Protein AF-0000000074036577 (afdb_homodimer)

Nearest PDB structures (foldseek):
  3cuc-assembly1_A  TM=5.888E-01  e=9.363E-03  Bacteroides thetaiotaomicron VPI-5482
  3cuc-assembly2_B  TM=5.678E-01  e=9.822E-03  Bacteroides thetaiotaomicron VPI-5482
  3cuc-assembly1_A  TM=5.889E-01  e=1.047E-02  Bacteroides thetaiotaomicron VPI-5482
  3cuc-assembly2_B  TM=5.679E-01  e=8.640E-03  Bacteroides thetaiotaomicron VPI-5482

Solvent-accessible surface area (backbone atoms only — not comparable to full-atom values): 22756 Å² total; per-residue (Å²): 111,58,59,34,66,28,61,68,53,47,49,50,34,48,51,53,27,49,72,44,35,69,66,45,40,72,69,39,57,63,74,67,76,81,71,46,70,66,52,52,52,13,48,49,50,32,51,52,51,48,36,56,35,48,74,67,68,56,56,56,78,38,84,79,13,43,57,53,50,53,49,42,41,43,21,46,74,35,31,84,49,66,81,41,40,56,35,52,51,78,47,41,64,56,45,48,55,51,28,62,67,51,42,50,66,53,40,52,49,49,64,60,38,64,83,76,47,55,46,51,56,51,23,25,48,49,39,43,57,40,42,11,33,77,45,38,47,91,66,61,45,69,65,42,40,50,54,52,29,28,48,48,15,39,78,68,71,40,49,31,61,69,68,34,70,86,51,36,54,63,51,54,46,52,51,51,57,34,41,68,35,36,65,83,34,60,68,43,37,68,60,46,42,58,54,50,30,52,54,45,22,53,48,45,68,72,55,33,33,60,80,43,44,44,74,43,124,110,59,61,35,65,28,61,69,53,47,49,51,32,47,50,52,27,46,73,44,35,68,65,44,40,71,68,39,56,64,72,65,75,79,73,46,72,67,52,52,52,12,46,50,50,33,49,53,51,48,36,56,36,48,75,66,68,56,56,56,75,39,84,81,14,44,57,52,50,54,48,41,44,44,20,48,72,36,30,84,50,67,80,42,40,56,35,51,52,78,46,40,65,55,46,49,53,51,28,61,67,50,42,50,67,53,40,54,50,50,62,61,38,62,82,75,47,56,46,50,55,50,23,24,48,51,39,42,57,41,41,10,33,77,46,37,46,90,66,60,45,68,65,39,38,50,54,51,29,27,48,48,13,40,78,67,72,40,49,32,62,70,69,32,70,88,49,36,54,63,51,53,45,52,52,50,55,33,40,68,34,37,66,84,34,60,68,43,36,66,61,46,44,57,53,48,30,51,52,46,22,54,49,45,68,71,56,34,34,60,80,42,44,45,73,42,125

Foldseek 3Di:
DQKAFPLVVLLVQVVQCLVCVVVLQVPAPHHDDRCDPVLSVLLSQLSVLLRVCSVVVHDLLDPVNVVVLLVSQLSNQQNPDPVRSVVVVVCSVVQVVLLVVQCVVLSVVLVVCLVPHDLLLSLLSSLLSQLAPPHNGPDDSVSSSLSVSQSSQVVVPHAHARDHPVCNRVQVNLSVQSNDAHPVDPVSCVPPSVVSSVSSSVSGVVRGDPVRMDDDD/DQKAFPLVVLLVQVVQCLVCVVVLQVPAPHHDDRCDPVLSVLLSQLSVLLRVCSVVVHDLLDPVNVVVLLVSQLSNQQNPDPVRSVVVVVCVVVQVVLLVVQCVVLSVVLVVCLVPHDLLLSLLSSLLSQLAPPHNGPDDSVSSSLSVSQSSQVVSPHAHARDHPVCNRVQVNLSVQSNDAHPVDPVSCVPPSVVSSVSSSVSGVVRGDCVRMDDDD

Secondary structure (DSSP, 8-state):
-EEEE-HHHHHHHHHHHHHTHHHHHHHSSS------HHHHHHHHHHHHHHHHHHHTT--TTSHHHHHHHHHHHHHHHH-S-HHHHHHHHTTHHHHHHHHHHHHHHHHHHHHHHTTTS-HHHHHHHHHHHHHSBSPSSSS-HHHHHHHHHHHHHHHTTPPP----HHHHHHHHHHHHHHHT-BTT-HHHHHHTHHHHHHHHHHHHHHH--GGGEEEE-/-EEEE-HHHHHHHHHHHHHTHHHHHHHSSS------HHHHHHHHHHHHHHHHHHHTT--TTSTTTHHHHHHHHHHHHH-S-HHHHHHHHTTHHHHHHHHHHHHHHHHHHHHHHTTTS-HHHHHHHHHHHHHSBSPSSSS-HHHHHHHHHHHHHHHTTPPP----HHHHHHHHHHHHHHHT-BTT-HHHHHHTHHHHHHHHHHHHHHH--GGGEEEE-

pLDDT: mean 90.39, std 10.22, range [56.84, 98.81]

InterPro domains:
  IPR036597 Fido-like domain superfamily [G3DSA:1.10.3290.10] (5-194)
  IPR036597 Fido-like domain superfamily [SSF140931] (41-179)

Organism: NCBI:txid159291

Structure (mmCIF, N/CA/C/O backbone):
data_AF-0000000074036577-model_v1
#
loop_
_entity.id
_entity.type
_entity.pdbx_description
1 polymer 'Fido domain-containing protein'
#
loop_
_atom_site.group_PDB
_atom_site.id
_atom_site.type_symbol
_atom_site.label_atom_id
_atom_site.label_alt_id
_atom_site.label_comp_id
_atom_site.label_asym_id
_atom_site.label_entity_id
_atom_site.label_seq_id
_atom_site.pdbx_PDB_ins_code
_atom_site.Cartn_x
_atom_site.Cartn_y
_atom_site.Cartn_z
_atom_site.occupancy
_atom_site.B_iso_or_equiv
_atom_site.auth_seq_id
_atom_site.auth_comp_id
_atom_site.auth_asym_id
_atom_site.auth_atom_id
_atom_site.pdbx_PDB_model_num
ATOM 1 N N . MET A 1 1 ? 4.938 -36.562 -12.852 1 60.47 1 MET A N 1
ATOM 2 C CA . MET A 1 1 ? 5.961 -35.594 -13.219 1 60.47 1 MET A CA 1
ATOM 3 C C . MET A 1 1 ? 6.035 -34.469 -12.195 1 60.47 1 MET A C 1
ATOM 5 O O . MET A 1 1 ? 5.008 -33.938 -11.766 1 60.47 1 MET A O 1
ATOM 9 N N . LYS A 1 2 ? 7.219 -34.469 -11.445 1 85.81 2 LYS A N 1
ATOM 10 C CA . LYS A 1 2 ? 7.469 -33.438 -10.445 1 85.81 2 LYS A CA 1
ATOM 11 C C . LYS A 1 2 ? 7.969 -32.156 -11.094 1 85.81 2 LYS A C 1
ATOM 13 O O . LYS A 1 2 ? 8.891 -32.188 -11.914 1 85.81 2 LYS A O 1
ATOM 18 N N . ALA A 1 3 ? 7.199 -31.156 -11.109 1 92.81 3 ALA A N 1
ATOM 19 C CA . ALA A 1 3 ? 7.555 -29.891 -11.719 1 92.81 3 ALA A CA 1
ATOM 20 C C . ALA A 1 3 ? 8.281 -28.984 -10.727 1 92.81 3 ALA A C 1
ATOM 22 O O . ALA A 1 3 ? 7.938 -28.953 -9.547 1 92.81 3 ALA A O 1
ATOM 23 N N . GLN A 1 4 ? 9.383 -28.375 -11.227 1 95.75 4 GLN A N 1
ATOM 24 C CA . GLN A 1 4 ? 10.109 -27.375 -10.453 1 95.75 4 GLN A CA 1
ATOM 25 C C . GLN A 1 4 ? 10.289 -26.078 -11.242 1 95.75 4 GLN A C 1
ATOM 27 O O . GLN A 1 4 ? 10.539 -26.109 -12.453 1 95.75 4 GLN A O 1
ATOM 32 N N . PHE A 1 5 ? 10.133 -24.984 -10.547 1 98.12 5 PHE A N 1
ATOM 33 C CA . PHE A 1 5 ? 10.383 -23.703 -11.195 1 98.12 5 PHE A CA 1
ATOM 34 C C . PHE A 1 5 ? 11.836 -23.594 -11.633 1 98.12 5 PHE A C 1
ATOM 36 O O . PHE A 1 5 ? 12.742 -24 -10.906 1 98.12 5 PHE A O 1
ATOM 43 N N . ASN A 1 6 ? 12.031 -23.172 -12.852 1 98.19 6 ASN A N 1
ATOM 44 C CA . ASN A 1 6 ? 13.367 -22.938 -13.375 1 98.19 6 ASN A CA 1
ATOM 45 C C . ASN A 1 6 ? 13.945 -21.609 -12.867 1 98.19 6 ASN A C 1
ATOM 47 O O . ASN A 1 6 ? 13.781 -20.578 -13.5 1 98.19 6 ASN A O 1
ATOM 51 N N . ILE A 1 7 ? 14.711 -21.719 -11.82 1 98.31 7 ILE A N 1
ATOM 52 C CA . ILE A 1 7 ? 15.156 -20.547 -11.062 1 98.31 7 ILE A CA 1
ATOM 53 C C . ILE A 1 7 ? 16.031 -19.672 -11.953 1 98.31 7 ILE A C 1
ATOM 55 O O . ILE A 1 7 ? 15.914 -18.453 -11.938 1 98.31 7 ILE A O 1
ATOM 59 N N . LEU A 1 8 ? 16.859 -20.25 -12.711 1 97.94 8 LEU A N 1
ATOM 60 C CA . LEU A 1 8 ? 17.781 -19.5 -13.562 1 97.94 8 LEU A CA 1
ATOM 61 C C . LEU A 1 8 ? 17 -18.688 -14.602 1 97.94 8 LEU A C 1
ATOM 63 O O . LEU A 1 8 ? 17.312 -17.516 -14.828 1 97.94 8 LEU A O 1
ATOM 67 N N . GLN A 1 9 ? 16.031 -19.328 -15.234 1 98.19 9 GLN A N 1
ATOM 68 C CA . GLN A 1 9 ? 15.242 -18.641 -16.25 1 98.19 9 GLN A CA 1
ATOM 69 C C . GLN A 1 9 ? 14.383 -17.547 -15.617 1 98.19 9 GLN A C 1
ATOM 71 O O . GLN A 1 9 ? 14.203 -16.469 -16.203 1 98.19 9 GLN A O 1
ATOM 76 N N . ILE A 1 10 ? 13.844 -17.812 -14.438 1 98.62 10 ILE A N 1
ATOM 77 C CA . ILE A 1 10 ? 13.047 -16.828 -13.727 1 98.62 10 ILE A CA 1
ATOM 78 C C . ILE A 1 10 ? 13.906 -15.625 -13.359 1 98.62 10 ILE A C 1
ATOM 80 O O . ILE A 1 10 ? 13.516 -14.477 -13.586 1 98.62 10 ILE A O 1
ATOM 84 N N . GLU A 1 11 ? 15.078 -15.883 -12.844 1 98.5 11 GLU A N 1
ATOM 85 C CA . GLU A 1 11 ? 16 -14.812 -12.477 1 98.5 11 GLU A CA 1
ATOM 86 C C . GLU A 1 11 ? 16.359 -13.953 -13.688 1 98.5 11 GLU A C 1
ATOM 88 O O . GLU A 1 11 ? 16.422 -12.727 -13.586 1 98.5 11 GLU A O 1
ATOM 93 N N . SER A 1 12 ? 16.609 -14.617 -14.797 1 98.38 12 SER A N 1
ATOM 94 C CA . SER A 1 12 ? 16.938 -13.898 -16.016 1 98.38 12 SER A CA 1
ATOM 95 C C . SER A 1 12 ? 15.797 -13 -16.469 1 98.38 12 SER A C 1
ATOM 97 O O . SER A 1 12 ? 16.016 -11.852 -16.859 1 98.38 12 SER A O 1
ATOM 99 N N . SER A 1 13 ? 14.602 -13.523 -16.438 1 98.56 13 SER A N 1
ATOM 100 C CA . SER A 1 13 ? 13.43 -12.734 -16.828 1 98.56 13 SER A CA 1
ATOM 101 C C . SER A 1 13 ? 13.25 -11.531 -15.914 1 98.56 13 SER A C 1
ATOM 103 O O . SER A 1 13 ? 13.023 -10.414 -16.391 1 98.56 13 SER A O 1
ATOM 105 N N . LEU A 1 14 ? 13.375 -11.703 -14.586 1 98.62 14 LEU A N 1
ATOM 106 C CA . LEU A 1 14 ? 13.203 -10.641 -13.609 1 98.62 14 LEU A CA 1
ATOM 107 C C . LEU A 1 14 ? 14.289 -9.578 -13.766 1 98.62 14 LEU A C 1
ATOM 109 O O . LEU A 1 14 ? 14.031 -8.391 -13.57 1 98.62 14 LEU A O 1
ATOM 113 N N . ALA A 1 15 ? 15.5 -10.016 -14.133 1 98.69 15 ALA A N 1
ATOM 114 C CA . ALA A 1 15 ? 16.594 -9.07 -14.352 1 98.69 15 ALA A CA 1
ATOM 115 C C . ALA A 1 15 ? 16.297 -8.164 -15.547 1 98.69 15 ALA A C 1
ATOM 117 O O . ALA A 1 15 ? 16.516 -6.953 -15.477 1 98.69 15 ALA A O 1
ATOM 118 N N . ARG A 1 16 ? 15.836 -8.711 -16.625 1 98.56 16 ARG A N 1
ATOM 119 C CA . ARG A 1 16 ? 15.469 -7.922 -17.797 1 98.56 16 ARG A CA 1
ATOM 120 C C . ARG A 1 16 ? 14.312 -6.98 -17.484 1 98.56 16 ARG A C 1
ATOM 122 O O . ARG A 1 16 ? 14.312 -5.828 -17.922 1 98.56 16 ARG A O 1
ATOM 129 N N . PHE A 1 17 ? 13.344 -7.492 -16.75 1 98.5 17 PHE A N 1
ATOM 130 C CA . PHE A 1 17 ? 12.227 -6.664 -16.297 1 98.5 17 PHE A CA 1
ATOM 131 C C . PHE A 1 17 ? 12.727 -5.48 -15.477 1 98.5 17 PHE A C 1
ATOM 133 O O . PHE A 1 17 ? 12.297 -4.344 -15.695 1 98.5 17 PHE A O 1
ATOM 140 N N . GLN A 1 18 ? 13.609 -5.73 -14.547 1 98.25 18 GLN A N 1
ATOM 141 C CA . GLN A 1 18 ? 14.156 -4.684 -13.695 1 98.25 18 GLN A CA 1
ATOM 142 C C . GLN A 1 18 ? 14.852 -3.609 -14.523 1 98.25 18 GLN A C 1
ATOM 144 O O . GLN A 1 18 ? 14.703 -2.414 -14.258 1 98.25 18 GLN A O 1
ATOM 149 N N . GLU A 1 19 ? 15.578 -4.035 -15.523 1 98.19 19 GLU A N 1
ATOM 150 C CA . GLU A 1 19 ? 16.312 -3.117 -16.391 1 98.19 19 GLU A CA 1
ATOM 151 C C . GLU A 1 19 ? 15.359 -2.207 -17.156 1 98.19 19 GLU A C 1
ATOM 153 O O . GLU A 1 19 ? 15.656 -1.032 -17.375 1 98.19 19 GLU A O 1
ATOM 158 N N . ALA A 1 20 ? 14.258 -2.748 -17.5 1 98.12 20 ALA A N 1
ATOM 159 C CA . ALA A 1 20 ? 13.305 -2.016 -18.328 1 98.12 20 ALA A CA 1
ATOM 160 C C . ALA A 1 20 ? 12.242 -1.34 -17.469 1 98.12 20 ALA A C 1
ATOM 162 O O . ALA A 1 20 ? 11.305 -0.732 -18 1 98.12 20 ALA A O 1
ATOM 163 N N . PHE A 1 21 ? 12.336 -1.376 -16.188 1 97.25 21 PHE A N 1
ATOM 164 C CA . PHE A 1 21 ? 11.242 -1.042 -15.289 1 97.25 21 PHE A CA 1
ATOM 165 C C . PHE A 1 21 ? 10.852 0.425 -15.43 1 97.25 21 PHE A C 1
ATOM 167 O O . PHE A 1 21 ? 9.664 0.759 -15.43 1 97.25 21 PHE A O 1
ATOM 174 N N . SER A 1 22 ? 11.859 1.255 -15.516 1 94.06 22 SER A N 1
ATOM 175 C CA . SER A 1 22 ? 11.57 2.684 -15.578 1 94.06 22 SER A CA 1
ATOM 176 C C . SER A 1 22 ? 10.664 3.012 -16.766 1 94.06 22 SER A C 1
ATOM 178 O O . SER A 1 22 ? 9.672 3.725 -16.609 1 94.06 22 SER A O 1
ATOM 180 N N . GLU A 1 23 ? 10.984 2.523 -17.891 1 95.25 23 GLU A N 1
ATOM 181 C CA . GLU A 1 23 ? 10.188 2.756 -19.094 1 95.25 23 GLU A CA 1
ATOM 182 C C . GLU A 1 23 ? 8.805 2.121 -18.969 1 95.25 23 GLU A C 1
ATOM 184 O O . GLU A 1 23 ? 7.805 2.723 -19.359 1 95.25 23 GLU A O 1
ATOM 189 N N . ILE A 1 24 ? 8.758 0.958 -18.406 1 95.69 24 ILE A N 1
ATOM 190 C CA . ILE A 1 24 ? 7.492 0.262 -18.203 1 95.69 24 ILE A CA 1
ATOM 191 C C . ILE A 1 24 ? 6.609 1.066 -17.25 1 95.69 24 ILE A C 1
ATOM 193 O O . ILE A 1 24 ? 5.43 1.294 -17.531 1 95.69 24 ILE A O 1
ATOM 197 N N . ASN A 1 25 ? 7.219 1.5 -16.172 1 91.75 25 ASN A N 1
ATOM 198 C CA . ASN A 1 25 ? 6.48 2.246 -15.156 1 91.75 25 ASN A CA 1
ATOM 199 C C . ASN A 1 25 ? 5.895 3.535 -15.727 1 91.75 25 ASN A C 1
ATOM 201 O O . ASN A 1 25 ? 4.789 3.934 -15.359 1 91.75 25 ASN A O 1
ATOM 205 N N . ASP A 1 26 ? 6.586 4.16 -16.641 1 87 26 ASP A N 1
ATOM 206 C CA . ASP A 1 26 ? 6.145 5.398 -17.266 1 87 26 ASP A CA 1
ATOM 207 C C . ASP A 1 26 ? 4.91 5.164 -18.141 1 87 26 ASP A C 1
ATOM 209 O O . ASP A 1 26 ? 4.148 6.094 -18.406 1 87 26 ASP A O 1
ATOM 213 N N . SER A 1 27 ? 4.746 3.943 -18.516 1 87.5 27 SER A N 1
ATOM 214 C CA . SER A 1 27 ? 3.658 3.635 -19.438 1 87.5 27 SER A CA 1
ATOM 215 C C . SER A 1 27 ? 2.42 3.146 -18.688 1 87.5 27 SER A C 1
ATOM 217 O O . SER A 1 27 ? 1.357 2.973 -19.297 1 87.5 27 SER A O 1
ATOM 219 N N . LEU A 1 28 ? 2.533 2.961 -17.422 1 88.06 28 LEU A N 1
ATOM 220 C CA . LEU A 1 28 ? 1.447 2.375 -16.641 1 88.06 28 LEU A CA 1
ATOM 221 C C . LEU A 1 28 ? 0.383 3.418 -16.312 1 88.06 28 LEU A C 1
ATOM 223 O O . LEU A 1 28 ? 0.687 4.609 -16.203 1 88.06 28 LEU A O 1
ATOM 227 N N . SER A 1 29 ? -0.838 2.906 -16.203 1 77.19 29 SER A N 1
ATOM 228 C CA . SER A 1 29 ? -1.927 3.771 -15.758 1 77.19 29 SER A CA 1
ATOM 229 C C . SER A 1 29 ? -1.68 4.293 -14.344 1 77.19 29 SER A C 1
ATOM 231 O O . SER A 1 29 ? -2.105 5.398 -14 1 77.19 29 SER A O 1
ATOM 233 N N . MET A 1 30 ? -1.076 3.469 -13.594 1 78.88 30 MET A N 1
ATOM 234 C CA . MET A 1 30 ? -0.669 3.844 -12.242 1 78.88 30 MET A CA 1
ATOM 235 C C . MET A 1 30 ? 0.766 3.41 -11.969 1 78.88 30 MET A C 1
ATOM 237 O O . MET A 1 30 ? 1.105 2.236 -12.133 1 78.88 30 MET A O 1
ATOM 241 N N . ARG A 1 31 ? 1.465 4.305 -11.5 1 82.56 31 ARG A N 1
ATOM 242 C CA . ARG A 1 31 ? 2.871 4.008 -11.25 1 82.56 31 ARG A CA 1
ATOM 243 C C . ARG A 1 31 ? 3.023 3.043 -10.078 1 82.56 31 ARG A C 1
ATOM 245 O O . ARG A 1 31 ? 2.176 3 -9.188 1 82.56 31 ARG A O 1
ATOM 252 N N . ARG A 1 32 ? 4.109 2.324 -10.172 1 88.25 32 ARG A N 1
ATOM 253 C CA . ARG A 1 32 ? 4.453 1.343 -9.148 1 88.25 32 ARG A CA 1
ATOM 254 C C . ARG A 1 32 ? 5.738 1.729 -8.43 1 88.25 32 ARG A C 1
ATOM 256 O O . ARG A 1 32 ? 6.496 2.576 -8.906 1 88.25 32 ARG A O 1
ATOM 263 N N . GLU A 1 33 ? 5.844 1.111 -7.242 1 89 33 GLU A N 1
ATOM 264 C CA . GLU A 1 33 ? 7.109 1.25 -6.531 1 89 33 GLU A CA 1
ATOM 265 C C . GLU A 1 33 ? 8.273 0.74 -7.375 1 89 33 GLU A C 1
ATOM 267 O O . GLU A 1 33 ? 8.141 -0.248 -8.102 1 89 33 GLU A O 1
ATOM 272 N N . ILE A 1 34 ? 9.375 1.421 -7.199 1 92.75 34 ILE A N 1
ATOM 273 C CA . ILE A 1 34 ? 10.57 1.03 -7.945 1 92.75 34 ILE A CA 1
ATOM 274 C C . ILE A 1 34 ? 10.914 -0.424 -7.637 1 92.75 34 ILE A C 1
ATOM 276 O O . ILE A 1 34 ? 10.922 -0.834 -6.473 1 92.75 34 ILE A O 1
ATOM 280 N N . PHE A 1 35 ? 11.133 -1.173 -8.648 1 95.69 35 PHE A N 1
ATOM 281 C CA . PHE A 1 35 ? 11.516 -2.574 -8.523 1 95.69 35 PHE A CA 1
ATOM 282 C C . PHE A 1 35 ? 13.008 -2.705 -8.266 1 95.69 35 PHE A C 1
ATOM 284 O O . PHE A 1 35 ? 13.805 -2.713 -9.211 1 95.69 35 PHE A O 1
ATOM 291 N N . THR A 1 36 ? 13.469 -2.934 -7.062 1 93.94 36 THR A N 1
ATOM 292 C CA . THR A 1 36 ? 14.867 -2.883 -6.645 1 93.94 36 THR A CA 1
ATOM 293 C C . THR A 1 36 ? 15.531 -4.246 -6.812 1 93.94 36 THR A C 1
ATOM 295 O O . THR A 1 36 ? 14.852 -5.254 -7.023 1 93.94 36 THR A O 1
ATOM 298 N N . THR A 1 37 ? 16.828 -4.27 -6.754 1 95.31 37 THR A N 1
ATOM 299 C CA . THR A 1 37 ? 17.594 -5.508 -6.781 1 95.31 37 THR A CA 1
ATOM 300 C C . THR A 1 37 ? 17.219 -6.402 -5.602 1 95.31 37 THR A C 1
ATOM 302 O O . THR A 1 37 ? 17.109 -7.621 -5.754 1 95.31 37 THR A O 1
ATOM 305 N N . GLN A 1 38 ? 17 -5.828 -4.5 1 91.38 38 GLN A N 1
ATOM 306 C CA . GLN A 1 38 ? 16.609 -6.59 -3.32 1 91.38 38 GLN A CA 1
ATOM 307 C C . GLN A 1 38 ? 15.281 -7.305 -3.539 1 91.38 38 GLN A C 1
ATOM 309 O O . GLN A 1 38 ? 15.133 -8.469 -3.166 1 91.38 38 GLN A O 1
ATOM 314 N N . MET A 1 39 ? 14.289 -6.621 -4.078 1 94.06 39 MET A N 1
ATOM 315 C CA . MET A 1 39 ? 12.992 -7.227 -4.371 1 94.06 39 MET A CA 1
ATOM 316 C C . MET A 1 39 ? 13.141 -8.391 -5.34 1 94.06 39 MET A C 1
ATOM 318 O O . MET A 1 39 ? 12.531 -9.445 -5.148 1 94.06 39 MET A O 1
ATOM 322 N N . ARG A 1 40 ? 13.938 -8.18 -6.371 1 97.5 40 ARG A N 1
ATOM 323 C CA . ARG A 1 40 ? 14.18 -9.234 -7.348 1 97.5 40 ARG A CA 1
ATOM 324 C C . ARG A 1 40 ? 14.75 -10.484 -6.68 1 97.5 40 ARG A C 1
ATOM 326 O O . ARG A 1 40 ? 14.273 -11.594 -6.914 1 97.5 40 ARG A O 1
ATOM 333 N N . GLU A 1 41 ? 15.766 -10.258 -5.832 1 96.19 41 GLU A N 1
ATOM 334 C CA . GLU A 1 41 ? 16.422 -11.367 -5.145 1 96.19 41 GLU A CA 1
ATOM 335 C C . GLU A 1 41 ? 15.453 -12.102 -4.223 1 96.19 41 GLU A C 1
ATOM 337 O O . GLU A 1 41 ? 15.469 -13.336 -4.145 1 96.19 41 GLU A O 1
ATOM 342 N N . GLN A 1 42 ? 14.633 -11.391 -3.588 1 94.56 42 GLN A N 1
ATOM 343 C CA . GLN A 1 42 ? 13.672 -11.977 -2.656 1 94.56 42 GLN A CA 1
ATOM 344 C C . GLN A 1 42 ? 12.609 -12.781 -3.395 1 94.56 42 GLN A C 1
ATOM 346 O O . GLN A 1 42 ? 12.156 -13.82 -2.902 1 94.56 42 GLN A O 1
ATOM 351 N N . ILE A 1 43 ? 12.18 -12.312 -4.562 1 97.88 43 ILE A N 1
ATOM 352 C CA . ILE A 1 43 ? 11.242 -13.07 -5.383 1 97.88 43 ILE A CA 1
ATOM 353 C C . ILE A 1 43 ? 11.875 -14.391 -5.809 1 97.88 43 ILE A C 1
ATOM 355 O O . ILE A 1 43 ? 11.242 -15.445 -5.742 1 97.88 43 ILE A O 1
ATOM 359 N N . VAL A 1 44 ? 13.141 -14.312 -6.211 1 98.12 44 VAL A N 1
ATOM 360 C CA . VAL A 1 44 ? 13.844 -15.523 -6.621 1 98.12 44 VAL A CA 1
ATOM 361 C C . VAL A 1 44 ? 13.938 -16.5 -5.445 1 98.12 44 VAL A C 1
ATOM 363 O O . VAL A 1 44 ? 13.695 -17.688 -5.602 1 98.12 44 VAL A O 1
ATOM 366 N N . GLU A 1 45 ? 14.25 -15.969 -4.289 1 96.88 45 GLU A N 1
ATOM 367 C CA . GLU A 1 45 ? 14.297 -16.797 -3.086 1 96.88 45 GLU A CA 1
ATOM 368 C C . GLU A 1 45 ? 12.938 -17.438 -2.805 1 96.88 45 GLU A C 1
ATOM 370 O O . GLU A 1 45 ? 12.867 -18.578 -2.352 1 96.88 45 GLU A O 1
ATOM 375 N N . ALA A 1 46 ? 11.906 -16.719 -3.021 1 97 46 ALA A N 1
ATOM 376 C CA . ALA A 1 46 ? 10.562 -17.234 -2.783 1 97 46 ALA A CA 1
ATOM 377 C C . ALA A 1 46 ? 10.242 -18.391 -3.727 1 97 46 ALA A C 1
ATOM 379 O O . ALA A 1 46 ? 9.617 -19.375 -3.322 1 97 46 ALA A O 1
ATOM 380 N N . TYR A 1 47 ? 10.648 -18.25 -4.973 1 98 47 TYR A N 1
ATOM 381 C CA . TYR A 1 47 ? 10.445 -19.359 -5.895 1 98 47 TYR A CA 1
ATOM 382 C C . TYR A 1 47 ? 11.273 -20.578 -5.48 1 98 47 TYR A C 1
ATOM 384 O O . TYR A 1 47 ? 10.844 -21.719 -5.652 1 98 47 TYR A O 1
ATOM 392 N N . ASP A 1 48 ? 12.492 -20.297 -5.02 1 97.06 48 ASP A N 1
ATOM 393 C CA . ASP A 1 48 ? 13.297 -21.391 -4.496 1 97.06 48 ASP A CA 1
ATOM 394 C C . ASP A 1 48 ? 12.594 -22.078 -3.324 1 97.06 48 ASP A C 1
ATOM 396 O O . ASP A 1 48 ? 12.586 -23.312 -3.232 1 97.06 48 ASP A O 1
ATOM 400 N N . TYR A 1 49 ? 12.078 -21.328 -2.436 1 95.12 49 TYR A N 1
ATOM 401 C CA . TYR A 1 49 ? 11.281 -21.859 -1.333 1 95.12 49 TYR A CA 1
ATOM 402 C C . TYR A 1 49 ? 10.102 -22.672 -1.853 1 95.12 49 TYR A C 1
ATOM 404 O O . TYR A 1 49 ? 9.82 -23.766 -1.354 1 95.12 49 TYR A O 1
ATOM 412 N N . LEU A 1 50 ? 9.414 -22.141 -2.834 1 95.75 50 LEU A N 1
ATOM 413 C CA . LEU A 1 50 ? 8.281 -22.828 -3.438 1 95.75 50 LEU A CA 1
ATOM 414 C C . LEU A 1 50 ? 8.711 -24.172 -4.016 1 95.75 50 LEU A C 1
ATOM 416 O O . LEU A 1 50 ? 7.992 -25.172 -3.893 1 95.75 50 LEU A O 1
ATOM 420 N N . ASN A 1 51 ? 9.867 -24.219 -4.668 1 96.81 51 ASN A N 1
ATOM 421 C CA . ASN A 1 51 ? 10.406 -25.484 -5.172 1 96.81 51 ASN A CA 1
ATOM 422 C C . ASN A 1 51 ? 10.602 -26.484 -4.051 1 96.81 51 ASN A C 1
ATOM 424 O O . ASN A 1 51 ? 10.367 -27.688 -4.238 1 96.81 51 ASN A O 1
ATOM 428 N N . SER A 1 52 ? 11.07 -26 -2.92 1 94.75 52 SER A N 1
ATOM 429 C CA . SER A 1 52 ? 11.242 -26.906 -1.786 1 94.75 52 SER A CA 1
ATOM 430 C C . SER A 1 52 ? 9.914 -27.484 -1.336 1 94.75 52 SER A C 1
ATOM 432 O O . SER A 1 52 ? 9.844 -28.641 -0.925 1 94.75 52 SER A O 1
ATOM 434 N N . LEU A 1 53 ? 8.883 -26.719 -1.374 1 93.44 53 LEU A N 1
ATOM 435 C CA . LEU A 1 53 ? 7.551 -27.203 -1.01 1 93.44 53 LEU A CA 1
ATOM 436 C C . LEU A 1 53 ? 7.031 -28.203 -2.037 1 93.44 53 LEU A C 1
ATOM 438 O O . LEU A 1 53 ? 6.43 -29.219 -1.672 1 93.44 53 LEU A O 1
ATOM 442 N N . LEU A 1 54 ? 7.262 -27.906 -3.293 1 93.69 54 LEU A N 1
ATOM 443 C CA . LEU A 1 54 ? 6.828 -28.797 -4.363 1 93.69 54 LEU A CA 1
ATOM 444 C C . LEU A 1 54 ? 7.523 -30.156 -4.258 1 93.69 54 LEU A C 1
ATOM 446 O O . LEU A 1 54 ? 6.895 -31.203 -4.461 1 93.69 54 LEU A O 1
ATOM 450 N N . ARG A 1 55 ? 8.789 -30.094 -3.902 1 92.75 55 ARG A N 1
ATOM 451 C CA . ARG A 1 55 ? 9.555 -31.328 -3.758 1 92.75 55 ARG A CA 1
ATOM 452 C C . ARG A 1 55 ? 8.992 -32.188 -2.633 1 92.75 55 ARG A C 1
ATOM 454 O O . ARG A 1 55 ? 9.016 -33.406 -2.715 1 92.75 55 ARG A O 1
ATOM 461 N N . LYS A 1 56 ? 8.438 -31.562 -1.658 1 91.38 56 LYS A N 1
ATOM 462 C CA . LYS A 1 56 ? 7.879 -32.281 -0.508 1 91.38 56 LYS A CA 1
ATOM 463 C C . LYS A 1 56 ? 6.406 -32.594 -0.729 1 91.38 56 LYS A C 1
ATOM 465 O O . LYS A 1 56 ? 5.746 -33.125 0.162 1 91.38 56 LYS A O 1
ATOM 470 N N . ASP A 1 57 ? 5.91 -32.25 -1.867 1 90.38 57 ASP A N 1
ATOM 471 C CA . ASP A 1 57 ? 4.508 -32.469 -2.217 1 90.38 57 ASP A CA 1
ATOM 472 C C . ASP A 1 57 ? 3.584 -31.828 -1.181 1 90.38 57 ASP A C 1
ATOM 474 O O . ASP A 1 57 ? 2.604 -32.438 -0.756 1 90.38 57 ASP A O 1
ATOM 478 N N . MET A 1 58 ? 4 -30.672 -0.776 1 90.12 58 MET A N 1
ATOM 479 C CA . MET A 1 58 ? 3.188 -29.938 0.195 1 90.12 58 MET A CA 1
ATOM 480 C C . MET A 1 58 ? 2.123 -29.109 -0.506 1 90.12 58 MET A C 1
ATOM 482 O O . MET A 1 58 ? 2.43 -28.359 -1.438 1 90.12 58 MET A O 1
ATOM 486 N N . ASP A 1 59 ? 0.883 -29.266 -0.077 1 91.5 59 ASP A N 1
ATOM 487 C CA . ASP A 1 59 ? -0.21 -28.406 -0.539 1 91.5 59 ASP A CA 1
ATOM 488 C C . ASP A 1 59 ? -0.355 -27.172 0.344 1 91.5 59 ASP A C 1
ATOM 490 O O . ASP A 1 59 ? -0.707 -27.281 1.521 1 91.5 59 ASP A O 1
ATOM 494 N N . ILE A 1 60 ? -0.252 -25.969 -0.286 1 92.81 60 ILE A N 1
ATOM 495 C CA . ILE A 1 60 ? -0.152 -24.766 0.531 1 92.81 60 ILE A CA 1
ATOM 496 C C . ILE A 1 60 ? -1.55 -24.234 0.835 1 92.81 60 ILE A C 1
ATOM 498 O O . ILE A 1 60 ? -1.696 -23.172 1.44 1 92.81 60 ILE A O 1
ATOM 502 N N . PHE A 1 61 ? -2.631 -24.953 0.461 1 93.12 61 PHE A N 1
ATOM 503 C CA . PHE A 1 61 ? -3.996 -24.547 0.771 1 93.12 61 PHE A CA 1
ATOM 504 C C . PHE A 1 61 ? -4.645 -25.516 1.747 1 93.12 61 PHE A C 1
ATOM 506 O O . PHE A 1 61 ? -5.871 -25.547 1.883 1 93.12 61 PHE A O 1
ATOM 513 N N . THR A 1 62 ? -3.803 -26.328 2.412 1 89.25 62 THR A N 1
ATOM 514 C CA . THR A 1 62 ? -4.23 -27.125 3.566 1 89.25 62 THR A CA 1
ATOM 515 C C . THR A 1 62 ? -3.932 -26.375 4.867 1 89.25 62 THR A C 1
ATOM 517 O O . THR A 1 62 ? -3.18 -25.391 4.871 1 89.25 62 THR A O 1
ATOM 520 N N . PRO A 1 63 ? -4.551 -26.781 5.914 1 84.06 63 PRO A N 1
ATOM 521 C CA . PRO A 1 63 ? -4.262 -26.125 7.188 1 84.06 63 PRO A CA 1
ATOM 522 C C . PRO A 1 63 ? -2.768 -26.094 7.508 1 84.06 63 PRO A C 1
ATOM 524 O O . PRO A 1 63 ? -2.25 -25.062 7.965 1 84.06 63 PRO A O 1
ATOM 527 N N . ALA A 1 64 ? -2.072 -27.172 7.199 1 81.75 64 ALA A N 1
ATOM 528 C CA . ALA A 1 64 ? -0.627 -27.234 7.41 1 81.75 64 ALA A CA 1
ATOM 529 C C . ALA A 1 64 ? 0.111 -26.344 6.418 1 81.75 64 ALA A C 1
ATOM 531 O O . ALA A 1 64 ? 1.184 -25.812 6.727 1 81.75 64 ALA A O 1
ATOM 532 N N . GLY A 1 65 ? -0.507 -26.094 5.32 1 91 65 GLY A N 1
ATOM 533 C CA . GLY A 1 65 ? 0.127 -25.344 4.246 1 91 65 GLY A CA 1
ATOM 534 C C . GLY A 1 65 ? -0.018 -23.844 4.398 1 91 65 GLY A C 1
ATOM 535 O O . GLY A 1 65 ? 0.748 -23.078 3.809 1 91 65 GLY A O 1
ATOM 536 N N . LEU A 1 66 ? -0.981 -23.438 5.219 1 91.44 66 LEU A N 1
ATOM 537 C CA . LEU A 1 66 ? -1.219 -22.016 5.402 1 91.44 66 LEU A CA 1
ATOM 538 C C . LEU A 1 66 ? -0.001 -21.328 6.02 1 91.44 66 LEU A C 1
ATOM 540 O O . LEU A 1 66 ? 0.284 -20.172 5.723 1 91.44 66 LEU A O 1
ATOM 544 N N . HIS A 1 67 ? 0.712 -22.062 6.816 1 90.38 67 HIS A N 1
ATOM 545 C CA . HIS A 1 67 ? 1.959 -21.547 7.367 1 90.38 67 HIS A CA 1
ATOM 546 C C . HIS A 1 67 ? 2.979 -21.281 6.27 1 90.38 67 HIS A C 1
ATOM 548 O O . HIS A 1 67 ? 3.734 -20.312 6.344 1 90.38 67 HIS A O 1
ATOM 554 N N . ALA A 1 68 ? 2.986 -22.141 5.336 1 92.81 68 ALA A N 1
ATOM 555 C CA . ALA A 1 68 ? 3.906 -21.984 4.211 1 92.81 68 ALA A CA 1
ATOM 556 C C . ALA A 1 68 ? 3.559 -20.75 3.387 1 92.81 68 ALA A C 1
ATOM 558 O O . ALA A 1 68 ? 4.445 -20.078 2.869 1 92.81 68 ALA A O 1
ATOM 559 N N . LEU A 1 69 ? 2.271 -20.484 3.236 1 94 69 LEU A N 1
ATOM 560 C CA . LEU A 1 69 ? 1.834 -19.297 2.523 1 94 69 LEU A CA 1
ATOM 561 C C . LEU A 1 69 ? 2.311 -18.031 3.236 1 94 69 LEU A C 1
ATOM 563 O O . LEU A 1 69 ? 2.789 -17.094 2.594 1 94 69 LEU A O 1
ATOM 567 N N . LEU A 1 70 ? 2.164 -18.016 4.551 1 91.5 70 LEU A N 1
ATOM 568 C CA . LEU A 1 70 ? 2.631 -16.891 5.348 1 91.5 70 LEU A CA 1
ATOM 569 C C . LEU A 1 70 ? 4.148 -16.75 5.258 1 91.5 70 LEU A C 1
ATOM 571 O O . LEU A 1 70 ? 4.668 -15.641 5.18 1 91.5 70 LEU A O 1
ATOM 575 N N . GLU A 1 71 ? 4.781 -17.906 5.348 1 90.25 71 GLU A N 1
ATOM 576 C CA . GLU A 1 71 ? 6.238 -17.891 5.215 1 90.25 71 GLU A CA 1
ATOM 577 C C . GLU A 1 71 ? 6.664 -17.344 3.855 1 90.25 71 GLU A C 1
ATOM 579 O O . GLU A 1 71 ? 7.656 -16.625 3.758 1 90.25 71 GLU A O 1
ATOM 584 N N . MET A 1 72 ? 5.969 -17.672 2.842 1 93.19 72 MET A N 1
ATOM 585 C CA . MET A 1 72 ? 6.258 -17.156 1.506 1 93.19 72 MET A CA 1
ATOM 586 C C . MET A 1 72 ? 6.16 -15.633 1.476 1 93.19 72 MET A C 1
ATOM 588 O O . MET A 1 72 ? 7.02 -14.969 0.894 1 93.19 72 MET A O 1
ATOM 592 N N . ASN A 1 73 ? 5.117 -15.125 2.062 1 93.81 73 ASN A N 1
ATOM 593 C CA . ASN A 1 73 ? 4.969 -13.68 2.17 1 93.81 73 ASN A CA 1
ATOM 594 C C . ASN A 1 73 ? 6.145 -13.047 2.914 1 93.81 73 ASN A C 1
ATOM 596 O O . ASN A 1 73 ? 6.637 -11.992 2.525 1 93.81 73 ASN A O 1
ATOM 600 N N . HIS A 1 74 ? 6.555 -13.766 3.949 1 90.31 74 HIS A N 1
ATOM 601 C CA . HIS A 1 74 ? 7.691 -13.273 4.723 1 90.31 74 HIS A CA 1
ATOM 602 C C . HIS A 1 74 ? 8.961 -13.242 3.879 1 90.31 74 HIS A C 1
ATOM 604 O O . HIS A 1 74 ? 9.727 -12.281 3.945 1 90.31 74 HIS A O 1
ATOM 610 N N . VAL A 1 75 ? 9.18 -14.234 3.113 1 91.88 75 VAL A N 1
ATOM 611 C CA . VAL A 1 75 ? 10.359 -14.32 2.258 1 91.88 75 VAL A CA 1
ATOM 612 C C . VAL A 1 75 ? 10.336 -13.195 1.229 1 91.88 75 VAL A C 1
ATOM 614 O O . VAL A 1 75 ? 11.359 -12.555 0.97 1 91.88 75 VAL A O 1
ATOM 617 N N . VAL A 1 76 ? 9.188 -12.945 0.67 1 92.56 76 VAL A N 1
ATOM 618 C CA . VAL A 1 76 ? 9.008 -11.906 -0.339 1 92.56 76 VAL A CA 1
ATOM 619 C C . VAL A 1 76 ? 9.336 -10.547 0.262 1 92.56 76 VAL A C 1
ATOM 621 O O . VAL A 1 76 ? 9.914 -9.688 -0.407 1 92.56 76 VAL A O 1
ATOM 624 N N . LEU A 1 77 ? 9.031 -10.344 1.544 1 88.44 77 LEU A N 1
ATOM 625 C CA . LEU A 1 77 ? 9.164 -9.039 2.176 1 88.44 77 LEU A CA 1
ATOM 626 C C . LEU A 1 77 ? 10.562 -8.852 2.754 1 88.44 77 LEU A C 1
ATOM 628 O O . LEU A 1 77 ? 11.094 -7.742 2.754 1 88.44 77 LEU A O 1
ATOM 632 N N . CYS A 1 78 ? 11.18 -9.992 3.275 1 85.62 78 CYS A N 1
ATOM 633 C CA . CYS A 1 78 ? 12.367 -9.805 4.102 1 85.62 78 CYS A CA 1
ATOM 634 C C . CYS A 1 78 ? 13.5 -10.703 3.643 1 85.62 78 CYS A C 1
ATOM 636 O O . CYS A 1 78 ? 14.625 -10.602 4.137 1 85.62 78 CYS A O 1
ATOM 638 N N . GLY A 1 79 ? 13.172 -11.492 2.715 1 85.69 79 GLY A N 1
ATOM 639 C CA . GLY A 1 79 ? 14.188 -12.461 2.334 1 85.69 79 GLY A CA 1
ATOM 640 C C . GLY A 1 79 ? 14.328 -13.594 3.332 1 85.69 79 GLY A C 1
ATOM 641 O O . GLY A 1 79 ? 13.508 -13.734 4.242 1 85.69 79 GLY A O 1
ATOM 642 N N . ARG A 1 80 ? 15.289 -14.43 3.084 1 81.31 80 ARG A N 1
ATOM 643 C CA . ARG A 1 80 ? 15.508 -15.602 3.926 1 81.31 80 ARG A CA 1
ATOM 644 C C . ARG A 1 80 ? 16.625 -15.352 4.934 1 81.31 80 ARG A C 1
ATOM 646 O O . ARG A 1 80 ? 16.812 -16.141 5.859 1 81.31 80 ARG A O 1
ATOM 653 N N . SER A 1 81 ? 17.25 -14.211 4.715 1 71.19 81 SER A N 1
ATOM 654 C CA . SER A 1 81 ? 18.328 -13.906 5.645 1 71.19 81 SER A CA 1
ATOM 655 C C . SER A 1 81 ? 17.797 -13.523 7.02 1 71.19 81 SER A C 1
ATOM 657 O O . SER A 1 81 ? 16.75 -12.883 7.121 1 71.19 81 SER A O 1
ATOM 659 N N . GLN A 1 82 ? 18.344 -14.086 8.016 1 61.28 82 GLN A N 1
ATOM 660 C CA . GLN A 1 82 ? 17.938 -13.906 9.406 1 61.28 82 GLN A CA 1
ATOM 661 C C . GLN A 1 82 ? 17.906 -12.43 9.781 1 61.28 82 GLN A C 1
ATOM 663 O O . GLN A 1 82 ? 16.984 -11.984 10.484 1 61.28 82 GLN A O 1
ATOM 668 N N . ILE A 1 83 ? 18.844 -11.734 9.445 1 56.84 83 ILE A N 1
ATOM 669 C CA . ILE A 1 83 ? 18.922 -10.336 9.852 1 56.84 83 ILE A CA 1
ATOM 670 C C . ILE A 1 83 ? 17.672 -9.586 9.383 1 56.84 83 ILE A C 1
ATOM 672 O O . ILE A 1 83 ? 17.078 -8.828 10.141 1 56.84 83 ILE A O 1
ATOM 676 N N . ASP A 1 84 ? 17.219 -9.891 8.328 1 59.44 84 ASP A N 1
ATOM 677 C CA . ASP A 1 84 ? 16.094 -9.195 7.719 1 59.44 84 ASP A CA 1
ATOM 678 C C . ASP A 1 84 ? 14.758 -9.656 8.312 1 59.44 84 ASP A C 1
ATOM 680 O O . ASP A 1 84 ? 13.812 -8.867 8.422 1 59.44 84 ASP A O 1
ATOM 684 N N . ARG A 1 85 ? 14.82 -10.805 8.797 1 64.44 85 ARG A N 1
ATOM 685 C CA . ARG A 1 85 ? 13.555 -11.375 9.258 1 64.44 85 ARG A CA 1
ATOM 686 C C . ARG A 1 85 ? 13.172 -10.805 10.617 1 64.44 85 ARG A C 1
ATOM 688 O O . ARG A 1 85 ? 11.992 -10.805 10.984 1 64.44 85 ARG A O 1
ATOM 695 N N . ARG A 1 86 ? 14.055 -10.242 11.297 1 57.66 86 ARG A N 1
ATOM 696 C CA . ARG A 1 86 ? 13.742 -9.617 12.578 1 57.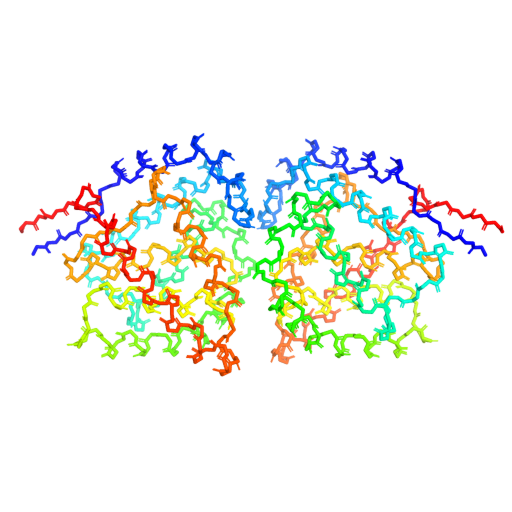66 86 ARG A CA 1
ATOM 697 C C . ARG A 1 86 ? 12.789 -8.438 12.398 1 57.66 86 ARG A C 1
ATOM 699 O O . ARG A 1 86 ? 11.922 -8.195 13.242 1 57.66 86 ARG A O 1
ATOM 706 N N . HIS A 1 87 ? 12.969 -7.828 11.344 1 58.84 87 HIS A N 1
ATOM 707 C CA . HIS A 1 87 ? 12.141 -6.664 11.047 1 58.84 87 HIS A CA 1
ATOM 708 C C . HIS A 1 87 ? 10.68 -7.059 10.867 1 58.84 87 HIS A C 1
ATOM 710 O O . HIS A 1 87 ? 9.773 -6.355 11.336 1 58.84 87 HIS A O 1
ATOM 716 N N . TYR A 1 88 ? 10.539 -8.117 10.25 1 59.34 88 TYR A N 1
ATOM 717 C CA . TYR A 1 88 ? 9.188 -8.641 10.055 1 59.34 88 TYR A CA 1
ATOM 718 C C . TYR A 1 88 ? 8.586 -9.102 11.375 1 59.34 88 TYR A C 1
ATOM 720 O O . TYR A 1 88 ? 7.367 -9.047 11.562 1 59.34 88 TYR A O 1
ATOM 728 N N . TYR A 1 89 ? 9.375 -9.195 12.25 1 61.22 89 TYR A N 1
ATOM 729 C CA . TYR A 1 89 ? 8.914 -9.797 13.5 1 61.22 89 TYR A CA 1
ATOM 730 C C . TYR A 1 89 ? 8.062 -8.82 14.297 1 61.22 89 TYR A C 1
ATOM 732 O O . TYR A 1 89 ? 7.125 -9.219 14.984 1 61.22 89 TYR A O 1
ATOM 740 N N . ALA A 1 90 ? 8.281 -7.637 13.961 1 63.97 90 ALA A N 1
ATOM 741 C CA . ALA A 1 90 ? 7.559 -6.691 14.812 1 63.97 90 ALA A CA 1
ATOM 742 C C . ALA A 1 90 ? 6.062 -6.715 14.508 1 63.97 90 ALA A C 1
ATOM 744 O O . ALA A 1 90 ? 5.242 -6.434 15.383 1 63.97 90 ALA A O 1
ATOM 745 N N . HIS A 1 91 ? 5.754 -7.219 13.359 1 73.62 91 HIS A N 1
ATOM 746 C CA . HIS A 1 91 ? 4.336 -7.18 13.016 1 73.62 91 HIS A CA 1
ATOM 747 C C . HIS A 1 91 ? 3.842 -8.547 12.57 1 73.62 91 HIS A C 1
ATOM 749 O O . HIS A 1 91 ? 2.82 -8.656 11.883 1 73.62 91 HIS A O 1
ATOM 755 N N . LEU A 1 92 ? 4.617 -9.492 12.891 1 77.06 92 LEU A N 1
ATOM 756 C CA . LEU A 1 92 ? 4.324 -10.852 12.445 1 77.06 92 LEU A CA 1
ATOM 757 C C . LEU A 1 92 ? 2.973 -11.32 12.984 1 77.06 92 LEU A C 1
ATOM 759 O O . LEU A 1 92 ? 2.191 -11.938 12.25 1 77.06 92 LEU A O 1
ATOM 763 N N . GLU A 1 93 ? 2.762 -10.969 14.195 1 80.56 93 GLU A N 1
ATOM 764 C CA . GLU A 1 93 ? 1.522 -11.438 14.805 1 80.56 93 GLU A CA 1
ATOM 765 C C . GLU A 1 93 ? 0.305 -10.781 14.156 1 80.56 93 GLU A C 1
ATOM 767 O O . GLU A 1 93 ? -0.689 -11.453 13.875 1 80.56 93 GLU A O 1
ATOM 772 N N . GLU A 1 94 ? 0.398 -9.516 13.961 1 83.25 94 GLU A N 1
ATOM 773 C CA . GLU A 1 94 ? -0.706 -8.82 13.312 1 83.25 94 GLU A CA 1
ATOM 774 C C . GLU A 1 94 ? -0.917 -9.328 11.883 1 83.25 94 GLU A C 1
ATOM 776 O O . GLU A 1 94 ? -2.057 -9.5 11.445 1 83.25 94 GLU A O 1
ATOM 781 N N . THR A 1 95 ? 0.171 -9.578 11.203 1 85.5 95 THR A N 1
ATOM 782 C CA . THR A 1 95 ? 0.113 -10.102 9.844 1 85.5 95 THR A CA 1
ATOM 783 C C . THR A 1 95 ? -0.522 -11.484 9.82 1 85.5 95 THR A C 1
ATOM 785 O O . THR A 1 95 ? -1.375 -11.773 8.977 1 85.5 95 THR A O 1
ATOM 788 N N . ARG A 1 96 ? -0.124 -12.258 10.758 1 87.81 96 ARG A N 1
AT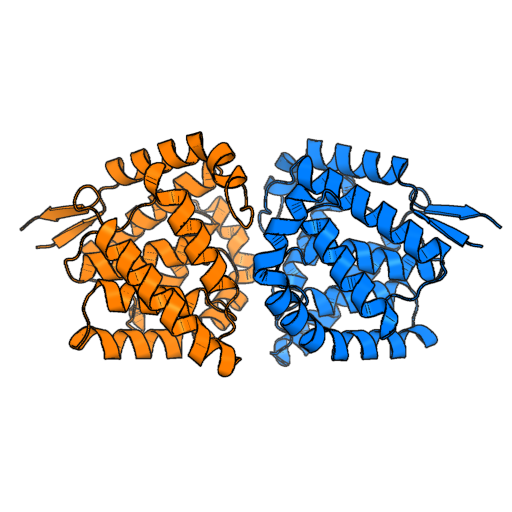OM 789 C CA . ARG A 1 96 ? -0.652 -13.617 10.859 1 87.81 96 ARG A CA 1
ATOM 790 C C . ARG A 1 96 ? -2.15 -13.602 11.133 1 87.81 96 ARG A C 1
ATOM 792 O O . ARG A 1 96 ? -2.918 -14.305 10.477 1 87.81 96 ARG A O 1
ATOM 799 N N . LYS A 1 97 ? -2.551 -12.797 12.102 1 88.12 97 LYS A N 1
ATOM 800 C CA . LYS A 1 97 ? -3.961 -12.703 12.469 1 88.12 97 LYS A CA 1
ATOM 801 C C . LYS A 1 97 ? -4.805 -12.234 11.289 1 88.12 97 LYS A C 1
ATOM 803 O O . LYS A 1 97 ? -5.855 -12.812 11 1 88.12 97 LYS A O 1
ATOM 808 N N . SER A 1 98 ? -4.352 -11.18 10.68 1 90.94 98 SER A N 1
ATOM 809 C CA . SER A 1 98 ? -5.055 -10.633 9.523 1 90.94 98 SER A CA 1
ATOM 810 C C . SER A 1 98 ? -5.156 -11.656 8.398 1 90.94 98 SER A C 1
ATOM 812 O O . SER A 1 98 ? -6.227 -11.836 7.812 1 90.94 98 SER A O 1
ATOM 814 N N . PHE A 1 99 ? -4.086 -12.336 8.18 1 94 99 PHE A N 1
ATOM 815 C CA . PHE A 1 99 ? -4.008 -13.352 7.133 1 94 99 PHE A CA 1
ATOM 816 C C . PHE A 1 99 ? -4.988 -14.484 7.406 1 94 99 PHE A C 1
ATOM 818 O O . PHE A 1 99 ? -5.754 -14.875 6.52 1 94 99 PHE A O 1
ATOM 825 N N . LEU A 1 100 ? -4.988 -15.023 8.586 1 92.25 100 LEU A N 1
ATOM 826 C CA . LEU A 1 100 ? -5.812 -16.172 8.93 1 92.25 100 LEU A CA 1
ATOM 827 C C . LEU A 1 100 ? -7.293 -15.844 8.797 1 92.25 100 LEU A C 1
ATOM 829 O O . LEU A 1 100 ? -8.094 -16.688 8.391 1 92.25 100 LEU A O 1
ATOM 833 N N . LYS A 1 101 ? -7.617 -14.641 9.078 1 91.25 101 LYS A N 1
ATOM 834 C CA . LYS A 1 101 ? -9 -14.188 8.938 1 91.25 101 LYS A CA 1
ATOM 835 C C . LYS A 1 101 ? -9.414 -14.117 7.477 1 91.25 101 LYS A C 1
ATOM 837 O O . LYS A 1 101 ? -10.539 -14.492 7.125 1 91.25 101 LYS A O 1
ATOM 842 N N . LYS A 1 102 ? -8.539 -13.711 6.637 1 94.25 102 LYS A N 1
ATOM 843 C CA . LYS A 1 102 ? -8.898 -13.359 5.266 1 94.25 102 LYS A CA 1
ATOM 844 C C . LYS A 1 102 ? -8.688 -14.547 4.328 1 94.25 102 LYS A C 1
ATOM 846 O O . LYS A 1 102 ? -9.305 -14.625 3.266 1 94.25 102 LYS A O 1
ATOM 851 N N . ILE A 1 103 ? -7.84 -15.461 4.746 1 96.25 103 ILE A N 1
ATOM 852 C CA . ILE A 1 103 ? -7.477 -16.547 3.838 1 96.25 103 ILE A CA 1
ATOM 853 C C . ILE A 1 103 ? -8.594 -17.594 3.805 1 96.25 103 ILE A C 1
ATOM 855 O O . ILE A 1 103 ? -8.719 -18.344 2.836 1 96.25 103 ILE A O 1
ATOM 859 N N . ARG A 1 104 ? -9.398 -17.703 4.82 1 94.44 104 ARG A N 1
ATOM 860 C CA . ARG A 1 104 ? -10.359 -18.797 4.973 1 94.44 104 ARG A CA 1
ATOM 861 C C . ARG A 1 104 ? -11.312 -18.859 3.781 1 94.44 104 ARG A C 1
ATOM 863 O O . ARG A 1 104 ? -11.406 -19.891 3.113 1 94.44 104 ARG A O 1
ATOM 870 N N . PRO A 1 105 ? -11.977 -17.719 3.502 1 94.5 105 PRO A N 1
ATOM 871 C CA . PRO A 1 105 ? -12.891 -17.797 2.363 1 94.5 105 PRO A CA 1
ATOM 872 C C . PRO A 1 105 ? -12.172 -18.062 1.043 1 94.5 105 PRO A C 1
ATOM 874 O O . PRO A 1 105 ? -12.719 -18.719 0.155 1 94.5 105 PRO A O 1
ATOM 877 N N . ILE A 1 106 ? -10.992 -17.594 0.873 1 95.69 106 ILE A N 1
ATOM 878 C CA . ILE A 1 106 ? -10.234 -17.766 -0.358 1 95.69 106 ILE A CA 1
ATOM 879 C C . ILE A 1 106 ? -9.797 -19.219 -0.494 1 95.69 106 ILE A C 1
ATOM 881 O O . ILE A 1 106 ? -9.945 -19.828 -1.562 1 95.69 106 ILE A O 1
ATOM 885 N N . LYS A 1 107 ? -9.289 -19.734 0.631 1 95.62 107 LYS A N 1
ATOM 886 C CA . LYS A 1 107 ? -8.867 -21.125 0.662 1 95.62 107 LYS A CA 1
ATOM 887 C C . LYS A 1 107 ? -10.023 -22.062 0.323 1 95.62 107 LYS A C 1
ATOM 889 O O . LYS A 1 107 ? -9.867 -22.969 -0.486 1 95.62 107 LYS A O 1
ATOM 894 N N . GLU A 1 108 ? -11.164 -21.844 0.907 1 95.06 108 GLU A N 1
ATOM 895 C CA . GLU A 1 108 ? -12.336 -22.672 0.655 1 95.06 108 GLU A CA 1
ATOM 896 C C . GLU A 1 108 ? -12.758 -22.609 -0.811 1 95.06 108 GLU A C 1
ATOM 898 O O . GLU A 1 108 ? -13.117 -23.625 -1.406 1 95.06 108 GLU A O 1
ATOM 903 N N . TRP A 1 109 ? -12.68 -21.438 -1.32 1 94.88 109 TRP A N 1
ATOM 904 C CA . TRP A 1 109 ? -13.008 -21.266 -2.73 1 94.88 109 TRP A CA 1
ATOM 905 C C . TRP A 1 109 ? -12.039 -22.047 -3.615 1 94.88 109 TRP A C 1
ATOM 907 O O . TRP A 1 109 ? -12.461 -22.75 -4.527 1 94.88 109 TRP A O 1
ATOM 917 N N . VAL A 1 110 ? -10.766 -21.938 -3.361 1 95.75 110 VAL A N 1
ATOM 918 C CA . VAL A 1 110 ? -9.742 -22.625 -4.148 1 95.75 110 VAL A CA 1
ATOM 919 C C . VAL A 1 110 ? -9.953 -24.141 -4.082 1 95.75 110 VAL A C 1
ATOM 921 O O . VAL A 1 110 ? -9.914 -24.812 -5.105 1 95.75 110 VAL A O 1
ATOM 924 N N . LEU A 1 111 ? -10.211 -24.641 -2.854 1 93.44 111 LEU A N 1
ATOM 925 C CA . LEU A 1 111 ? -10.391 -26.078 -2.654 1 93.44 111 LEU A CA 1
ATOM 926 C C . LEU A 1 111 ? -11.625 -26.578 -3.395 1 93.44 111 LEU A C 1
ATOM 928 O O . LEU A 1 111 ? -11.609 -27.672 -3.967 1 93.44 111 LEU A O 1
ATOM 932 N N . ARG A 1 112 ? -12.586 -25.797 -3.41 1 93.56 112 ARG A N 1
ATOM 933 C CA . ARG A 1 112 ? -13.812 -26.172 -4.113 1 93.56 112 ARG A CA 1
ATOM 934 C C . ARG A 1 112 ? -13.594 -26.188 -5.621 1 93.56 112 ARG A C 1
ATOM 936 O O . ARG A 1 112 ? -14.086 -27.078 -6.316 1 93.56 112 ARG A O 1
ATOM 943 N N . LYS A 1 113 ? -12.852 -25.25 -6.125 1 93.44 113 LYS A N 1
ATOM 944 C CA . LYS A 1 113 ? -12.688 -25.078 -7.566 1 93.44 113 LYS A CA 1
ATOM 945 C C . LYS A 1 113 ? -11.633 -26.031 -8.117 1 93.44 113 LYS A C 1
ATOM 947 O O . LYS A 1 113 ? -11.602 -26.297 -9.32 1 93.44 113 LYS A O 1
ATOM 952 N N . ARG A 1 114 ? -10.805 -26.531 -7.27 1 89.5 114 ARG A N 1
ATOM 953 C CA . ARG A 1 114 ? -9.672 -27.359 -7.68 1 89.5 114 ARG A CA 1
ATOM 954 C C . ARG A 1 114 ? -10.148 -28.609 -8.422 1 89.5 114 ARG A C 1
ATOM 956 O O . ARG A 1 114 ? -9.453 -29.109 -9.305 1 89.5 114 ARG A O 1
ATOM 963 N N . THR A 1 115 ? -11.359 -29.125 -8.148 1 86.06 115 THR A N 1
ATOM 964 C CA . THR A 1 115 ? -11.852 -30.359 -8.734 1 86.06 115 THR A CA 1
ATOM 965 C C . THR A 1 115 ? -12.617 -30.094 -10.023 1 86.06 115 THR A C 1
ATOM 967 O O . THR A 1 115 ? -12.781 -30.984 -10.852 1 86.06 115 THR A O 1
ATOM 970 N N . GLU A 1 116 ? -12.922 -28.859 -10.258 1 88 116 GLU A N 1
ATOM 971 C CA . GLU A 1 116 ? -13.891 -28.609 -11.32 1 88 116 GLU A CA 1
ATOM 972 C C . GLU A 1 116 ? -13.352 -27.594 -12.328 1 88 116 GLU A C 1
ATOM 974 O O . GLU A 1 116 ? -13.891 -27.438 -13.422 1 88 116 GLU A O 1
ATOM 979 N N . SER A 1 117 ? -12.273 -26.969 -12.016 1 89.25 117 SER A N 1
ATOM 980 C CA . SER A 1 117 ? -11.875 -25.812 -12.828 1 89.25 117 SER A CA 1
ATOM 981 C C . SER A 1 117 ? -10.5 -26.016 -13.445 1 89.25 117 SER A C 1
ATOM 983 O O . SER A 1 117 ? -9.688 -26.797 -12.93 1 89.25 117 SER A O 1
ATOM 985 N N . GLU A 1 118 ? -10.336 -25.359 -14.57 1 94.25 118 GLU A N 1
ATOM 986 C CA . GLU A 1 118 ? -9.031 -25.344 -15.227 1 94.25 118 GLU A CA 1
ATOM 987 C C . GLU A 1 118 ? -8.023 -24.531 -14.414 1 94.25 118 GLU A C 1
ATOM 989 O O . GLU A 1 118 ? -8.398 -23.594 -13.703 1 94.25 118 GLU A O 1
ATOM 994 N N . PRO A 1 119 ? -6.758 -24.906 -14.562 1 96.19 119 PRO A N 1
ATOM 995 C CA . PRO A 1 119 ? -5.715 -24.266 -13.75 1 96.19 119 PRO A CA 1
ATOM 996 C C . PRO A 1 119 ? -5.719 -22.75 -13.867 1 96.19 119 PRO A C 1
ATOM 998 O O . PRO A 1 119 ? -5.59 -22.047 -12.859 1 96.19 119 PRO A O 1
ATOM 1001 N N . PHE A 1 120 ? -5.914 -22.219 -15.086 1 97.94 120 PHE A N 1
ATOM 1002 C CA . PHE A 1 120 ? -5.855 -20.781 -15.289 1 97.94 120 PHE A CA 1
ATOM 1003 C C . PHE A 1 120 ? -7.055 -20.094 -14.648 1 97.94 120 PHE A C 1
ATOM 1005 O O . PHE A 1 120 ? -6.957 -18.938 -14.211 1 97.94 120 PHE A O 1
ATOM 1012 N N . GLN A 1 121 ? -8.172 -20.781 -14.57 1 96.75 121 GLN A N 1
ATOM 1013 C CA . GLN A 1 121 ? -9.352 -20.25 -13.898 1 96.75 121 GLN A CA 1
ATOM 1014 C C . GLN A 1 121 ? -9.141 -20.156 -12.391 1 96.75 121 GLN A C 1
ATOM 1016 O O . GLN A 1 121 ? -9.5 -19.156 -11.773 1 96.75 121 GLN A O 1
ATOM 1021 N N . ILE A 1 122 ? -8.547 -21.156 -11.828 1 96.81 122 ILE A N 1
ATOM 1022 C CA . ILE A 1 122 ? -8.305 -21.156 -10.391 1 96.81 122 ILE A CA 1
ATOM 1023 C C . ILE A 1 122 ? -7.27 -20.094 -10.031 1 96.81 122 ILE A C 1
ATOM 1025 O O . ILE A 1 122 ? -7.457 -19.344 -9.07 1 96.81 122 ILE A O 1
ATOM 1029 N N . ALA A 1 123 ? -6.203 -20.062 -10.844 1 97.75 123 ALA A N 1
ATOM 1030 C CA . ALA A 1 123 ? -5.129 -19.109 -10.586 1 97.75 123 ALA A CA 1
ATOM 1031 C C . ALA A 1 123 ? -5.637 -17.672 -10.68 1 97.75 123 ALA A C 1
ATOM 1033 O O . ALA A 1 123 ? -5.352 -16.844 -9.805 1 97.75 123 ALA A O 1
ATOM 1034 N N . SER A 1 124 ? -6.426 -17.391 -11.758 1 97.56 124 SER A N 1
ATOM 1035 C CA . SER A 1 124 ? -6.957 -16.047 -11.938 1 97.56 124 SER A CA 1
ATOM 1036 C C . SER A 1 124 ? -7.969 -15.703 -10.844 1 97.56 124 SER A C 1
ATOM 1038 O O . SER A 1 124 ? -8.023 -14.562 -10.375 1 97.56 124 SER A O 1
ATOM 1040 N N . GLY A 1 125 ? -8.781 -16.672 -10.492 1 95.69 125 GLY A N 1
ATOM 1041 C CA . GLY A 1 125 ? -9.734 -16.469 -9.414 1 95.69 125 GLY A CA 1
ATOM 1042 C C . GLY A 1 125 ? -9.07 -16.203 -8.078 1 95.69 125 GLY A C 1
ATOM 1043 O O . GLY A 1 125 ? -9.461 -15.273 -7.363 1 95.69 125 GLY A O 1
ATOM 1044 N N . PHE A 1 126 ? -8.078 -16.984 -7.707 1 96.75 126 PHE A N 1
ATOM 1045 C CA . PHE A 1 126 ? -7.328 -16.766 -6.477 1 96.75 126 PHE A CA 1
ATOM 1046 C C . PHE A 1 126 ? -6.707 -15.375 -6.457 1 96.75 126 PHE A C 1
ATOM 1048 O O . PHE A 1 126 ? -6.891 -14.625 -5.5 1 96.75 126 PHE A O 1
ATOM 1055 N N . TYR A 1 127 ? -5.992 -15.016 -7.512 1 97.75 127 TYR A N 1
ATOM 1056 C CA . TYR A 1 127 ? -5.277 -13.75 -7.598 1 97.75 127 TYR A CA 1
ATOM 1057 C C . TYR A 1 127 ? -6.238 -12.57 -7.461 1 97.75 127 TYR A C 1
ATOM 1059 O O . TYR A 1 127 ? -5.957 -11.617 -6.734 1 97.75 127 TYR A O 1
ATOM 1067 N N . SER A 1 128 ? -7.383 -12.664 -8.102 1 95.62 128 SER A N 1
ATOM 1068 C CA . SER A 1 128 ? -8.383 -11.602 -8.039 1 95.62 128 SER A CA 1
ATOM 1069 C C . SER A 1 128 ? -8.93 -11.43 -6.629 1 95.62 128 SER A C 1
ATOM 1071 O O . SER A 1 128 ? -9.094 -10.305 -6.152 1 95.62 128 SER A O 1
ATOM 1073 N N . GLN A 1 129 ? -9.156 -12.531 -5.996 1 94.88 129 GLN A N 1
ATOM 1074 C CA . GLN A 1 129 ? -9.711 -12.484 -4.648 1 94.88 129 GLN A CA 1
ATOM 1075 C C . GLN A 1 129 ? -8.703 -11.914 -3.656 1 94.88 129 GLN A C 1
ATOM 1077 O O . GLN A 1 129 ? -9.047 -11.086 -2.812 1 94.88 129 GLN A O 1
ATOM 1082 N N . MET A 1 130 ? -7.5 -12.367 -3.779 1 96.12 130 MET A N 1
ATOM 1083 C CA . MET A 1 130 ? -6.52 -12 -2.762 1 96.12 130 MET A CA 1
ATOM 1084 C C . MET A 1 130 ? -6.051 -10.562 -2.953 1 96.12 130 MET A C 1
ATOM 1086 O O . MET A 1 130 ? -5.656 -9.898 -1.992 1 96.12 130 MET A O 1
ATOM 1090 N N . LEU A 1 131 ? -6.121 -10.031 -4.172 1 95.56 131 LEU A N 1
ATOM 1091 C CA . LEU A 1 131 ? -5.598 -8.711 -4.477 1 95.56 131 LEU A CA 1
ATOM 1092 C C . LEU A 1 131 ? -6.68 -7.645 -4.32 1 95.56 131 LEU A C 1
ATOM 1094 O O . LEU A 1 131 ? -6.379 -6.465 -4.133 1 95.56 131 LEU A O 1
ATOM 1098 N N . SER A 1 132 ? -7.938 -8.039 -4.457 1 92.44 132 SER A N 1
ATOM 1099 C CA . SER A 1 132 ? -9.023 -7.086 -4.246 1 92.44 132 SER A CA 1
ATOM 1100 C C . SER A 1 132 ? -9.141 -6.695 -2.779 1 92.44 132 SER A C 1
ATOM 1102 O O . SER A 1 132 ? -8.641 -7.402 -1.9 1 92.44 132 SER A O 1
ATOM 1104 N N . ARG A 1 133 ? -9.789 -5.555 -2.5 1 88.88 133 ARG A N 1
ATOM 1105 C CA . ARG A 1 133 ? -9.867 -5.047 -1.133 1 88.88 133 ARG A CA 1
ATOM 1106 C C . ARG A 1 133 ? -11.008 -5.699 -0.366 1 88.88 133 ARG A C 1
ATOM 1108 O O . ARG A 1 133 ? -12.102 -5.875 -0.906 1 88.88 133 ARG A O 1
ATOM 1115 N N . PRO A 1 134 ? -10.625 -6.004 0.899 1 90.19 134 PRO A N 1
ATOM 1116 C CA . PRO A 1 134 ? -9.336 -5.953 1.593 1 90.19 134 PRO A CA 1
ATOM 1117 C C . PRO A 1 134 ? -8.367 -7.039 1.118 1 90.19 134 PRO A C 1
ATOM 1119 O O . PRO A 1 134 ? -8.766 -8.195 0.944 1 90.19 134 PRO A O 1
ATOM 1122 N N . GLN A 1 135 ? -7.152 -6.637 0.957 1 93.94 135 GLN A N 1
ATOM 1123 C CA . GLN A 1 135 ? -6.168 -7.562 0.413 1 93.94 135 GLN A CA 1
ATOM 1124 C C . GLN A 1 135 ? -5.766 -8.609 1.448 1 93.94 135 GLN A C 1
ATOM 1126 O O . GLN A 1 135 ? -5.992 -8.422 2.645 1 93.94 135 GLN A O 1
ATOM 1131 N N . LEU A 1 136 ? -5.297 -9.656 0.927 1 95.94 136 LEU A N 1
ATOM 1132 C CA . LEU A 1 136 ? -5.027 -10.828 1.762 1 95.94 136 LEU A CA 1
ATOM 1133 C C . LEU A 1 136 ? -3.92 -10.523 2.768 1 95.94 136 LEU A C 1
ATOM 1135 O O . LEU A 1 136 ? -4.066 -10.812 3.959 1 95.94 136 LEU A O 1
ATOM 1139 N N . PHE A 1 137 ? -2.816 -9.984 2.266 1 94.19 137 PHE A N 1
ATOM 1140 C CA . PHE A 1 137 ? -1.685 -9.672 3.129 1 94.19 137 PHE A CA 1
ATOM 1141 C C . PHE A 1 137 ? -1.646 -8.188 3.455 1 94.19 137 PHE A C 1
ATOM 1143 O O . PHE A 1 137 ? -2.271 -7.379 2.766 1 94.19 137 PHE A O 1
ATOM 1150 N N . LEU A 1 138 ? -0.982 -7.848 4.504 1 90.31 138 LEU A N 1
ATOM 1151 C CA . LEU A 1 138 ? -0.837 -6.441 4.859 1 90.31 138 LEU A CA 1
ATOM 1152 C C . LEU A 1 138 ? 0.12 -5.734 3.906 1 90.31 138 LEU A C 1
ATOM 1154 O O . LEU A 1 138 ? -0.055 -4.551 3.605 1 90.31 138 LEU A O 1
ATOM 1158 N N . GLU A 1 139 ? 1.154 -6.441 3.457 1 88.94 139 GLU A N 1
ATOM 1159 C CA . GLU A 1 139 ? 2.148 -5.949 2.508 1 88.94 139 GLU A CA 1
ATOM 1160 C C . GLU A 1 139 ? 2.57 -7.043 1.532 1 88.94 139 GLU A C 1
ATOM 1162 O O . GLU A 1 139 ? 2.465 -8.234 1.841 1 88.94 139 GLU A O 1
ATOM 1167 N N . GLY A 1 140 ? 2.982 -6.574 0.386 1 93 140 GLY A N 1
ATOM 1168 C CA . GLY A 1 140 ? 3.572 -7.508 -0.559 1 93 140 GLY A CA 1
ATOM 1169 C C . GLY A 1 140 ? 2.541 -8.336 -1.306 1 93 140 GLY A C 1
ATOM 1170 O O . GLY A 1 140 ? 2.82 -9.461 -1.722 1 93 140 GLY A O 1
ATOM 1171 N N . ASN A 1 141 ? 1.336 -7.82 -1.498 1 96 141 ASN A N 1
ATOM 1172 C CA . ASN A 1 141 ? 0.231 -8.586 -2.066 1 96 141 ASN A CA 1
ATOM 1173 C C . ASN A 1 141 ? 0.493 -8.953 -3.525 1 96 141 ASN A C 1
ATOM 1175 O O . ASN A 1 141 ? 0.294 -10.094 -3.928 1 96 141 ASN A O 1
ATOM 1179 N N . HIS A 1 142 ? 0.953 -8.008 -4.32 1 96.56 142 HIS A N 1
ATOM 1180 C CA . HIS A 1 142 ? 1.183 -8.273 -5.738 1 96.56 142 HIS A CA 1
ATOM 1181 C C . HIS A 1 142 ? 2.254 -9.344 -5.934 1 96.56 142 HIS A C 1
ATOM 1183 O O . HIS A 1 142 ? 2.033 -10.328 -6.641 1 96.56 142 HIS A O 1
ATOM 1189 N N . ARG A 1 143 ? 3.33 -9.148 -5.234 1 96.81 143 ARG A N 1
ATOM 1190 C CA . ARG A 1 143 ? 4.465 -10.047 -5.398 1 96.81 143 ARG A CA 1
ATOM 1191 C C . ARG A 1 143 ? 4.141 -11.438 -4.855 1 96.81 143 ARG A C 1
ATOM 1193 O O . ARG A 1 143 ? 4.348 -12.438 -5.543 1 96.81 143 ARG A O 1
ATOM 1200 N N . THR A 1 144 ? 3.564 -11.484 -3.67 1 97.38 144 THR A N 1
ATOM 1201 C CA . THR A 1 144 ? 3.215 -12.766 -3.074 1 97.38 144 THR A CA 1
ATOM 1202 C C . THR A 1 144 ? 2.119 -13.453 -3.885 1 97.38 144 THR A C 1
ATOM 1204 O O . THR A 1 144 ? 2.195 -14.656 -4.141 1 97.38 144 THR A O 1
ATOM 1207 N N . GLY A 1 145 ? 1.131 -12.695 -4.289 1 98.19 145 GLY A N 1
ATOM 1208 C CA . GLY A 1 145 ? 0.036 -13.242 -5.074 1 98.19 145 GLY A CA 1
ATOM 1209 C C . GLY A 1 145 ? 0.494 -13.867 -6.375 1 98.19 145 GLY A C 1
ATOM 1210 O O . GLY A 1 145 ? -0.01 -14.922 -6.773 1 98.19 145 GLY A O 1
ATOM 1211 N N . ASN A 1 146 ? 1.405 -13.188 -7.035 1 98.31 146 ASN A N 1
ATOM 1212 C CA . ASN A 1 146 ? 1.936 -13.719 -8.289 1 98.31 146 ASN A CA 1
ATOM 1213 C C . ASN A 1 146 ? 2.637 -15.055 -8.086 1 98.31 146 ASN A C 1
ATOM 1215 O O . ASN A 1 146 ? 2.475 -15.977 -8.883 1 98.31 146 ASN A O 1
ATOM 1219 N N . ILE A 1 147 ? 3.359 -15.164 -7.035 1 98.19 147 ILE A N 1
ATOM 1220 C CA . ILE A 1 147 ? 4.098 -16.391 -6.75 1 98.19 147 ILE A CA 1
ATOM 1221 C C . ILE A 1 147 ? 3.117 -17.516 -6.426 1 98.19 147 ILE A C 1
ATOM 1223 O O . ILE A 1 147 ? 3.258 -18.641 -6.926 1 98.19 147 ILE A O 1
ATOM 1227 N N . VAL A 1 148 ? 2.129 -17.234 -5.68 1 97.5 148 VAL A N 1
ATOM 1228 C CA . VAL A 1 148 ? 1.159 -18.234 -5.266 1 97.5 148 VAL A CA 1
ATOM 1229 C C . VAL A 1 148 ? 0.333 -18.688 -6.469 1 97.5 148 VAL A C 1
ATOM 1231 O O . VAL A 1 148 ? 0.024 -19.875 -6.605 1 97.5 148 VAL A O 1
ATOM 1234 N N . LEU A 1 149 ? -0.046 -17.703 -7.289 1 98.19 149 LEU A N 1
ATOM 1235 C CA . LEU A 1 149 ? -0.807 -18.109 -8.469 1 98.19 149 LEU A CA 1
ATOM 1236 C C . LEU A 1 149 ? 0.003 -19.062 -9.336 1 98.19 149 LEU A C 1
ATOM 1238 O O . LEU A 1 149 ? -0.554 -19.984 -9.945 1 98.19 149 LEU A O 1
ATOM 1242 N N . ASN A 1 150 ? 1.33 -18.859 -9.367 1 98.31 150 ASN A N 1
ATOM 1243 C CA . ASN A 1 150 ? 2.178 -19.75 -10.148 1 98.31 150 ASN A CA 1
ATOM 1244 C C . ASN A 1 150 ? 2.281 -21.125 -9.508 1 98.31 150 ASN A C 1
ATOM 1246 O O . ASN A 1 150 ? 2.385 -22.141 -10.203 1 98.31 150 ASN A O 1
ATOM 1250 N N . TYR A 1 151 ? 2.234 -21.188 -8.195 1 96.62 151 TYR A N 1
ATOM 1251 C CA . TYR A 1 151 ? 2.096 -22.484 -7.535 1 96.62 151 TYR A CA 1
ATOM 1252 C C . TYR A 1 151 ? 0.854 -23.219 -8.031 1 96.62 151 TYR A C 1
ATOM 1254 O O . TYR A 1 151 ? 0.911 -24.406 -8.344 1 96.62 151 TYR A O 1
ATOM 1262 N N . LEU A 1 152 ? -0.266 -22.531 -8.062 1 96.44 152 LEU A N 1
ATOM 1263 C CA . LEU A 1 152 ? -1.531 -23.141 -8.477 1 96.44 152 LEU A CA 1
ATOM 1264 C C . LEU A 1 152 ? -1.449 -23.641 -9.906 1 96.44 152 LEU A C 1
ATOM 1266 O O . LEU A 1 152 ? -1.98 -24.719 -10.219 1 96.44 152 LEU A O 1
ATOM 1270 N N . LEU A 1 153 ? -0.761 -22.875 -10.727 1 97.31 153 LEU A N 1
ATOM 1271 C CA . LEU A 1 153 ? -0.595 -23.297 -12.117 1 97.31 153 LEU A CA 1
ATOM 1272 C C . LEU A 1 153 ? 0.294 -24.531 -12.211 1 97.31 153 LEU A C 1
ATOM 1274 O O . LEU A 1 153 ? -0.133 -25.578 -12.711 1 97.31 153 LEU A O 1
ATOM 1278 N N . VAL A 1 154 ? 1.42 -24.469 -11.594 1 96.31 154 VAL A N 1
ATOM 1279 C CA . VAL A 1 154 ? 2.445 -25.5 -11.773 1 96.31 154 VAL A CA 1
ATOM 1280 C C . VAL A 1 154 ? 2.039 -26.781 -11.047 1 96.31 154 VAL A C 1
ATOM 1282 O O . VAL A 1 154 ? 2.262 -27.875 -11.539 1 96.31 154 VAL A O 1
ATOM 1285 N N . SER A 1 155 ? 1.417 -26.625 -9.883 1 91.75 155 SER A N 1
ATOM 1286 C CA . SER A 1 155 ? 1.017 -27.797 -9.102 1 91.75 155 SER A CA 1
ATOM 1287 C C . SER A 1 155 ? -0.069 -28.594 -9.82 1 91.75 155 SER A C 1
ATOM 1289 O O . SER A 1 155 ? -0.314 -29.766 -9.492 1 91.75 155 SER A O 1
ATOM 1291 N N . THR A 1 156 ? -0.711 -28 -10.828 1 91 156 THR A N 1
ATOM 1292 C CA . THR A 1 156 ? -1.764 -28.703 -11.562 1 91 156 THR A CA 1
ATOM 1293 C C . THR A 1 156 ? -1.32 -29 -12.992 1 91 156 THR A C 1
ATOM 1295 O O . THR A 1 156 ? -2.137 -29.375 -13.836 1 91 156 THR A O 1
ATOM 1298 N N . GLY A 1 157 ? -0.104 -28.734 -13.258 1 91.38 157 GLY A N 1
ATOM 1299 C CA . GLY A 1 157 ? 0.484 -29.172 -14.516 1 91.38 157 GLY A CA 1
ATOM 1300 C C . GLY A 1 157 ? 0.532 -28.078 -15.562 1 91.38 157 GLY A C 1
ATOM 1301 O O . GLY A 1 157 ? 1.023 -28.297 -16.672 1 91.38 157 GLY A O 1
ATOM 1302 N N . ALA A 1 158 ? -0.003 -26.922 -15.297 1 96.5 158 ALA A N 1
ATOM 1303 C CA . ALA A 1 158 ? 0.052 -25.797 -16.234 1 96.5 158 ALA A CA 1
ATOM 1304 C C . ALA A 1 158 ? 1.377 -25.047 -16.109 1 96.5 158 ALA A C 1
ATOM 1306 O O . ALA A 1 158 ? 2.055 -25.141 -15.086 1 96.5 158 ALA A O 1
ATOM 1307 N N . PRO A 1 159 ? 1.829 -24.406 -17.203 1 97.81 159 PRO A N 1
ATOM 1308 C CA . PRO A 1 159 ? 3.029 -23.578 -17.094 1 97.81 159 PRO A CA 1
ATOM 1309 C C . PRO A 1 159 ? 2.795 -22.312 -16.266 1 97.81 159 PRO A C 1
ATOM 1311 O O . PRO A 1 159 ? 1.664 -21.828 -16.188 1 97.81 159 PRO A O 1
ATOM 1314 N N . PRO A 1 160 ? 3.838 -21.812 -15.641 1 98.56 160 PRO A N 1
ATOM 1315 C CA . PRO A 1 160 ? 3.705 -20.578 -14.875 1 98.56 160 PRO A CA 1
ATOM 1316 C C . PRO A 1 160 ? 3.721 -19.328 -15.75 1 98.56 160 PRO A C 1
ATOM 1318 O O . PRO A 1 160 ? 4.137 -19.391 -16.906 1 98.56 160 PRO A O 1
ATOM 1321 N N . TYR A 1 161 ? 3.238 -18.266 -15.234 1 98.75 161 TYR A N 1
ATOM 1322 C CA . TYR A 1 161 ? 3.43 -16.938 -15.773 1 98.75 161 TYR A CA 1
ATOM 1323 C C . TYR A 1 161 ? 4.523 -16.188 -15.016 1 98.75 161 TYR A C 1
ATOM 1325 O O . TYR A 1 161 ? 4.359 -15.867 -13.836 1 98.75 161 TYR A O 1
ATOM 1333 N N . ILE A 1 162 ? 5.613 -15.906 -15.703 1 98.81 162 ILE A N 1
ATOM 1334 C CA . ILE A 1 162 ? 6.668 -15.055 -15.164 1 98.81 162 ILE A CA 1
ATOM 1335 C C . ILE A 1 162 ? 6.715 -13.734 -15.945 1 98.81 162 ILE A C 1
ATOM 1337 O O . ILE A 1 162 ? 6.723 -13.742 -17.172 1 98.81 162 ILE A O 1
ATOM 1341 N N . ILE A 1 163 ? 6.656 -12.656 -15.211 1 98.56 163 ILE A N 1
ATOM 1342 C CA . ILE A 1 163 ? 6.637 -11.328 -15.812 1 98.56 163 ILE A CA 1
ATOM 1343 C C . ILE A 1 163 ? 7.836 -11.164 -16.734 1 98.56 163 ILE A C 1
ATOM 1345 O O . ILE A 1 163 ? 8.953 -11.578 -16.406 1 98.56 163 ILE A O 1
ATOM 1349 N N . THR A 1 164 ? 7.656 -10.688 -17.953 1 98.06 164 THR A N 1
ATOM 1350 C CA . THR A 1 164 ? 8.664 -10.305 -18.938 1 98.06 164 THR A CA 1
ATOM 1351 C C . THR A 1 164 ? 8.484 -8.852 -19.359 1 98.06 164 THR A C 1
ATOM 1353 O O . THR A 1 164 ? 7.461 -8.234 -19.062 1 98.06 164 THR A O 1
ATOM 1356 N N . VAL A 1 165 ? 9.484 -8.297 -20.047 1 97.81 165 VAL A N 1
ATOM 1357 C CA . VAL A 1 165 ? 9.414 -6.926 -20.531 1 97.81 165 VAL A CA 1
ATOM 1358 C C . VAL A 1 165 ? 8.203 -6.754 -21.438 1 97.81 165 VAL A C 1
ATOM 1360 O O . VAL A 1 165 ? 7.477 -5.758 -21.328 1 97.81 165 VAL A O 1
ATOM 1363 N N . GLU A 1 166 ? 7.879 -7.734 -22.188 1 96.88 166 GLU A N 1
ATOM 1364 C CA . GLU A 1 166 ? 6.855 -7.648 -23.219 1 96.88 166 GLU A CA 1
ATOM 1365 C C . GLU A 1 166 ? 5.453 -7.672 -22.625 1 96.88 166 GLU A C 1
ATOM 1367 O O . GLU A 1 166 ? 4.539 -7.035 -23.156 1 96.88 166 GLU A O 1
ATOM 1372 N N . ASN A 1 167 ? 5.309 -8.383 -21.531 1 97.62 167 ASN A N 1
ATOM 1373 C CA . ASN A 1 167 ? 3.949 -8.562 -21.031 1 97.62 167 ASN A CA 1
ATOM 1374 C C . ASN A 1 167 ? 3.732 -7.789 -19.734 1 97.62 167 ASN A C 1
ATOM 1376 O O . ASN A 1 167 ? 2.623 -7.773 -19.188 1 97.62 167 ASN A O 1
ATOM 1380 N N . ALA A 1 168 ? 4.762 -7.062 -19.266 1 98 168 ALA A N 1
ATOM 1381 C CA . ALA A 1 168 ? 4.762 -6.422 -17.953 1 98 168 ALA A CA 1
ATOM 1382 C C . ALA A 1 168 ? 3.668 -5.359 -17.875 1 98 168 ALA A C 1
ATOM 1384 O O . ALA A 1 168 ? 2.93 -5.301 -16.891 1 98 168 ALA A O 1
ATOM 1385 N N . GLN A 1 169 ? 3.562 -4.527 -18.906 1 96.62 169 GLN A N 1
ATOM 1386 C CA . GLN A 1 169 ? 2.598 -3.432 -18.859 1 96.62 169 GLN A CA 1
ATOM 1387 C C . GLN A 1 169 ? 1.176 -3.957 -18.688 1 96.62 169 GLN A C 1
ATOM 1389 O O . GLN A 1 169 ? 0.436 -3.492 -17.812 1 96.62 169 GLN A O 1
ATOM 1394 N N . THR A 1 170 ? 0.786 -4.918 -19.516 1 96.56 170 THR A N 1
ATOM 1395 C CA . THR A 1 170 ? -0.557 -5.488 -19.453 1 96.56 170 THR A CA 1
ATOM 1396 C C . THR A 1 170 ? -0.82 -6.141 -18.109 1 96.56 170 THR A C 1
ATOM 1398 O O . THR A 1 170 ? -1.876 -5.934 -17.5 1 96.56 170 THR A O 1
ATOM 1401 N N . TYR A 1 171 ? 0.146 -6.855 -17.594 1 97.81 171 TYR A N 1
ATOM 1402 C CA . TYR A 1 171 ? 0.018 -7.539 -16.312 1 97.81 171 TYR A CA 1
ATOM 1403 C C . TYR A 1 171 ? -0.2 -6.539 -15.18 1 97.81 171 TYR A C 1
ATOM 1405 O O . TYR A 1 171 ? -1.124 -6.691 -14.375 1 97.81 171 TYR A O 1
ATOM 1413 N N . LEU A 1 172 ? 0.662 -5.551 -15.164 1 96.31 172 LEU A N 1
ATOM 1414 C CA . LEU A 1 172 ? 0.619 -4.582 -14.07 1 96.31 172 LEU A CA 1
ATOM 1415 C C . LEU A 1 172 ? -0.655 -3.744 -14.141 1 96.31 172 LEU A C 1
ATOM 1417 O O . LEU A 1 172 ? -1.232 -3.4 -13.109 1 96.31 172 LEU A O 1
ATOM 1421 N N . ASP A 1 173 ? -1.129 -3.457 -15.344 1 92.5 173 ASP A N 1
ATOM 1422 C CA . ASP A 1 173 ? -2.373 -2.707 -15.492 1 92.5 173 ASP A CA 1
ATOM 1423 C C . ASP A 1 173 ? -3.57 -3.533 -15.023 1 92.5 173 ASP A C 1
ATOM 1425 O O . ASP A 1 173 ? -4.434 -3.031 -14.297 1 92.5 173 ASP A O 1
ATOM 14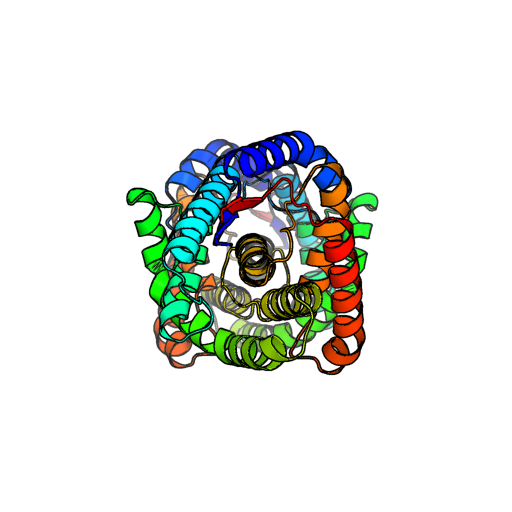29 N N . ILE A 1 174 ? -3.631 -4.805 -15.414 1 94.38 174 ILE 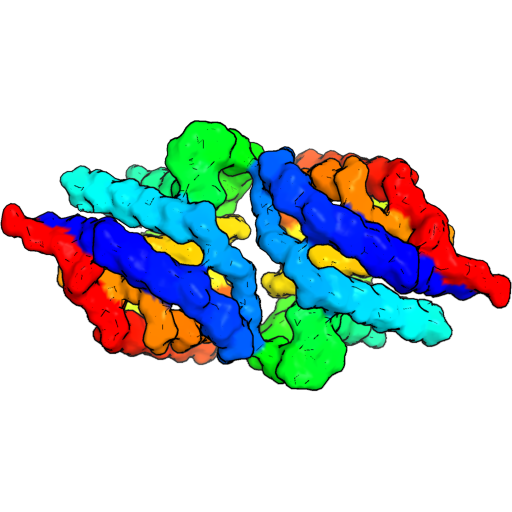A N 1
ATOM 1430 C CA . ILE A 1 174 ? -4.711 -5.684 -14.977 1 94.38 174 ILE A CA 1
ATOM 1431 C C . ILE A 1 174 ? -4.684 -5.816 -13.461 1 94.38 174 ILE A C 1
ATOM 1433 O O . ILE A 1 174 ? -5.727 -5.738 -12.805 1 94.38 174 ILE A O 1
ATOM 1437 N N . SER A 1 175 ? -3.502 -6.004 -12.867 1 95.06 175 SER A N 1
ATOM 1438 C CA . SER A 1 175 ? -3.344 -6.145 -11.422 1 95.06 175 SER A CA 1
ATOM 1439 C C . SER A 1 175 ? -3.826 -4.895 -10.695 1 95.06 175 SER A C 1
ATOM 1441 O O . SER A 1 175 ? -4.434 -4.988 -9.625 1 95.06 175 SER A O 1
ATOM 1443 N N . GLY A 1 176 ? -3.457 -3.717 -11.289 1 90.5 176 GLY A N 1
ATOM 1444 C CA . GLY A 1 176 ? -3.951 -2.465 -10.742 1 90.5 176 GLY A CA 1
ATOM 1445 C C . GLY A 1 176 ? -5.465 -2.387 -10.703 1 90.5 176 GLY A C 1
ATOM 1446 O O . GLY A 1 176 ? -6.047 -1.987 -9.688 1 90.5 176 GLY A O 1
ATOM 1447 N N . ASP A 1 177 ? -6.102 -2.781 -11.789 1 88.38 177 ASP A N 1
ATOM 1448 C CA . ASP A 1 177 ? -7.559 -2.793 -11.875 1 88.38 177 ASP A CA 1
ATOM 1449 C C . ASP A 1 177 ? -8.164 -3.697 -10.797 1 88.38 177 ASP A C 1
ATOM 1451 O O . ASP A 1 177 ? -9.148 -3.336 -10.156 1 88.38 177 ASP A O 1
ATOM 1455 N N . ILE A 1 178 ? -7.582 -4.824 -10.625 1 91.88 178 ILE A N 1
ATOM 1456 C CA . ILE A 1 178 ? -8.062 -5.789 -9.641 1 91.88 178 ILE A CA 1
ATOM 1457 C C . ILE A 1 178 ? -7.938 -5.207 -8.234 1 91.88 178 ILE A C 1
ATOM 1459 O O . ILE A 1 178 ? -8.867 -5.305 -7.434 1 91.88 178 ILE A O 1
ATOM 1463 N N . LYS A 1 179 ? -6.793 -4.602 -7.926 1 90.25 179 LYS A N 1
ATOM 1464 C CA . LYS A 1 179 ? -6.52 -4.023 -6.613 1 90.25 179 LYS A CA 1
ATOM 1465 C C . LYS A 1 179 ? -7.578 -2.992 -6.234 1 90.25 179 LYS A C 1
ATOM 1467 O O . LYS A 1 179 ? -7.926 -2.852 -5.062 1 90.25 179 LYS A O 1
ATOM 1472 N N . PHE A 1 180 ? -8.086 -2.289 -7.219 1 86.06 180 PHE A N 1
ATOM 1473 C CA . PHE A 1 180 ? -9.016 -1.206 -6.941 1 86.06 180 PHE A CA 1
ATOM 1474 C C . PHE A 1 180 ? -10.445 -1.735 -6.84 1 86.06 180 PHE A C 1
ATOM 1476 O O . PHE A 1 180 ? -11.375 -0.979 -6.547 1 86.06 180 PHE A O 1
ATOM 1483 N N . THR A 1 181 ? -10.594 -2.984 -6.988 1 84.81 181 THR A N 1
ATOM 1484 C CA . THR A 1 181 ? -11.898 -3.605 -6.809 1 84.81 181 THR A CA 1
ATOM 1485 C C . THR A 1 181 ? -12.18 -3.857 -5.328 1 84.81 181 THR A C 1
ATOM 1487 O O . THR A 1 181 ? -11.289 -4.266 -4.586 1 84.81 181 THR A O 1
ATOM 1490 N N . ASP A 1 182 ? -13.43 -3.58 -4.965 1 81.62 182 ASP A N 1
ATOM 1491 C CA . ASP A 1 182 ? -13.852 -3.752 -3.58 1 81.62 182 ASP A CA 1
ATOM 1492 C C . ASP A 1 182 ? -14.727 -4.996 -3.424 1 81.62 182 ASP A C 1
ATOM 1494 O O . ASP A 1 182 ? -15.875 -5.016 -3.871 1 81.62 182 ASP A O 1
ATOM 1498 N N . ASN A 1 183 ? -14.227 -5.926 -2.719 1 74.81 183 ASN A N 1
ATOM 1499 C CA . ASN A 1 183 ? -14.953 -7.172 -2.494 1 74.81 183 ASN A CA 1
ATOM 1500 C C . ASN A 1 183 ? -16.141 -6.965 -1.557 1 74.81 183 ASN A C 1
ATOM 1502 O O . ASN A 1 183 ? -17.047 -7.797 -1.507 1 74.81 183 ASN A O 1
ATOM 1506 N N . GLY A 1 184 ? -16.125 -5.875 -0.872 1 69 184 GLY A N 1
ATOM 1507 C CA . GLY A 1 184 ? -17.234 -5.602 0.035 1 69 184 GLY A CA 1
ATOM 1508 C C . GLY A 1 184 ? -18.391 -4.906 -0.638 1 69 184 GLY A C 1
ATOM 1509 O O . GLY A 1 184 ? -19.469 -4.77 -0.046 1 69 184 GLY A O 1
ATOM 1510 N N . ASN A 1 185 ? -18.109 -4.473 -1.867 1 68 185 ASN A N 1
ATOM 1511 C CA . ASN A 1 185 ? -19.172 -3.826 -2.637 1 68 185 ASN A CA 1
ATOM 1512 C C . ASN A 1 185 ? -19.75 -4.762 -3.693 1 68 185 ASN A C 1
ATOM 1514 O O . ASN A 1 185 ? -19.109 -5.023 -4.715 1 68 185 ASN A O 1
ATOM 1518 N N . TYR A 1 186 ? -20.828 -5.125 -3.305 1 60.41 186 TYR A N 1
ATOM 1519 C CA . TYR A 1 186 ? -21.5 -6.141 -4.113 1 60.41 186 TYR A CA 1
ATOM 1520 C C . TYR A 1 186 ? -21.531 -5.727 -5.578 1 60.41 186 TYR A C 1
ATOM 1522 O O . TYR A 1 186 ? -21.328 -6.551 -6.473 1 60.41 186 TYR A O 1
ATOM 1530 N N . LEU A 1 187 ? -21.859 -4.457 -5.703 1 60.5 187 LEU A N 1
ATOM 1531 C CA . LEU A 1 187 ? -21.984 -4.008 -7.086 1 60.5 187 LEU A CA 1
ATOM 1532 C C . LEU A 1 187 ? -20.641 -4.078 -7.801 1 60.5 187 LEU A C 1
ATOM 1534 O O . LEU A 1 187 ? -20.578 -4.484 -8.961 1 60.5 187 LEU A O 1
ATOM 1538 N N . ASP A 1 188 ? -19.672 -3.742 -7.086 1 63.06 188 ASP A N 1
ATOM 1539 C CA . ASP A 1 188 ? -18.328 -3.834 -7.664 1 63.06 188 ASP A CA 1
ATOM 1540 C C . ASP A 1 188 ? -17.953 -5.289 -7.945 1 63.06 188 ASP A C 1
ATOM 1542 O O . ASP A 1 188 ? -17.469 -5.609 -9.031 1 63.06 188 ASP A O 1
ATOM 1546 N N . THR A 1 189 ? -18.266 -6.031 -7.027 1 63.06 189 THR A N 1
ATOM 1547 C CA . THR A 1 189 ? -17.891 -7.438 -7.141 1 63.06 189 THR A CA 1
ATOM 1548 C C . THR A 1 189 ? -18.672 -8.117 -8.266 1 63.06 189 THR A C 1
ATOM 1550 O O . THR A 1 189 ? -18.109 -8.898 -9.031 1 63.06 189 THR A O 1
ATOM 1553 N N . ALA A 1 190 ? -19.766 -7.781 -8.297 1 64.06 190 ALA A N 1
ATOM 1554 C CA . ALA A 1 190 ? -20.641 -8.438 -9.266 1 64.06 190 ALA A CA 1
ATOM 1555 C C . ALA A 1 190 ? -20.359 -7.934 -10.68 1 64.06 190 ALA A C 1
ATOM 1557 O O . ALA A 1 190 ? -20.469 -8.695 -11.648 1 64.06 190 ALA A O 1
ATOM 1558 N N . LEU A 1 191 ? -20 -6.758 -10.711 1 68.19 191 LEU A N 1
ATOM 1559 C CA . LEU A 1 191 ? -19.938 -6.16 -12.047 1 68.19 191 LEU A CA 1
ATOM 1560 C C . LEU A 1 191 ? -18.484 -6.086 -12.539 1 68.19 191 LEU A C 1
ATOM 1562 O O . LEU A 1 191 ? -18.219 -6.312 -13.727 1 68.19 191 LEU A O 1
ATOM 1566 N N . ARG A 1 192 ? -17.656 -5.871 -11.727 1 72.38 192 ARG A N 1
ATOM 1567 C CA . ARG A 1 192 ? -16.297 -5.582 -12.188 1 72.38 192 ARG A CA 1
ATOM 1568 C C . ARG A 1 192 ? -15.398 -6.801 -12.039 1 72.38 192 ARG A C 1
ATOM 1570 O O . ARG A 1 192 ? -14.586 -7.094 -12.922 1 72.38 192 ARG A O 1
ATOM 1577 N N . MET A 1 193 ? -15.602 -7.5 -11.062 1 76.44 193 MET A N 1
ATOM 1578 C CA . MET A 1 193 ? -14.68 -8.578 -10.719 1 76.44 193 MET A CA 1
ATOM 1579 C C . MET A 1 193 ? -14.711 -9.68 -11.781 1 76.44 193 MET A C 1
ATOM 1581 O O . MET A 1 193 ? -13.664 -10.172 -12.195 1 76.44 193 MET A O 1
ATOM 1585 N N . PRO A 1 194 ? -15.906 -10.023 -12.188 1 76.62 194 PRO A N 1
ATOM 1586 C CA . PRO A 1 194 ? -15.906 -11.078 -13.203 1 76.62 194 PRO A CA 1
ATOM 1587 C C . PRO A 1 194 ? -15.164 -10.664 -14.477 1 76.62 194 PRO A C 1
ATOM 1589 O O . PRO A 1 194 ? -14.492 -11.484 -15.102 1 76.62 194 PRO A O 1
ATOM 1592 N N . GLY A 1 195 ? -15.266 -9.453 -14.805 1 83.88 195 GLY A N 1
ATOM 1593 C CA . GLY A 1 195 ? -14.547 -8.961 -15.969 1 83.88 195 GLY A CA 1
ATOM 1594 C C . GLY A 1 195 ? -13.039 -8.977 -15.797 1 83.88 195 GLY A C 1
ATOM 1595 O O . GLY A 1 195 ? -12.312 -9.43 -16.688 1 83.88 195 GLY A O 1
ATOM 1596 N N . HIS A 1 196 ? -12.594 -8.547 -14.695 1 88.06 196 HIS A N 1
ATOM 1597 C CA . HIS A 1 196 ? -11.156 -8.539 -14.422 1 88.06 196 HIS A CA 1
ATOM 1598 C C . HIS A 1 196 ? -10.609 -9.961 -14.352 1 88.06 196 HIS A C 1
ATOM 1600 O O . HIS A 1 196 ? -9.516 -10.234 -14.852 1 88.06 196 HIS A O 1
ATOM 1606 N N . ARG A 1 197 ? -11.398 -10.82 -13.734 1 91.06 197 ARG A N 1
ATOM 1607 C CA . ARG A 1 197 ? -10.992 -12.219 -13.617 1 91.06 197 ARG A CA 1
ATOM 1608 C C . ARG A 1 197 ? -10.852 -12.867 -14.992 1 91.06 197 ARG A C 1
ATOM 1610 O O . ARG A 1 197 ? -9.883 -13.578 -15.25 1 91.06 197 ARG A O 1
ATOM 1617 N N . LYS A 1 198 ? -11.836 -12.664 -15.789 1 93.62 198 LYS A N 1
ATOM 1618 C CA . LYS A 1 198 ? -11.812 -13.234 -17.125 1 93.62 198 LYS A CA 1
ATOM 1619 C C . LYS A 1 198 ? -10.648 -12.672 -17.938 1 93.62 198 LYS A C 1
ATOM 1621 O O . LYS A 1 198 ? -9.953 -13.414 -18.641 1 93.62 198 LYS A O 1
ATOM 1626 N N . ARG A 1 199 ? -10.469 -11.406 -17.875 1 95.5 199 ARG A N 1
ATOM 1627 C CA . ARG A 1 199 ? -9.359 -10.75 -18.578 1 95.5 199 ARG A CA 1
ATOM 1628 C C . ARG A 1 199 ? -8.016 -11.297 -18.094 1 95.5 199 ARG A C 1
ATOM 1630 O O . ARG A 1 199 ? -7.133 -11.57 -18.906 1 95.5 199 ARG A O 1
ATOM 1637 N N . PHE A 1 200 ? -7.895 -11.453 -16.844 1 97.75 200 PHE A N 1
ATOM 1638 C CA . PHE A 1 200 ? -6.641 -11.945 -16.281 1 97.75 200 PHE A CA 1
ATOM 1639 C C . PHE A 1 200 ? -6.418 -13.406 -16.656 1 97.75 200 PHE A C 1
ATOM 1641 O O . PHE A 1 200 ? -5.289 -13.82 -16.922 1 97.75 200 PHE A O 1
ATOM 1648 N N . ARG A 1 201 ? -7.492 -14.195 -16.641 1 97.88 201 ARG A N 1
ATOM 1649 C CA . ARG A 1 201 ? -7.395 -15.586 -17.078 1 97.88 201 ARG A CA 1
ATOM 1650 C C . ARG A 1 201 ? -6.875 -15.68 -18.5 1 97.88 201 ARG A C 1
ATOM 1652 O O . ARG A 1 201 ? -5.949 -16.438 -18.781 1 97.88 201 ARG A O 1
ATOM 1659 N N . THR A 1 202 ? -7.488 -14.898 -19.359 1 97.94 202 THR A N 1
ATOM 1660 C CA . THR A 1 202 ? -7.07 -14.875 -20.75 1 97.94 202 THR A CA 1
ATOM 1661 C C . THR A 1 202 ? -5.605 -14.461 -20.875 1 97.94 202 THR A C 1
ATOM 1663 O O . THR A 1 202 ? -4.848 -15.055 -21.641 1 97.94 202 THR A O 1
ATOM 1666 N N . PHE A 1 203 ? -5.219 -13.508 -20.141 1 98.56 203 PHE A N 1
ATOM 1667 C CA . PHE A 1 203 ? -3.838 -13.047 -20.109 1 98.56 203 PHE A CA 1
ATOM 1668 C C . PHE A 1 203 ? -2.895 -14.172 -19.703 1 98.56 203 PHE A C 1
ATOM 1670 O O . PHE A 1 203 ? -1.862 -14.383 -20.344 1 98.56 203 PHE A O 1
ATOM 1677 N N . LEU A 1 204 ? -3.248 -14.883 -18.594 1 98.56 204 LEU A N 1
ATOM 1678 C CA . LEU A 1 204 ? -2.412 -15.977 -18.109 1 98.56 204 LEU A CA 1
ATOM 1679 C C . LEU A 1 204 ? -2.283 -17.078 -19.156 1 98.56 204 LEU A C 1
ATOM 1681 O O . LEU A 1 204 ? -1.188 -17.594 -19.391 1 98.56 204 LEU A O 1
ATOM 1685 N N . GLU A 1 205 ? -3.393 -17.406 -19.781 1 98 205 GLU A N 1
ATOM 1686 C CA . GLU A 1 205 ? -3.395 -18.453 -20.812 1 98 205 GLU A CA 1
ATOM 1687 C C . GLU A 1 205 ? -2.469 -18.078 -21.969 1 98 205 GLU A C 1
ATOM 1689 O O . GLU A 1 205 ? -1.785 -18.938 -22.516 1 98 205 GLU A O 1
ATOM 1694 N N . GLU A 1 206 ? -2.436 -16.812 -22.266 1 98 206 GLU A N 1
ATOM 1695 C CA . GLU A 1 206 ? -1.669 -16.328 -23.406 1 98 206 GLU A CA 1
ATOM 1696 C C . GLU A 1 206 ? -0.184 -16.219 -23.078 1 98 206 GLU A C 1
ATOM 1698 O O . GLU A 1 206 ? 0.667 -16.375 -23.953 1 98 206 GLU A O 1
ATOM 1703 N N . HIS A 1 207 ? 0.171 -16.031 -21.812 1 98.44 207 HIS A N 1
ATOM 1704 C CA . HIS A 1 207 ? 1.535 -15.602 -21.531 1 98.44 207 HIS A CA 1
ATOM 1705 C C . HIS A 1 207 ? 2.26 -16.609 -20.656 1 98.44 207 HIS A C 1
ATOM 1707 O O . HIS A 1 207 ? 3.463 -16.484 -20.422 1 98.44 207 HIS A O 1
ATOM 1713 N N . ALA A 1 208 ? 1.536 -17.609 -20.125 1 98.31 208 ALA A N 1
ATOM 1714 C CA . ALA A 1 208 ? 2.219 -18.672 -19.406 1 98.31 208 ALA A CA 1
ATOM 1715 C C . ALA A 1 208 ? 3.188 -19.422 -20.312 1 98.31 208 ALA A C 1
ATOM 1717 O O . ALA A 1 208 ? 2.896 -19.641 -21.5 1 98.31 208 ALA A O 1
ATOM 1718 N N . ARG A 1 209 ? 4.344 -19.75 -19.75 1 97.69 209 ARG A N 1
ATOM 1719 C CA . ARG A 1 209 ? 5.371 -20.359 -20.578 1 97.69 209 ARG A CA 1
ATOM 1720 C C . ARG A 1 209 ? 6.02 -21.547 -19.875 1 97.69 209 ARG A C 1
ATOM 1722 O O . ARG A 1 209 ? 6.398 -21.453 -18.703 1 97.69 209 ARG A O 1
ATOM 1729 N N . GLU A 1 210 ? 6.234 -22.609 -20.672 1 97.19 210 GLU A N 1
ATOM 1730 C CA . GLU A 1 210 ? 6.871 -23.812 -20.156 1 97.19 210 GLU A CA 1
ATOM 1731 C C . GLU A 1 210 ? 8.352 -23.594 -19.875 1 97.19 210 GLU A C 1
ATOM 1733 O O . GLU A 1 210 ? 8.969 -24.328 -19.109 1 97.19 210 GLU A O 1
ATOM 1738 N N . ALA A 1 211 ? 8.891 -22.531 -20.438 1 96.69 211 ALA A N 1
ATOM 1739 C CA . ALA A 1 211 ? 10.312 -22.234 -20.297 1 96.69 211 ALA A CA 1
ATOM 1740 C C . ALA A 1 211 ? 10.68 -21.969 -18.828 1 96.69 211 ALA A C 1
ATOM 1742 O O . ALA A 1 211 ? 11.844 -22.078 -18.453 1 96.69 211 ALA A O 1
ATOM 1743 N N . PHE A 1 212 ? 9.695 -21.703 -17.969 1 98.31 212 PHE A N 1
ATOM 1744 C CA . PHE A 1 212 ? 9.969 -21.281 -16.594 1 98.31 212 PHE A CA 1
ATOM 1745 C C . PHE A 1 212 ? 9.766 -22.453 -15.633 1 98.31 212 PHE A C 1
ATOM 1747 O O . PHE A 1 212 ? 9.781 -22.266 -14.414 1 98.31 212 PHE A O 1
ATOM 1754 N N . VAL A 1 213 ? 9.578 -23.625 -16.156 1 97.44 213 VAL A N 1
ATOM 1755 C CA . VAL A 1 213 ? 9.391 -24.797 -15.305 1 97.44 213 VAL A CA 1
ATOM 1756 C C . VAL A 1 213 ? 10.141 -25.984 -15.891 1 97.44 213 VAL A C 1
ATOM 1758 O O . VAL A 1 213 ? 10.273 -26.094 -17.109 1 97.44 213 VAL A O 1
ATOM 1761 N N . THR A 1 214 ? 10.805 -26.719 -15.039 1 95.44 214 THR A N 1
ATOM 1762 C CA . THR A 1 214 ? 11.406 -28 -15.422 1 95.44 214 THR A CA 1
ATOM 1763 C C . THR A 1 214 ? 10.578 -29.156 -14.883 1 95.44 214 THR A C 1
ATOM 1765 O O . THR A 1 214 ? 10.203 -29.172 -13.711 1 95.44 214 THR A O 1
ATOM 1768 N N . ARG A 1 215 ? 10.242 -30.094 -15.773 1 92.44 215 ARG A N 1
ATOM 1769 C CA . ARG A 1 215 ? 9.445 -31.25 -15.375 1 92.44 215 ARG A CA 1
ATOM 1770 C C . ARG A 1 215 ? 10.234 -32.531 -15.523 1 92.44 215 ARG A C 1
ATOM 1772 O O . ARG A 1 215 ? 10.922 -32.75 -16.531 1 92.44 215 ARG A O 1
ATOM 1779 N N . THR A 1 216 ? 10.367 -33.125 -14.461 1 83.81 216 THR A N 1
ATOM 1780 C CA . THR A 1 216 ? 11.062 -34.406 -14.484 1 83.81 216 THR A CA 1
ATOM 1781 C C . THR A 1 216 ? 10.102 -35.562 -14.172 1 83.81 216 THR A C 1
ATOM 1783 O O . THR A 1 216 ? 9.125 -35.375 -13.438 1 83.81 216 THR A O 1
ATOM 1786 N N . ASP A 1 217 ? 10.289 -36.812 -14.812 1 73.38 217 ASP A N 1
ATOM 1787 C CA . ASP A 1 217 ? 9.516 -38.031 -14.609 1 73.38 217 ASP A CA 1
ATOM 1788 C C . ASP A 1 217 ? 9.781 -38.625 -13.234 1 73.38 217 ASP A C 1
ATOM 1790 O O . ASP A 1 217 ? 10.898 -38.531 -12.719 1 73.38 217 ASP A O 1
ATOM 1794 N N . MET B 1 1 ? -3.662 36.094 12.406 1 59.62 1 MET B N 1
ATOM 1795 C CA . MET B 1 1 ? -2.412 35.781 11.734 1 59.62 1 MET B CA 1
ATOM 1796 C C . MET B 1 1 ? -2.613 34.625 10.758 1 59.62 1 MET B C 1
ATOM 1798 O O . MET B 1 1 ? -3.26 33.625 11.094 1 59.62 1 MET B O 1
ATOM 1802 N N . LYS B 1 2 ? -2.484 34.969 9.398 1 86.06 2 LYS B N 1
ATOM 1803 C CA . LYS B 1 2 ? -2.613 33.969 8.352 1 86.06 2 LYS B CA 1
ATOM 1804 C C . LYS B 1 2 ? -1.315 33.188 8.18 1 86.06 2 LYS B C 1
ATOM 1806 O O . LYS B 1 2 ? -0.237 33.781 8.07 1 86.06 2 LYS B O 1
ATOM 1811 N N . ALA B 1 3 ? -1.313 31.984 8.531 1 92.88 3 ALA B N 1
ATOM 1812 C CA . ALA B 1 3 ? -0.13 31.125 8.445 1 92.88 3 ALA B CA 1
ATOM 1813 C C . ALA B 1 3 ? -0.037 30.453 7.074 1 92.88 3 ALA B C 1
ATOM 1815 O O . ALA B 1 3 ? -1.054 30.062 6.5 1 92.88 3 ALA B O 1
ATOM 1816 N N . GLN B 1 4 ? 1.198 30.484 6.523 1 95.75 4 GLN B N 1
ATOM 1817 C CA . GLN B 1 4 ? 1.49 29.781 5.281 1 95.75 4 GLN B CA 1
ATOM 1818 C C . GLN B 1 4 ? 2.705 28.875 5.438 1 95.75 4 GLN B C 1
ATOM 1820 O O . GLN B 1 4 ? 3.689 29.25 6.078 1 95.75 4 GLN B O 1
ATOM 1825 N N . PHE B 1 5 ? 2.598 27.719 4.844 1 98.12 5 PHE B N 1
ATOM 1826 C CA . PHE B 1 5 ? 3.746 26.812 4.855 1 98.12 5 PHE B CA 1
ATOM 1827 C C . PHE B 1 5 ? 4.922 27.422 4.102 1 98.12 5 PHE B C 1
ATOM 1829 O O . PHE B 1 5 ? 4.738 28.031 3.041 1 98.12 5 PHE B O 1
ATOM 1836 N N . ASN B 1 6 ? 6.07 27.391 4.707 1 98.19 6 ASN B N 1
ATOM 1837 C CA . ASN B 1 6 ? 7.297 27.859 4.07 1 98.19 6 ASN B CA 1
ATOM 1838 C C . ASN B 1 6 ? 7.82 26.844 3.055 1 98.19 6 ASN B C 1
ATOM 1840 O O . ASN B 1 6 ? 8.633 25.984 3.393 1 98.19 6 ASN B O 1
ATOM 1844 N N . ILE B 1 7 ? 7.457 27.062 1.82 1 98.31 7 ILE B N 1
ATOM 1845 C CA . ILE B 1 7 ? 7.676 26.078 0.764 1 98.31 7 ILE B CA 1
ATOM 1846 C C . ILE B 1 7 ? 9.172 25.859 0.569 1 98.31 7 ILE B C 1
ATOM 1848 O O . ILE B 1 7 ? 9.625 24.719 0.407 1 98.31 7 ILE B O 1
ATOM 1852 N N . LEU B 1 8 ? 9.938 26.859 0.609 1 97.94 8 LEU B N 1
ATOM 1853 C CA . LEU B 1 8 ? 11.375 26.766 0.389 1 97.94 8 LEU B CA 1
ATOM 1854 C C . LEU B 1 8 ? 12.031 25.922 1.479 1 97.94 8 LEU B C 1
ATOM 1856 O O . LEU B 1 8 ? 12.859 25.062 1.186 1 97.94 8 LEU B O 1
ATOM 1860 N N . GLN B 1 9 ? 11.656 26.188 2.727 1 98.19 9 GLN B N 1
ATOM 1861 C CA . GLN B 1 9 ? 12.227 25.438 3.836 1 98.19 9 GLN B CA 1
ATOM 1862 C C . GLN B 1 9 ? 11.773 23.969 3.803 1 98.19 9 GLN B C 1
ATOM 1864 O O . GLN B 1 9 ? 12.547 23.078 4.125 1 98.19 9 GLN B O 1
ATOM 1869 N N . ILE B 1 10 ? 10.531 23.75 3.439 1 98.62 10 ILE B N 1
ATOM 1870 C CA . ILE B 1 10 ? 10 22.406 3.33 1 98.62 10 ILE B CA 1
ATOM 1871 C C . ILE B 1 10 ? 10.742 21.641 2.23 1 98.62 10 ILE B C 1
ATOM 1873 O O . ILE B 1 10 ? 11.172 20.5 2.436 1 98.62 10 ILE B O 1
ATOM 1877 N N . GLU B 1 11 ? 10.906 22.281 1.101 1 98.5 11 GLU B N 1
ATOM 1878 C CA . GLU B 1 11 ? 11.633 21.672 -0.013 1 98.5 11 GLU B CA 1
ATOM 1879 C C . GLU B 1 11 ? 13.055 21.297 0.388 1 98.5 11 GLU B C 1
ATOM 1881 O O . GLU B 1 11 ? 13.539 20.219 0.038 1 98.5 11 GLU B O 1
ATOM 1886 N N . SER B 1 12 ? 13.695 22.203 1.102 1 98.38 12 SER B N 1
ATOM 1887 C CA . SER B 1 12 ? 15.062 21.953 1.551 1 98.38 12 SER B CA 1
ATOM 1888 C C . SER B 1 12 ? 15.125 20.75 2.49 1 98.38 12 SER B C 1
ATOM 1890 O O . SER B 1 12 ? 16.016 19.906 2.371 1 98.38 12 SER B O 1
ATOM 1892 N N . SER B 1 13 ? 14.211 20.688 3.42 1 98.56 13 SER B N 1
ATOM 1893 C CA . SER B 1 13 ? 14.172 19.562 4.352 1 98.56 13 SER B CA 1
ATOM 1894 C C . SER B 1 13 ? 13.938 18.25 3.625 1 98.56 13 SER B C 1
ATOM 1896 O O . SER B 1 13 ? 14.625 17.266 3.893 1 98.56 13 SER B O 1
ATOM 1898 N N . LEU B 1 14 ? 12.992 18.203 2.668 1 98.62 14 LEU B N 1
ATOM 1899 C CA . LEU B 1 14 ? 12.664 17 1.916 1 98.62 14 LEU B CA 1
ATOM 1900 C C . LEU B 1 14 ? 13.836 16.562 1.047 1 98.62 14 LEU B C 1
ATOM 1902 O O . LEU B 1 14 ? 14.07 15.359 0.862 1 98.62 14 LEU B O 1
ATOM 1906 N N . ALA B 1 15 ? 14.586 17.547 0.525 1 98.69 15 ALA B N 1
ATOM 1907 C CA . ALA B 1 15 ? 15.758 17.234 -0.283 1 98.69 15 ALA B CA 1
ATOM 1908 C C . ALA B 1 15 ? 16.828 16.531 0.555 1 98.69 15 ALA B C 1
ATOM 1910 O O . ALA B 1 15 ? 17.422 15.547 0.116 1 98.69 15 ALA B O 1
ATOM 1911 N N . ARG B 1 16 ? 17.094 17.031 1.716 1 98.56 16 ARG B N 1
ATOM 1912 C CA . ARG B 1 16 ? 18.062 16.406 2.617 1 98.56 16 ARG B CA 1
ATOM 1913 C C . ARG B 1 16 ? 17.594 15.023 3.045 1 98.56 16 ARG B C 1
ATOM 1915 O O . ARG B 1 16 ? 18.406 14.086 3.115 1 98.56 16 ARG B O 1
ATOM 1922 N N . PHE B 1 17 ? 16.328 14.906 3.338 1 98.5 17 PHE B N 1
ATOM 1923 C CA . PHE B 1 17 ? 15.742 13.617 3.664 1 98.5 17 PHE B CA 1
ATOM 1924 C C . PHE B 1 17 ? 15.945 12.625 2.523 1 98.5 17 PHE B C 1
ATOM 1926 O O . PHE B 1 17 ? 16.359 11.484 2.75 1 98.5 17 PHE B O 1
ATOM 1933 N N . GLN B 1 18 ? 15.664 13.039 1.305 1 98.25 18 GLN B N 1
ATOM 1934 C CA . GLN B 1 18 ? 15.82 12.188 0.133 1 98.25 18 GLN B CA 1
ATOM 1935 C C . GLN B 1 18 ? 17.266 11.703 -0.012 1 98.25 18 GLN B C 1
ATOM 1937 O O . GLN B 1 18 ? 17.5 10.539 -0.322 1 98.25 18 GLN B O 1
ATOM 1942 N N . GLU B 1 19 ? 18.172 12.594 0.231 1 98.19 19 GLU B N 1
ATOM 1943 C CA . GLU B 1 19 ? 19.594 12.266 0.119 1 98.19 19 GLU B CA 1
ATOM 1944 C C . GLU B 1 19 ? 20 11.203 1.137 1 98.19 19 GLU B C 1
ATOM 1946 O O . GLU B 1 19 ? 20.844 10.344 0.847 1 98.19 19 GLU B O 1
ATOM 1951 N N . ALA B 1 20 ? 19.406 11.281 2.256 1 98.12 20 ALA B N 1
ATOM 1952 C CA . ALA B 1 20 ? 19.766 10.383 3.35 1 98.12 20 ALA B CA 1
ATOM 1953 C C . ALA B 1 20 ? 18.859 9.164 3.393 1 98.12 20 ALA B C 1
ATOM 1955 O O . ALA B 1 20 ? 18.984 8.328 4.293 1 98.12 20 ALA B O 1
ATOM 1956 N N . PHE B 1 21 ? 17.984 8.977 2.469 1 97.31 21 PHE B N 1
ATOM 1957 C CA . PHE B 1 21 ? 16.875 8.039 2.564 1 97.31 21 PHE B CA 1
ATOM 1958 C C . PHE B 1 21 ? 17.391 6.605 2.645 1 97.31 21 PHE B C 1
ATOM 1960 O O . PHE B 1 21 ? 16.875 5.797 3.42 1 97.31 21 PHE B O 1
ATOM 1967 N N . SER B 1 22 ? 18.359 6.328 1.822 1 94.06 22 SER B N 1
ATOM 1968 C CA . SER B 1 22 ? 18.859 4.957 1.786 1 94.06 22 SER B CA 1
ATOM 1969 C C . SER B 1 22 ? 19.344 4.508 3.162 1 94.06 22 SER B C 1
ATOM 1971 O O . SER B 1 22 ? 18.984 3.422 3.625 1 94.06 22 SER B O 1
ATOM 1973 N N . GLU B 1 23 ? 20.109 5.285 3.795 1 95.38 23 GLU B N 1
ATOM 1974 C CA . GLU B 1 23 ? 20.609 4.969 5.129 1 95.38 23 GLU B CA 1
ATOM 1975 C C . GLU B 1 23 ? 19.484 4.906 6.148 1 95.38 23 GLU B C 1
ATOM 1977 O O . GLU B 1 23 ? 19.469 4.02 7.004 1 95.38 23 GLU B O 1
ATOM 1982 N N . ILE B 1 24 ? 18.562 5.801 6.035 1 95.81 24 ILE B N 1
ATOM 1983 C CA . ILE B 1 24 ? 17.406 5.828 6.934 1 95.81 24 ILE B CA 1
ATOM 1984 C C . ILE B 1 24 ? 16.594 4.555 6.754 1 95.81 24 ILE B C 1
ATOM 1986 O O . ILE B 1 24 ? 16.234 3.896 7.734 1 95.81 24 ILE B O 1
ATOM 1990 N N . ASN B 1 25 ? 16.344 4.238 5.5 1 91.81 25 ASN B N 1
ATOM 1991 C CA . ASN B 1 25 ? 15.531 3.064 5.184 1 91.81 25 ASN B CA 1
ATOM 1992 C C . ASN B 1 25 ? 16.156 1.785 5.727 1 91.81 25 ASN B C 1
ATOM 1994 O O . ASN B 1 25 ? 15.453 0.885 6.18 1 91.81 25 ASN B O 1
ATOM 1998 N N . ASP B 1 26 ? 17.469 1.712 5.734 1 87 26 ASP B N 1
ATOM 1999 C CA . ASP B 1 26 ? 18.203 0.551 6.23 1 87 26 ASP B CA 1
ATOM 2000 C C . ASP B 1 26 ? 18.031 0.396 7.738 1 87 26 ASP B C 1
ATOM 2002 O O . ASP B 1 26 ? 18.203 -0.701 8.281 1 87 26 ASP B O 1
ATOM 2006 N N . SER B 1 27 ? 17.688 1.468 8.344 1 87.56 27 SER B N 1
ATOM 2007 C CA . SER B 1 27 ? 17.594 1.451 9.805 1 87.56 27 SER B CA 1
ATOM 2008 C C . SER B 1 27 ? 16.172 1.197 10.273 1 87.56 27 SER B C 1
ATOM 2010 O O . SER B 1 27 ? 15.93 1.015 11.469 1 87.56 27 SER B O 1
ATOM 2012 N N . LEU B 1 28 ? 15.242 1.162 9.375 1 88 28 LEU B N 1
ATOM 2013 C CA . LEU B 1 28 ? 13.836 1.059 9.727 1 88 28 LEU B CA 1
ATOM 2014 C C . LEU B 1 28 ? 13.461 -0.384 10.055 1 88 28 LEU B C 1
ATOM 2016 O O . LEU B 1 28 ? 14.062 -1.32 9.531 1 88 28 LEU B O 1
ATOM 2020 N N . SER B 1 29 ? 12.469 -0.484 10.945 1 77.12 29 SER B N 1
ATOM 2021 C CA . SER B 1 29 ? 11.922 -1.804 11.242 1 77.12 29 SER B CA 1
ATOM 2022 C C . SER B 1 29 ? 11.289 -2.43 10 1 77.12 29 SER B C 1
ATOM 2024 O O . SER B 1 29 ? 11.305 -3.652 9.844 1 77.12 29 SER B O 1
ATOM 2026 N N . MET B 1 30 ? 10.734 -1.591 9.242 1 78.81 30 MET B N 1
ATOM 2027 C CA . MET B 1 30 ? 10.164 -2.006 7.965 1 78.81 30 MET B CA 1
ATOM 2028 C C . MET B 1 30 ? 10.586 -1.057 6.848 1 78.81 30 MET B C 1
ATOM 2030 O O . MET B 1 30 ? 10.375 0.154 6.945 1 78.81 30 MET B O 1
ATOM 2034 N N . ARG B 1 31 ? 11.031 -1.627 5.855 1 82.75 31 ARG B N 1
ATOM 2035 C CA . ARG B 1 31 ? 11.508 -0.808 4.746 1 82.75 31 ARG B CA 1
ATOM 2036 C C . ARG B 1 31 ? 10.352 -0.12 4.031 1 82.75 31 ARG B C 1
ATOM 2038 O O . ARG B 1 31 ? 9.227 -0.629 4.031 1 82.75 31 ARG B O 1
ATOM 2045 N N . ARG B 1 32 ? 10.711 0.989 3.473 1 88.44 32 ARG B N 1
ATOM 2046 C CA . ARG B 1 32 ? 9.758 1.802 2.727 1 88.44 32 ARG B CA 1
ATOM 2047 C C . ARG B 1 32 ? 10.125 1.87 1.25 1 88.44 32 ARG B C 1
ATOM 2049 O O . ARG B 1 32 ? 11.258 1.539 0.874 1 88.44 32 ARG B O 1
ATOM 2056 N N . GLU B 1 33 ? 9.094 2.234 0.494 1 89.19 33 GLU B N 1
ATOM 2057 C CA . GLU B 1 33 ? 9.359 2.52 -0.913 1 89.19 33 GLU B CA 1
ATOM 2058 C C . GLU B 1 33 ? 10.391 3.637 -1.064 1 89.19 33 GLU B C 1
ATOM 2060 O O . GLU B 1 33 ? 10.398 4.59 -0.281 1 89.19 33 GLU B O 1
ATOM 2065 N N . ILE B 1 34 ? 11.164 3.49 -2.096 1 92.81 34 ILE B N 1
ATOM 2066 C CA . ILE B 1 34 ? 12.188 4.496 -2.355 1 92.81 34 ILE B CA 1
ATOM 2067 C C . ILE B 1 34 ? 11.539 5.867 -2.516 1 92.81 34 ILE B C 1
ATOM 2069 O O . ILE B 1 34 ? 10.539 6.008 -3.223 1 92.81 34 ILE B O 1
ATOM 2073 N N . PHE B 1 35 ? 12.047 6.809 -1.829 1 95.69 35 PHE B N 1
ATOM 2074 C CA . PHE B 1 35 ? 11.562 8.18 -1.908 1 95.69 35 PHE B CA 1
ATOM 2075 C C . PHE B 1 35 ? 12.156 8.898 -3.119 1 95.69 35 PHE B C 1
ATOM 2077 O O . PHE B 1 35 ? 13.258 9.438 -3.047 1 95.69 35 PHE B O 1
ATOM 2084 N N . THR B 1 36 ? 11.453 9.055 -4.215 1 93.81 36 THR B N 1
ATOM 2085 C CA . THR B 1 36 ? 11.961 9.531 -5.5 1 93.81 36 THR B CA 1
ATOM 2086 C C . THR B 1 36 ? 11.867 11.047 -5.586 1 93.81 36 THR B C 1
ATOM 2088 O O . THR B 1 36 ? 11.203 11.688 -4.77 1 93.81 36 THR B O 1
ATOM 2091 N N . THR B 1 37 ? 12.555 11.617 -6.551 1 95.31 37 THR B N 1
ATOM 2092 C CA . THR B 1 37 ? 12.477 13.047 -6.832 1 95.31 37 THR B CA 1
ATOM 2093 C C . THR B 1 37 ? 11.047 13.445 -7.188 1 95.31 37 THR B C 1
ATOM 2095 O O . THR B 1 37 ? 10.57 14.5 -6.766 1 95.31 37 THR B O 1
ATOM 2098 N N . GLN B 1 38 ? 10.383 12.617 -7.891 1 91.38 38 GLN B N 1
ATOM 2099 C CA . GLN B 1 38 ? 9 12.898 -8.266 1 91.38 38 GLN B CA 1
ATOM 2100 C C . GLN B 1 38 ? 8.109 13 -7.031 1 91.38 38 GLN B C 1
ATOM 2102 O O . GLN B 1 38 ? 7.258 13.891 -6.949 1 91.38 38 GLN B O 1
ATOM 2107 N N . MET B 1 39 ? 8.234 12.078 -6.09 1 94.06 39 MET B N 1
ATOM 2108 C CA . MET B 1 39 ? 7.457 12.109 -4.852 1 94.06 39 MET B CA 1
ATOM 2109 C C . MET B 1 39 ? 7.73 13.398 -4.074 1 94.06 39 MET B C 1
ATOM 2111 O O . MET B 1 39 ? 6.801 14.031 -3.566 1 94.06 39 MET B O 1
ATOM 2115 N N . ARG B 1 40 ? 8.992 13.75 -3.99 1 97.44 40 ARG B N 1
ATOM 2116 C CA . ARG B 1 40 ? 9.375 14.977 -3.295 1 97.44 40 ARG B CA 1
ATOM 2117 C C . ARG B 1 40 ? 8.68 16.188 -3.906 1 97.44 40 ARG B C 1
ATOM 2119 O O . ARG B 1 40 ? 8.109 17.016 -3.188 1 97.44 40 ARG B O 1
ATOM 2126 N N . GLU B 1 41 ? 8.734 16.281 -5.238 1 96.12 41 GLU B N 1
ATOM 2127 C CA . GLU B 1 41 ? 8.141 17.406 -5.949 1 96.12 41 GLU B CA 1
ATOM 2128 C C . GLU B 1 41 ? 6.629 17.453 -5.738 1 96.12 41 GLU B C 1
ATOM 2130 O O . GLU B 1 41 ? 6.055 18.531 -5.559 1 96.12 41 GLU B O 1
ATOM 2135 N N . GLN B 1 42 ? 6.023 16.344 -5.723 1 94.5 42 GLN B N 1
ATOM 2136 C CA . GLN B 1 42 ? 4.574 16.266 -5.562 1 94.5 42 GLN B CA 1
ATOM 2137 C C . GLN B 1 42 ? 4.16 16.656 -4.148 1 94.5 42 GLN B C 1
ATOM 2139 O O . GLN B 1 42 ? 3.113 17.281 -3.957 1 94.5 42 GLN B O 1
ATOM 2144 N N . ILE B 1 43 ? 4.953 16.281 -3.145 1 97.81 43 ILE B N 1
ATOM 2145 C CA . ILE B 1 43 ? 4.688 16.703 -1.774 1 97.81 43 ILE B CA 1
ATOM 2146 C C . ILE B 1 43 ? 4.777 18.219 -1.677 1 97.81 43 ILE B C 1
ATOM 2148 O O . ILE B 1 43 ? 3.922 18.859 -1.061 1 97.81 43 ILE B O 1
ATOM 2152 N N . VAL B 1 44 ? 5.797 18.797 -2.316 1 98.06 44 VAL B N 1
ATOM 2153 C CA . VAL B 1 44 ? 5.961 20.234 -2.305 1 98.06 44 VAL B CA 1
ATOM 2154 C C . VAL B 1 44 ? 4.762 20.906 -2.975 1 98.06 44 VAL B C 1
ATOM 2156 O O . VAL B 1 44 ? 4.223 21.891 -2.463 1 98.06 44 VAL B O 1
ATOM 2159 N N . GLU B 1 45 ? 4.34 20.344 -4.082 1 96.88 45 GLU B N 1
ATOM 2160 C CA . GLU B 1 45 ? 3.154 20.859 -4.766 1 96.88 45 GLU B CA 1
ATOM 2161 C C . GLU B 1 45 ? 1.922 20.781 -3.867 1 96.88 45 GLU B C 1
ATOM 2163 O O . GLU B 1 45 ? 1.068 21.672 -3.896 1 96.88 45 GLU B O 1
ATOM 2168 N N . ALA B 1 46 ? 1.808 19.75 -3.129 1 97 46 ALA B N 1
ATOM 2169 C CA . ALA B 1 46 ? 0.667 19.562 -2.234 1 97 46 ALA B CA 1
ATOM 2170 C C . ALA B 1 46 ? 0.66 20.641 -1.14 1 97 46 ALA B C 1
ATOM 2172 O O . ALA B 1 46 ? -0.398 21.156 -0.779 1 97 46 ALA B O 1
ATOM 2173 N N . TYR B 1 47 ? 1.836 20.938 -0.608 1 98 47 TYR B N 1
ATOM 2174 C CA . TYR B 1 47 ? 1.898 22 0.38 1 98 47 TYR B CA 1
ATOM 2175 C C . TYR B 1 47 ? 1.542 23.344 -0.248 1 98 47 TYR B C 1
ATOM 2177 O O . TYR B 1 47 ? 0.932 24.203 0.4 1 98 47 TYR B O 1
ATOM 2185 N N . ASP B 1 48 ? 2.01 23.531 -1.487 1 97 48 ASP B N 1
ATOM 2186 C CA . ASP B 1 48 ? 1.613 24.75 -2.193 1 97 48 ASP B CA 1
ATOM 2187 C C . ASP B 1 48 ? 0.096 24.812 -2.354 1 97 48 ASP B C 1
ATOM 2189 O O . ASP B 1 48 ? -0.504 25.875 -2.168 1 97 48 ASP B O 1
ATOM 2193 N N . TYR B 1 49 ? -0.507 23.766 -2.74 1 95.12 49 TYR B N 1
ATOM 2194 C CA . TYR B 1 49 ? -1.96 23.672 -2.818 1 95.12 49 TYR B CA 1
ATOM 2195 C C . TYR B 1 49 ? -2.6 23.984 -1.468 1 95.12 49 TYR B C 1
ATOM 2197 O O . TYR B 1 49 ? -3.58 24.719 -1.393 1 95.12 49 TYR B O 1
ATOM 2205 N N . LEU B 1 50 ? -2.059 23.406 -0.419 1 95.75 50 LEU B N 1
ATOM 2206 C CA . LEU B 1 50 ? -2.561 23.641 0.929 1 95.75 50 LEU B CA 1
ATOM 2207 C C . LEU B 1 50 ? -2.49 25.125 1.28 1 95.75 50 LEU B C 1
ATOM 2209 O O . LEU B 1 50 ? -3.406 25.656 1.904 1 95.75 50 LEU B O 1
ATOM 2213 N N . ASN B 1 51 ? -1.399 25.781 0.907 1 96.81 51 ASN B N 1
ATOM 2214 C CA . ASN B 1 51 ? -1.285 27.219 1.117 1 96.81 51 ASN B CA 1
ATOM 2215 C C . ASN B 1 51 ? -2.406 27.984 0.414 1 96.81 51 ASN B C 1
ATOM 2217 O O . ASN B 1 51 ? -2.92 28.969 0.943 1 96.81 51 ASN B O 1
ATOM 2221 N N . SER B 1 52 ? -2.73 27.531 -0.787 1 94.75 52 SER B N 1
ATOM 2222 C CA . SER B 1 52 ? -3.824 28.172 -1.504 1 94.75 52 SER B CA 1
ATOM 2223 C C . SER B 1 52 ? -5.141 28.031 -0.75 1 94.75 52 SER B C 1
ATOM 2225 O O . SER B 1 52 ? -5.969 28.953 -0.752 1 94.75 52 SER B O 1
ATOM 2227 N N . LEU B 1 53 ? -5.359 26.922 -0.134 1 93.38 53 LEU B N 1
ATOM 2228 C CA . LEU B 1 53 ? -6.562 26.703 0.655 1 93.38 53 LEU B CA 1
ATOM 2229 C C . LEU B 1 53 ? -6.559 27.562 1.914 1 93.38 53 LEU B C 1
ATOM 2231 O O . LEU B 1 53 ? -7.59 28.125 2.295 1 93.38 53 LEU B O 1
ATOM 2235 N N . LEU B 1 54 ? -5.414 27.641 2.547 1 93.56 54 LEU B N 1
ATOM 2236 C CA . LEU B 1 54 ? -5.285 28.453 3.754 1 93.56 54 LEU B CA 1
ATOM 2237 C C . LEU B 1 54 ? -5.555 29.922 3.455 1 93.56 54 LEU B C 1
ATOM 2239 O O . LEU B 1 54 ? -6.211 30.609 4.242 1 93.56 54 LEU B O 1
ATOM 2243 N N . ARG B 1 55 ? -5.078 30.344 2.303 1 92.62 55 ARG B N 1
ATOM 2244 C CA . ARG B 1 55 ? -5.285 31.734 1.906 1 92.62 55 ARG B CA 1
ATOM 2245 C C . ARG B 1 55 ? -6.77 32.031 1.713 1 92.62 55 ARG B C 1
ATOM 2247 O O . ARG B 1 55 ? -7.227 33.125 1.991 1 92.62 55 ARG B O 1
ATOM 2254 N N . LYS B 1 56 ? -7.496 31.031 1.317 1 91.19 56 LYS B N 1
ATOM 2255 C CA . LYS B 1 56 ? -8.93 31.188 1.07 1 91.19 56 LYS B CA 1
ATOM 2256 C C . LYS B 1 56 ? -9.742 30.906 2.33 1 91.19 56 LYS B C 1
ATOM 2258 O O . LYS B 1 56 ? -10.969 30.922 2.301 1 91.19 56 LYS B O 1
ATOM 2263 N N . ASP B 1 57 ? -9.055 30.594 3.389 1 90.12 57 ASP B N 1
ATOM 2264 C CA . ASP B 1 57 ? -9.68 30.25 4.66 1 90.12 57 ASP B CA 1
ATOM 2265 C C . ASP B 1 57 ? -10.664 29.094 4.492 1 90.12 57 ASP B C 1
ATOM 2267 O O . ASP B 1 57 ? -11.781 29.141 5.012 1 90.12 57 ASP B O 1
ATOM 2271 N N . MET B 1 58 ? -10.219 28.172 3.693 1 89.94 58 MET B N 1
ATOM 2272 C CA . MET B 1 58 ? -11.047 26.984 3.469 1 89.94 58 MET B CA 1
ATOM 2273 C C . MET B 1 58 ? -10.789 25.938 4.539 1 89.94 58 MET B C 1
ATOM 2275 O O . MET B 1 58 ? -9.633 25.594 4.82 1 89.94 58 MET B O 1
ATOM 2279 N N . ASP B 1 59 ? -11.844 25.453 5.156 1 91.12 59 ASP B N 1
ATOM 2280 C CA . ASP B 1 59 ? -11.766 24.328 6.078 1 91.12 59 ASP B CA 1
ATOM 2281 C C . ASP B 1 59 ? -11.938 23 5.344 1 91.12 59 ASP B C 1
ATOM 2283 O O . ASP B 1 59 ? -13.023 22.703 4.828 1 91.12 59 ASP B O 1
ATOM 2287 N N . ILE B 1 60 ? -10.914 22.109 5.449 1 92.44 60 ILE B N 1
ATOM 2288 C CA . ILE B 1 60 ? -10.914 20.938 4.586 1 92.44 60 ILE B CA 1
ATOM 2289 C C . ILE B 1 60 ? -11.68 19.812 5.266 1 92.44 60 ILE B C 1
ATOM 2291 O O . ILE B 1 60 ? -11.742 18.688 4.742 1 92.44 60 ILE B O 1
ATOM 2295 N N . PHE B 1 61 ? -12.328 20.047 6.422 1 92.88 61 PHE B N 1
ATOM 2296 C CA . PHE B 1 61 ? -13.133 19.031 7.098 1 92.88 61 PHE B CA 1
ATOM 2297 C C . PHE B 1 61 ? -14.609 19.406 7.086 1 92.88 61 PHE B C 1
ATOM 2299 O O . PHE B 1 61 ? -15.406 18.828 7.836 1 92.88 61 PHE B O 1
ATOM 2306 N N . THR B 1 62 ? -14.953 20.391 6.227 1 88.81 62 THR B N 1
ATOM 2307 C CA . THR B 1 62 ? -16.344 20.656 5.906 1 88.81 62 THR B CA 1
ATOM 2308 C C . THR B 1 62 ? -16.781 19.891 4.668 1 88.81 62 THR B C 1
ATOM 2310 O O . THR B 1 62 ? -15.945 19.359 3.936 1 88.81 62 THR B O 1
ATOM 2313 N N . PRO B 1 63 ? -18.047 19.75 4.473 1 83.88 63 PRO B N 1
ATOM 2314 C CA . PRO B 1 63 ? -18.5 19.062 3.273 1 83.88 63 PRO B CA 1
ATOM 2315 C C . PRO B 1 63 ? -17.891 19.625 1.992 1 83.88 63 PRO B C 1
ATOM 2317 O O . PRO B 1 63 ? -17.5 18.859 1.107 1 83.88 63 PRO B O 1
ATOM 2320 N N . ALA B 1 64 ? -17.75 20.938 1.931 1 81.31 64 ALA B N 1
ATOM 2321 C CA . ALA B 1 64 ? -17.141 21.578 0.775 1 81.31 64 ALA B CA 1
ATOM 2322 C C . ALA B 1 64 ? -15.633 21.312 0.734 1 81.31 64 ALA B C 1
ATOM 2324 O O . ALA B 1 64 ? -15.031 21.266 -0.343 1 81.31 64 ALA B O 1
ATOM 2325 N N . GLY B 1 65 ? -15.094 21.016 1.862 1 90.81 65 GLY B N 1
ATOM 2326 C CA . GLY B 1 65 ? -13.656 20.859 1.98 1 90.81 65 GLY B CA 1
ATOM 2327 C C . GLY B 1 65 ? -13.188 19.438 1.685 1 90.81 65 GLY B C 1
ATOM 2328 O O . GLY B 1 65 ? -12.016 19.219 1.395 1 90.81 65 GLY B O 1
ATOM 2329 N N . LEU B 1 66 ? -14.141 18.5 1.716 1 91.38 66 LEU B N 1
ATOM 2330 C CA . LEU B 1 66 ? -13.789 17.109 1.482 1 91.38 66 LEU B CA 1
ATOM 2331 C C . LEU B 1 66 ? -13.25 16.922 0.069 1 91.38 66 LEU B C 1
ATOM 2333 O O . LEU B 1 66 ? -12.375 16.078 -0.157 1 91.38 66 LEU B O 1
ATOM 2337 N N . HIS B 1 67 ? -13.734 17.719 -0.827 1 90.31 67 HIS B N 1
ATOM 2338 C CA . HIS B 1 67 ? -13.203 17.688 -2.186 1 90.31 67 HIS B CA 1
ATOM 2339 C C . HIS B 1 67 ? -11.734 18.094 -2.213 1 90.31 67 HIS B C 1
ATOM 2341 O O . HIS B 1 67 ? -10.953 17.547 -2.988 1 90.31 67 HIS B O 1
ATOM 2347 N N . ALA B 1 68 ? -11.445 19.047 -1.414 1 92.88 68 ALA B N 1
ATOM 2348 C CA . ALA B 1 68 ? -10.07 19.531 -1.333 1 92.88 68 ALA B CA 1
ATOM 2349 C C . ALA B 1 68 ? -9.148 18.453 -0.768 1 92.88 68 ALA B C 1
ATOM 2351 O O . ALA B 1 68 ? -7.988 18.328 -1.18 1 92.88 68 ALA B O 1
ATOM 2352 N N . LEU B 1 69 ? -9.641 17.688 0.193 1 94.06 69 LEU B N 1
ATOM 2353 C CA . LEU B 1 69 ? -8.867 16.594 0.75 1 94.06 69 LEU B CA 1
ATOM 2354 C C . LEU B 1 69 ? -8.562 15.547 -0.318 1 94.06 69 LEU B C 1
ATOM 2356 O O . LEU B 1 69 ? -7.434 15.047 -0.405 1 94.06 69 LEU B O 1
ATOM 2360 N N . LEU B 1 70 ? -9.57 15.219 -1.107 1 91.5 70 LEU B N 1
ATOM 2361 C CA . LEU B 1 70 ? -9.383 14.273 -2.203 1 91.5 70 LEU B CA 1
ATOM 2362 C C . LEU B 1 70 ? -8.414 14.82 -3.242 1 91.5 70 LEU B C 1
ATOM 2364 O O . LEU B 1 70 ? -7.59 14.078 -3.779 1 91.5 70 LEU B O 1
ATOM 2368 N N . GLU B 1 71 ? -8.617 16.078 -3.527 1 90.44 71 GLU B N 1
ATOM 2369 C CA . GLU B 1 71 ? -7.707 16.719 -4.469 1 90.44 71 GLU B CA 1
ATOM 2370 C C . GLU B 1 71 ? -6.27 16.688 -3.957 1 90.44 71 GLU B C 1
ATOM 2372 O O . GLU B 1 71 ? -5.332 16.5 -4.734 1 90.44 71 GLU B O 1
ATOM 2377 N N . MET B 1 72 ? -6.078 16.891 -2.713 1 93.25 72 MET B N 1
ATOM 2378 C CA . MET B 1 72 ? -4.75 16.812 -2.111 1 93.25 72 MET B CA 1
ATOM 2379 C C . MET B 1 72 ? -4.125 15.438 -2.32 1 93.25 72 MET B C 1
ATOM 2381 O O . MET B 1 72 ? -2.947 15.336 -2.664 1 93.25 72 MET B O 1
ATOM 2385 N N . ASN B 1 73 ? -4.91 14.43 -2.078 1 93.81 73 ASN B N 1
ATOM 2386 C CA . ASN B 1 73 ? -4.441 13.07 -2.332 1 93.81 73 ASN B CA 1
ATOM 2387 C C . ASN B 1 73 ? -4.043 12.875 -3.791 1 93.81 73 ASN B C 1
ATOM 2389 O O . ASN B 1 73 ? -3.037 12.227 -4.086 1 93.81 73 ASN B O 1
ATOM 2393 N N . HIS B 1 74 ? -4.855 13.484 -4.645 1 90.38 74 HIS B N 1
ATOM 2394 C CA . HIS B 1 74 ? -4.555 13.391 -6.07 1 90.38 74 HIS B CA 1
ATOM 2395 C C . HIS B 1 74 ? -3.232 14.07 -6.398 1 90.38 74 HIS B C 1
ATOM 2397 O O . HIS B 1 74 ? -2.436 13.547 -7.18 1 90.38 74 HIS B O 1
ATOM 2403 N N . VAL B 1 75 ? -2.992 15.195 -5.848 1 92.06 75 VAL B N 1
ATOM 2404 C CA . VAL B 1 75 ? -1.762 15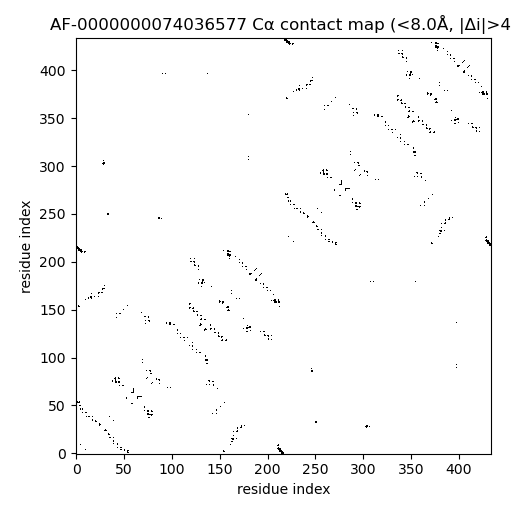.945 -6.082 1 92.06 75 VAL B CA 1
ATOM 2405 C C . VAL B 1 75 ? -0.563 15.141 -5.586 1 92.06 75 VAL B C 1
ATOM 2407 O O . VAL B 1 75 ? 0.468 15.07 -6.258 1 92.06 75 VAL B O 1
ATOM 2410 N N . VAL B 1 76 ? -0.702 14.531 -4.441 1 92.69 76 VAL B N 1
ATOM 2411 C CA . VAL B 1 76 ? 0.361 13.734 -3.834 1 92.69 76 VAL B CA 1
ATOM 2412 C C . VAL B 1 76 ? 0.707 12.562 -4.738 1 92.69 76 VAL B C 1
ATOM 2414 O O . VAL B 1 76 ? 1.875 12.188 -4.863 1 92.69 76 VAL B O 1
ATOM 2417 N N . LEU B 1 77 ? -0.289 12.008 -5.438 1 88.5 77 LEU B N 1
ATOM 2418 C CA . LEU B 1 77 ? -0.098 10.789 -6.215 1 88.5 77 LEU B CA 1
ATOM 2419 C C . LEU B 1 77 ? 0.36 11.117 -7.633 1 88.5 77 LEU B C 1
ATOM 2421 O O . LEU B 1 77 ? 1.134 10.367 -8.227 1 88.5 77 LEU B O 1
ATOM 2425 N N . CYS B 1 78 ? -0.159 12.281 -8.195 1 85.75 78 CYS B N 1
ATOM 2426 C CA . CYS B 1 78 ? 0.005 12.469 -9.633 1 85.75 78 CYS B CA 1
ATOM 2427 C C . CYS B 1 78 ? 0.575 13.852 -9.945 1 85.75 78 CYS B C 1
ATOM 2429 O O . CYS B 1 78 ? 0.902 14.141 -11.102 1 85.75 78 CYS B O 1
ATOM 2431 N N . GLY B 1 79 ? 0.708 14.586 -8.93 1 85.75 79 GLY B N 1
ATOM 2432 C CA . GLY B 1 79 ? 1.124 15.953 -9.203 1 85.75 79 GLY B CA 1
ATOM 2433 C C . GLY B 1 79 ? 0.009 16.812 -9.758 1 85.75 79 GLY B C 1
ATOM 2434 O O . GLY B 1 79 ? -1.153 16.406 -9.773 1 85.75 79 GLY B O 1
ATOM 2435 N N . ARG B 1 80 ? 0.358 18 -10.102 1 81.19 80 ARG B N 1
ATOM 2436 C CA . ARG B 1 80 ? -0.623 18.953 -10.602 1 81.19 80 ARG B CA 1
ATOM 2437 C C . ARG B 1 80 ? -0.601 19.016 -12.125 1 81.19 80 ARG B C 1
ATOM 2439 O O . ARG B 1 80 ? -1.488 19.625 -12.734 1 81.19 80 ARG B O 1
ATOM 2446 N N . SER B 1 81 ? 0.391 18.328 -12.648 1 71.38 81 SER B N 1
ATOM 2447 C CA . SER B 1 81 ? 0.472 18.359 -14.102 1 71.38 81 SER B CA 1
ATOM 2448 C C . SER B 1 81 ? -0.625 17.5 -14.734 1 71.38 81 SER B C 1
ATOM 2450 O O . SER B 1 81 ? -1.004 16.469 -14.188 1 71.38 81 SER B O 1
ATOM 2452 N N . GLN B 1 82 ? -1.261 18.031 -15.688 1 61.06 82 GLN B N 1
ATOM 2453 C CA . GLN B 1 82 ? -2.389 17.422 -16.375 1 61.06 82 GLN B CA 1
ATOM 2454 C C . GLN B 1 82 ? -2.023 16.031 -16.891 1 61.06 82 GLN B C 1
ATOM 2456 O O . GLN B 1 82 ? -2.832 15.102 -16.812 1 61.06 82 GLN B O 1
ATOM 2461 N N . ILE B 1 83 ? -0.955 15.898 -17.453 1 56.88 83 ILE B N 1
ATOM 2462 C CA . ILE B 1 83 ? -0.584 14.625 -18.062 1 56.88 83 ILE B CA 1
ATOM 2463 C C . ILE B 1 83 ? -0.613 13.516 -17.016 1 56.88 83 ILE B C 1
ATOM 2465 O O . ILE B 1 83 ? -1.146 12.438 -17.25 1 56.88 83 ILE B O 1
ATOM 2469 N N . ASP B 1 84 ? -0.284 13.789 -15.914 1 59.62 84 ASP B N 1
ATOM 2470 C CA . ASP B 1 84 ? -0.163 12.805 -14.844 1 59.62 84 ASP B CA 1
ATOM 2471 C C . ASP B 1 84 ? -1.522 12.5 -14.211 1 59.62 84 ASP B C 1
ATOM 2473 O O . ASP B 1 84 ? -1.759 11.391 -13.734 1 59.62 84 ASP B O 1
ATOM 2477 N N . ARG B 1 85 ? -2.344 13.438 -14.367 1 64.5 85 ARG B N 1
ATOM 2478 C CA . ARG B 1 85 ? -3.617 13.281 -13.672 1 64.5 85 ARG B CA 1
ATOM 2479 C C . ARG B 1 85 ? -4.531 12.312 -14.414 1 64.5 85 ARG B C 1
ATOM 2481 O O . ARG B 1 85 ? -5.465 11.758 -13.828 1 64.5 85 ARG B O 1
ATOM 2488 N N . ARG B 1 86 ? -4.246 12.016 -15.602 1 58.09 86 ARG B N 1
ATOM 2489 C CA . ARG B 1 86 ? -5.023 11.031 -16.344 1 58.09 86 ARG B CA 1
ATOM 2490 C C . ARG B 1 86 ? -4.926 9.656 -15.695 1 58.09 86 ARG B C 1
ATOM 2492 O O . ARG B 1 86 ? -5.898 8.898 -15.688 1 58.09 86 ARG B O 1
ATOM 2499 N N . HIS B 1 87 ? -3.828 9.445 -15.156 1 59.53 87 HIS B N 1
ATOM 2500 C CA . HIS B 1 87 ? -3.59 8.164 -14.508 1 59.53 87 HIS B CA 1
ATOM 2501 C C . HIS B 1 87 ? -4.516 7.973 -13.312 1 59.53 87 HIS B C 1
ATOM 2503 O O . HIS B 1 87 ? -5.047 6.883 -13.094 1 59.53 87 HIS B O 1
ATOM 2509 N N . TYR B 1 88 ? -4.633 8.992 -12.656 1 59.72 88 TYR B N 1
ATOM 2510 C CA . TYR B 1 88 ? -5.527 8.969 -11.508 1 59.72 88 TYR B CA 1
ATOM 2511 C C . TYR B 1 88 ? -6.98 8.836 -11.953 1 59.72 88 TYR B C 1
ATOM 2513 O O . TYR B 1 88 ? -7.801 8.25 -11.242 1 59.72 88 TYR B O 1
ATOM 2521 N N . TYR B 1 89 ? -7.145 9.031 -13.117 1 61.38 89 TYR B N 1
ATOM 2522 C CA . TYR B 1 89 ? -8.531 9.102 -13.57 1 61.38 89 TYR B CA 1
ATOM 2523 C C . TYR B 1 89 ? -9.133 7.707 -13.703 1 61.38 89 TYR B C 1
ATOM 2525 O O . TYR B 1 89 ? -10.328 7.516 -13.469 1 61.38 89 TYR B O 1
ATOM 2533 N N . ALA B 1 90 ? -8.273 6.832 -13.836 1 64.31 90 ALA B N 1
ATOM 2534 C CA . ALA B 1 90 ? -8.852 5.52 -14.094 1 64.31 90 ALA B CA 1
ATOM 2535 C C . ALA B 1 90 ? -9.531 4.961 -12.844 1 64.31 90 ALA B C 1
ATOM 2537 O O . ALA B 1 90 ? -10.484 4.188 -12.945 1 64.31 90 ALA B O 1
ATOM 2538 N N . HIS B 1 91 ? -9.141 5.492 -11.727 1 74 91 HIS B N 1
ATOM 2539 C CA . HIS B 1 91 ? -9.711 4.918 -10.516 1 74 91 HIS B CA 1
ATOM 2540 C C . HIS B 1 91 ? -10.258 6 -9.594 1 74 91 HIS B C 1
ATOM 2542 O O . HIS B 1 91 ? -10.391 5.789 -8.391 1 74 91 HIS B O 1
ATOM 2548 N N . LEU B 1 92 ? -10.469 7.109 -10.195 1 77.5 92 LEU B N 1
ATOM 2549 C CA . LEU B 1 92 ? -10.898 8.266 -9.422 1 77.5 92 LEU B CA 1
ATOM 2550 C C . LEU B 1 92 ? -12.227 7.988 -8.727 1 77.5 92 LEU B C 1
ATOM 2552 O O . LEU B 1 92 ? -12.406 8.344 -7.559 1 77.5 92 LEU B O 1
ATOM 2556 N N . GLU B 1 93 ? -13.062 7.348 -9.461 1 80.94 93 GLU B N 1
ATOM 2557 C CA . GLU B 1 93 ? -14.383 7.105 -8.898 1 80.94 93 GLU B CA 1
ATOM 2558 C C . GLU B 1 93 ? -14.32 6.141 -7.719 1 80.94 93 GLU B C 1
ATOM 2560 O O . GLU B 1 93 ? -14.969 6.355 -6.695 1 80.94 93 GLU B O 1
ATOM 2565 N N . GLU B 1 94 ? -13.578 5.105 -7.898 1 83.5 94 GLU B N 1
ATOM 2566 C CA . GLU B 1 94 ? -13.43 4.145 -6.809 1 83.5 94 GLU B CA 1
ATOM 2567 C C . GLU B 1 94 ? -12.758 4.785 -5.598 1 83.5 94 GLU B C 1
ATOM 2569 O O . GLU B 1 94 ? -13.148 4.531 -4.457 1 83.5 94 GLU B O 1
ATOM 2574 N N . THR B 1 95 ? -11.766 5.613 -5.859 1 85.75 95 THR B N 1
ATOM 2575 C CA . THR B 1 95 ? -11.062 6.316 -4.797 1 85.75 95 THR B CA 1
ATOM 2576 C C . THR B 1 95 ? -12 7.27 -4.062 1 85.75 95 THR B C 1
ATOM 2578 O O . THR B 1 95 ? -11.992 7.32 -2.83 1 85.75 95 THR B O 1
ATOM 2581 N N . ARG B 1 96 ? -12.766 7.938 -4.824 1 88 96 ARG B N 1
ATOM 2582 C CA . ARG B 1 96 ? -13.719 8.883 -4.25 1 88 96 ARG B CA 1
ATOM 2583 C C . ARG B 1 96 ? -14.742 8.172 -3.379 1 88 96 ARG B C 1
ATOM 2585 O O . ARG B 1 96 ? -15.008 8.586 -2.248 1 88 96 ARG B O 1
ATOM 2592 N N . LYS B 1 97 ? -15.312 7.09 -3.91 1 88.25 97 LYS B N 1
ATOM 2593 C CA . LYS B 1 97 ? -16.312 6.336 -3.174 1 88.25 97 LYS B CA 1
ATOM 2594 C C . LYS B 1 97 ? -15.75 5.781 -1.87 1 88.25 97 LYS B C 1
ATOM 2596 O O . LYS B 1 97 ? -16.375 5.895 -0.815 1 88.25 97 LYS B O 1
ATOM 2601 N N . SER B 1 98 ? -14.609 5.168 -1.988 1 91.06 98 SER B N 1
ATOM 2602 C CA . SER B 1 98 ? -13.945 4.605 -0.815 1 91.06 98 SER B CA 1
ATOM 2603 C C . SER B 1 98 ? -13.648 5.688 0.22 1 91.06 98 SER B C 1
ATOM 2605 O O . SER B 1 98 ? -13.898 5.496 1.412 1 91.06 98 SER B O 1
ATOM 2607 N N . PHE B 1 99 ? -13.18 6.801 -0.247 1 94.06 99 PHE B N 1
ATOM 2608 C CA . PHE B 1 99 ? -12.828 7.93 0.607 1 94.06 99 PHE B CA 1
ATOM 2609 C C . PHE B 1 99 ? -14.055 8.453 1.343 1 94.06 99 PHE B C 1
ATOM 2611 O O . PHE B 1 99 ? -14.023 8.641 2.561 1 94.06 99 PHE B O 1
ATOM 2618 N N . LEU B 1 100 ? -15.117 8.703 0.646 1 92.38 100 LEU B N 1
ATOM 2619 C CA . LEU B 1 100 ? -16.328 9.289 1.226 1 92.38 100 LEU B CA 1
ATOM 2620 C C . LEU B 1 100 ? -16.906 8.383 2.299 1 92.38 100 LEU B C 1
ATOM 2622 O O . LEU B 1 100 ? -17.438 8.859 3.305 1 92.38 100 LEU B O 1
ATOM 2626 N N . LYS B 1 101 ? -16.781 7.105 2.102 1 91.25 101 LYS B N 1
ATOM 2627 C CA . LYS B 1 101 ? -17.266 6.133 3.08 1 91.25 101 LYS B CA 1
ATOM 2628 C C . LYS B 1 101 ? -16.422 6.176 4.355 1 91.25 101 LYS B C 1
ATOM 2630 O O . LYS B 1 101 ? -16.969 6.074 5.461 1 91.25 101 LYS B O 1
ATOM 2635 N N . LYS B 1 102 ? -15.172 6.387 4.219 1 94.19 102 LYS B N 1
ATOM 2636 C CA . LYS B 1 102 ? -14.25 6.195 5.332 1 94.19 102 LYS B CA 1
ATOM 2637 C C . LYS B 1 102 ? -13.977 7.512 6.051 1 94.19 102 LYS B C 1
ATOM 2639 O O . LYS B 1 102 ? -13.602 7.52 7.227 1 94.19 102 LYS B O 1
ATOM 2644 N N . ILE B 1 103 ? -14.195 8.609 5.352 1 96.19 103 ILE B N 1
ATOM 2645 C CA . ILE B 1 103 ? -13.812 9.891 5.922 1 96.19 103 ILE B CA 1
ATOM 2646 C C . ILE B 1 103 ? -14.852 10.336 6.945 1 96.19 103 ILE B C 1
ATOM 2648 O O . ILE B 1 103 ? -14.555 11.133 7.84 1 96.19 103 ILE B O 1
ATOM 2652 N N . ARG B 1 104 ? -16.078 9.906 6.855 1 94.31 104 ARG B N 1
ATOM 2653 C CA . ARG B 1 104 ? -17.188 10.414 7.652 1 94.31 104 ARG B CA 1
ATOM 2654 C C . ARG B 1 104 ? -16.906 10.289 9.141 1 94.31 104 ARG B C 1
ATOM 2656 O O . ARG B 1 104 ? -16.922 11.281 9.875 1 94.31 104 ARG B O 1
ATOM 2663 N N . PRO B 1 105 ? -16.578 9.055 9.578 1 94.38 105 PRO B N 1
ATOM 2664 C CA . PRO B 1 105 ? -16.312 8.945 11.016 1 94.38 105 PRO B CA 1
ATOM 2665 C C . PRO B 1 105 ? -15.086 9.75 11.445 1 94.38 105 PRO B C 1
ATOM 2667 O O . PRO B 1 105 ? -15.047 10.258 12.57 1 94.38 105 PRO B O 1
ATOM 2670 N N . ILE B 1 106 ? -14.109 9.875 10.633 1 95.56 106 ILE B N 1
ATOM 2671 C CA . ILE B 1 106 ? -12.883 10.602 10.961 1 95.56 106 ILE B CA 1
ATOM 2672 C C . ILE B 1 106 ? -13.172 12.102 11.031 1 95.56 106 ILE B C 1
ATOM 2674 O O . ILE B 1 106 ? -12.758 12.773 11.977 1 95.56 106 ILE B O 1
ATOM 2678 N N . LYS B 1 107 ? -13.898 12.539 10.008 1 95.5 107 LYS B N 1
ATOM 2679 C CA . LYS B 1 107 ? -14.281 13.945 9.961 1 95.5 107 LYS B CA 1
ATOM 2680 C C . LYS B 1 107 ? -15.094 14.344 11.195 1 95.5 107 LYS B C 1
ATOM 2682 O O . LYS B 1 107 ? -14.836 15.375 11.812 1 95.5 107 LYS B O 1
ATOM 2687 N N . GLU B 1 108 ? -16.047 13.539 11.57 1 94.94 108 GLU B N 1
ATOM 2688 C CA . GLU B 1 108 ? -16.891 13.82 12.734 1 94.94 108 GLU B CA 1
ATOM 2689 C C . GLU B 1 108 ? -16.047 13.867 14.008 1 94.94 108 GLU B C 1
ATOM 2691 O O . GLU B 1 108 ? -16.266 14.727 14.867 1 94.94 108 GLU B O 1
ATOM 2696 N N . TRP B 1 109 ? -15.141 12.969 14.07 1 94.75 109 TRP B N 1
ATOM 2697 C CA . TRP B 1 109 ? -14.25 12.953 15.227 1 94.75 109 TRP B CA 1
ATOM 2698 C C . TRP B 1 109 ? -13.414 14.227 15.289 1 94.75 109 TRP B C 1
ATOM 2700 O O . TRP B 1 109 ? -13.305 14.852 16.344 1 94.75 109 TRP B O 1
ATOM 2710 N N . VAL B 1 110 ? -12.844 14.648 14.195 1 95.62 110 VAL B N 1
ATOM 2711 C CA . VAL B 1 110 ? -12.008 15.836 14.133 1 95.62 110 VAL B CA 1
ATOM 2712 C C . VAL B 1 110 ? -12.82 17.062 14.531 1 95.62 110 VAL B C 1
ATOM 2714 O O . VAL B 1 110 ? -12.367 17.891 15.336 1 95.62 110 VAL B O 1
ATOM 2717 N N . LEU B 1 111 ? -14.055 17.156 13.992 1 93.25 111 LEU B N 1
ATOM 2718 C CA . LEU B 1 111 ? -14.906 18.312 14.258 1 93.25 111 LEU B CA 1
ATOM 2719 C C . LEU B 1 111 ? -15.289 18.375 15.734 1 93.25 111 LEU B C 1
ATOM 2721 O O . LEU B 1 111 ? -15.344 19.453 16.328 1 93.25 111 LEU B O 1
ATOM 2725 N N . ARG B 1 112 ? -15.484 17.266 16.281 1 93.44 112 ARG B N 1
ATOM 2726 C CA . ARG B 1 112 ? -15.828 17.203 17.688 1 93.44 112 ARG B CA 1
ATOM 2727 C C . ARG B 1 112 ? -14.641 17.609 18.562 1 93.44 112 ARG B C 1
ATOM 2729 O O . ARG B 1 112 ? -14.805 18.312 19.547 1 93.44 112 ARG B O 1
ATOM 2736 N N . LYS B 1 113 ? -13.469 17.203 18.188 1 93.25 113 LYS B N 1
ATOM 2737 C CA . LYS B 1 113 ? -12.281 17.406 19.016 1 93.25 113 LYS B CA 1
ATOM 2738 C C . LYS B 1 113 ? -11.703 18.797 18.812 1 93.25 113 LYS B C 1
ATOM 2740 O O . LYS B 1 113 ? -10.953 19.281 19.672 1 93.25 113 LYS B O 1
ATOM 2745 N N . ARG B 1 114 ? -12.062 19.438 17.766 1 89.12 114 ARG B N 1
ATOM 2746 C CA . ARG B 1 114 ? -11.492 20.734 17.406 1 89.12 114 ARG B CA 1
ATOM 2747 C C . ARG B 1 114 ? -11.758 21.766 18.484 1 89.12 114 ARG B C 1
ATOM 2749 O O . ARG B 1 114 ? -10.953 22.688 18.688 1 89.12 114 ARG B O 1
ATOM 2756 N N . THR B 1 115 ? -12.852 21.656 19.25 1 85.81 115 THR B N 1
ATOM 2757 C CA . THR B 1 115 ? -13.234 22.656 20.234 1 85.81 115 THR B CA 1
ATOM 2758 C C . THR B 1 115 ? -12.641 22.328 21.594 1 85.81 115 THR B C 1
ATOM 2760 O O . THR B 1 115 ? -12.516 23.219 22.453 1 85.81 115 THR B O 1
ATOM 2763 N N . GLU B 1 116 ? -12.117 21.141 21.734 1 87.81 116 GLU B N 1
ATOM 2764 C CA . GLU B 1 116 ? -11.797 20.719 23.094 1 87.81 116 GLU B CA 1
ATOM 2765 C C . GLU B 1 116 ? -10.352 20.25 23.203 1 87.81 116 GLU B C 1
ATOM 2767 O O . GLU B 1 116 ? -9.82 20.094 24.312 1 87.81 116 GLU B O 1
ATOM 2772 N N . SER B 1 117 ? -9.695 20.109 22.109 1 89.06 117 SER B N 1
ATOM 2773 C CA . SER B 1 117 ? -8.414 19.422 22.156 1 89.06 117 SER B CA 1
ATOM 2774 C C . SER B 1 117 ? -7.285 20.312 21.641 1 89.06 117 SER B C 1
ATOM 2776 O O . SER B 1 117 ? -7.531 21.25 20.875 1 89.06 117 SER B O 1
ATOM 2778 N N . GLU B 1 118 ? -6.129 20.016 22.156 1 94.19 118 GLU B N 1
ATOM 2779 C CA . GLU B 1 118 ? -4.922 20.688 21.672 1 94.19 118 GLU B CA 1
ATOM 2780 C C . GLU B 1 118 ? -4.59 20.25 20.25 1 94.19 118 GLU B C 1
ATOM 2782 O O . GLU B 1 118 ? -4.906 19.125 19.844 1 94.19 118 GLU B O 1
ATOM 2787 N N . PRO B 1 119 ? -3.932 21.141 19.516 1 96.12 119 PRO B N 1
ATOM 2788 C CA . PRO B 1 119 ? -3.656 20.875 18.109 1 96.12 119 PRO B CA 1
ATOM 2789 C C . PRO B 1 119 ? -2.922 19.562 17.891 1 96.12 119 PRO B C 1
ATOM 2791 O O . PRO B 1 119 ? -3.27 18.797 16.984 1 96.12 119 PRO B O 1
ATOM 2794 N N . PHE B 1 120 ? -1.948 19.25 18.734 1 97.94 120 PHE B N 1
ATOM 2795 C CA . PHE B 1 120 ? -1.149 18.047 18.547 1 97.94 120 PHE B CA 1
ATOM 2796 C C . PHE B 1 120 ? -1.976 16.797 18.828 1 97.94 120 PHE B C 1
ATOM 2798 O O . PHE B 1 120 ? -1.737 15.742 18.234 1 97.94 120 PHE B O 1
ATOM 2805 N N . GLN B 1 121 ? -2.955 16.906 19.703 1 96.69 121 GLN B N 1
ATOM 2806 C CA . GLN B 1 121 ? -3.859 15.805 19.984 1 96.69 121 GLN B CA 1
ATOM 2807 C C . GLN B 1 121 ? -4.766 15.516 18.781 1 96.69 121 GLN B C 1
ATOM 2809 O O . GLN B 1 121 ? -4.984 14.359 18.422 1 96.69 121 GLN B O 1
ATOM 2814 N N . ILE B 1 122 ? -5.273 16.547 18.188 1 96.75 122 ILE B N 1
ATOM 2815 C CA . ILE B 1 122 ? -6.164 16.375 17.047 1 96.75 122 ILE B CA 1
ATOM 2816 C C . ILE B 1 122 ? -5.383 15.82 15.859 1 96.75 122 ILE B C 1
ATOM 2818 O O . ILE B 1 122 ? -5.84 14.883 15.195 1 96.75 122 ILE B O 1
ATOM 2822 N N . ALA B 1 123 ? -4.188 16.406 15.641 1 97.75 123 ALA B N 1
ATOM 2823 C CA . ALA B 1 123 ? -3.355 15.977 14.523 1 97.75 123 ALA B CA 1
ATOM 2824 C C . ALA B 1 123 ? -2.961 14.508 14.664 1 97.75 123 ALA B C 1
ATOM 2826 O O . ALA B 1 123 ? -3.068 13.734 13.703 1 97.75 123 ALA B O 1
ATOM 2827 N N . SER B 1 124 ? -2.521 14.141 15.891 1 97.56 124 SER B N 1
ATOM 2828 C CA . SER B 1 124 ? -2.113 12.758 16.125 1 97.56 124 SER B CA 1
ATOM 2829 C C . SER B 1 124 ? -3.305 11.812 16.031 1 97.56 124 SER B C 1
ATOM 2831 O O . SER B 1 124 ? -3.178 10.695 15.531 1 97.56 124 SER B O 1
ATOM 2833 N N . GLY B 1 125 ? -4.426 12.242 16.562 1 95.56 125 GLY B N 1
ATOM 2834 C CA . GLY B 1 125 ? -5.633 11.43 16.469 1 95.56 125 GLY B CA 1
ATOM 2835 C C . GLY B 1 125 ? -6.094 11.227 15.039 1 95.56 125 GLY B C 1
ATOM 2836 O O . GLY B 1 125 ? -6.414 10.102 14.648 1 95.56 125 GLY B O 1
ATOM 2837 N N . PHE B 1 126 ? -6.145 12.273 14.25 1 96.69 126 PHE B N 1
ATOM 2838 C CA . PHE B 1 126 ? -6.504 12.172 12.844 1 96.69 126 PHE B CA 1
ATOM 2839 C C . PHE B 1 126 ? -5.57 11.211 12.117 1 96.69 126 PHE B C 1
ATOM 2841 O O . PHE B 1 126 ? -6.031 10.281 11.445 1 96.69 126 PHE B O 1
ATOM 2848 N N . TYR B 1 127 ? -4.27 11.406 12.242 1 97.75 127 TYR B N 1
ATOM 2849 C CA . TYR B 1 127 ? -3.264 10.609 11.547 1 97.75 127 TYR B CA 1
ATOM 2850 C C . TYR B 1 127 ? -3.393 9.133 11.906 1 97.75 127 TYR B C 1
ATOM 2852 O O . TYR B 1 127 ? -3.338 8.266 11.023 1 97.75 127 TYR B O 1
ATOM 2860 N N . SER B 1 128 ? -3.613 8.844 13.172 1 95.62 128 SER B N 1
ATOM 2861 C CA . SER B 1 128 ? -3.754 7.469 13.633 1 95.62 128 SER B CA 1
ATOM 2862 C C . SER B 1 128 ? -4.988 6.809 13.031 1 95.62 128 SER B C 1
ATOM 2864 O O . SER B 1 128 ? -4.938 5.652 12.602 1 95.62 128 SER B O 1
ATOM 2866 N N . GLN B 1 129 ? -6.039 7.562 12.977 1 94.81 129 GLN B N 1
ATOM 2867 C CA . GLN B 1 129 ? -7.281 7.012 12.453 1 94.81 129 GLN B CA 1
ATOM 2868 C C . GLN B 1 129 ? -7.18 6.758 10.953 1 94.81 129 GLN B C 1
ATOM 2870 O O . GLN B 1 129 ? -7.617 5.711 10.461 1 94.81 129 GLN B O 1
ATOM 2875 N N . MET B 1 130 ? -6.617 7.691 10.273 1 96.12 130 MET B N 1
ATOM 2876 C CA . MET B 1 130 ? -6.633 7.59 8.82 1 96.12 130 MET B CA 1
ATOM 2877 C C . MET B 1 130 ? -5.617 6.559 8.336 1 96.12 130 MET B C 1
ATOM 2879 O O . MET B 1 130 ? -5.797 5.953 7.277 1 96.12 130 MET B O 1
ATOM 2883 N N . LEU B 1 131 ? -4.562 6.305 9.102 1 95.62 131 LEU B N 1
ATOM 2884 C CA . LEU B 1 131 ? -3.486 5.422 8.672 1 95.62 131 LEU B CA 1
ATOM 2885 C C . LEU B 1 131 ? -3.748 3.988 9.125 1 95.62 131 LEU B C 1
ATOM 2887 O O . LEU B 1 131 ? -3.203 3.041 8.555 1 95.62 131 LEU B O 1
ATOM 2891 N N . SER B 1 132 ? -4.52 3.828 10.195 1 92.44 132 SER B N 1
ATOM 2892 C CA . SER B 1 132 ? -4.875 2.482 10.633 1 92.44 132 SER B CA 1
ATOM 2893 C C . SER B 1 132 ? -5.812 1.804 9.641 1 92.44 132 SER B C 1
ATOM 2895 O O . SER B 1 132 ? -6.461 2.473 8.836 1 92.44 132 SER B O 1
ATOM 2897 N N . ARG B 1 133 ? -5.879 0.458 9.688 1 88.94 133 ARG B N 1
ATOM 2898 C CA . ARG B 1 133 ? -6.672 -0.287 8.711 1 88.94 133 ARG B CA 1
ATOM 2899 C C . ARG B 1 133 ? -8.133 -0.353 9.133 1 88.94 133 ARG B C 1
ATOM 2901 O O . ARG B 1 133 ? -8.438 -0.568 10.312 1 88.94 133 ARG B O 1
ATOM 2908 N N . PRO B 1 134 ? -8.938 -0.167 8.078 1 90.12 134 PRO B N 1
ATOM 2909 C CA . PRO B 1 134 ? -8.695 0.209 6.68 1 90.12 134 PRO B CA 1
ATOM 2910 C C . PRO B 1 134 ? -8.281 1.672 6.527 1 90.12 134 PRO B C 1
ATOM 2912 O O . PRO B 1 134 ? -8.875 2.553 7.152 1 90.12 134 PRO B O 1
ATOM 2915 N N . GLN B 1 135 ? -7.324 1.866 5.691 1 93.94 135 GLN B N 1
ATOM 2916 C CA . GLN B 1 135 ? -6.785 3.213 5.539 1 93.94 135 GLN B CA 1
ATOM 2917 C C . GLN B 1 135 ? -7.742 4.109 4.762 1 93.94 135 GLN B C 1
ATOM 2919 O O . GLN B 1 135 ? -8.641 3.615 4.07 1 93.94 135 GLN B O 1
ATOM 2924 N N . LEU B 1 136 ? -7.57 5.344 4.988 1 96 136 LEU B N 1
ATOM 2925 C CA . LEU B 1 136 ? -8.516 6.324 4.461 1 96 136 LEU B CA 1
ATOM 2926 C C . LEU B 1 136 ? -8.484 6.344 2.938 1 96 136 LEU B C 1
ATOM 2928 O O . LEU B 1 136 ? -9.531 6.301 2.289 1 96 136 LEU B O 1
ATOM 2932 N N . PHE B 1 137 ? -7.27 6.43 2.396 1 94.12 137 PHE B N 1
ATOM 2933 C CA . PHE B 1 137 ? -7.113 6.477 0.947 1 94.12 137 PHE B CA 1
ATOM 2934 C C . PHE B 1 137 ? -6.68 5.121 0.406 1 94.12 137 PHE B C 1
ATOM 2936 O O . PHE B 1 137 ? -6.18 4.277 1.155 1 94.12 137 PHE B O 1
ATOM 2943 N N . LEU B 1 138 ? -6.918 4.898 -0.838 1 90.31 138 LEU B N 1
ATOM 2944 C CA . LEU B 1 138 ? -6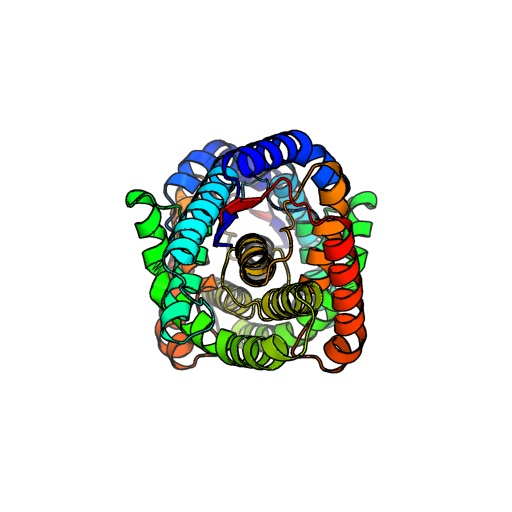.484 3.65 -1.461 1 90.31 138 LEU B CA 1
ATOM 2945 C C . LEU B 1 138 ? -4.969 3.629 -1.636 1 90.31 138 LEU B C 1
ATOM 2947 O O . LEU B 1 138 ? -4.348 2.568 -1.547 1 90.31 138 LEU B O 1
ATOM 2951 N N . GLU B 1 139 ? -4.383 4.785 -1.929 1 89 139 GLU B N 1
ATOM 2952 C CA . GLU B 1 139 ? -2.941 4.965 -2.092 1 89 139 GLU B CA 1
ATOM 2953 C C . GLU B 1 139 ? -2.48 6.297 -1.507 1 89 139 GLU B C 1
ATOM 2955 O O . GLU B 1 139 ? -3.266 7.238 -1.397 1 89 139 GLU B O 1
ATOM 2960 N N . GLY B 1 140 ? -1.232 6.281 -1.116 1 93 140 GLY B N 1
ATOM 2961 C CA . GLY B 1 140 ? -0.629 7.539 -0.708 1 93 140 GLY B CA 1
ATOM 2962 C C . GLY B 1 140 ? -1.031 7.969 0.69 1 93 140 GLY B C 1
ATOM 2963 O O . GLY B 1 140 ? -1.062 9.164 0.994 1 93 140 GLY B O 1
ATOM 2964 N N . ASN B 1 141 ? -1.342 7.039 1.58 1 96.06 141 ASN B N 1
ATOM 2965 C CA . ASN B 1 141 ? -1.886 7.352 2.898 1 96.06 141 ASN B CA 1
ATOM 2966 C C . ASN B 1 141 ? -0.863 8.07 3.771 1 96.06 141 ASN B C 1
ATOM 2968 O O . ASN B 1 141 ? -1.184 9.078 4.406 1 96.06 141 ASN B O 1
ATOM 2972 N N . HIS B 1 142 ? 0.37 7.602 3.789 1 96.62 142 HIS B N 1
ATOM 2973 C CA . HIS B 1 142 ? 1.392 8.203 4.637 1 96.62 142 HIS B CA 1
ATOM 2974 C C . HIS B 1 142 ? 1.669 9.648 4.223 1 96.62 142 HIS B C 1
ATOM 2976 O O . HIS B 1 142 ? 1.624 10.555 5.051 1 96.62 142 HIS B O 1
ATOM 2982 N N . ARG B 1 143 ? 1.847 9.805 2.957 1 96.88 143 ARG B N 1
ATOM 2983 C CA . ARG B 1 143 ? 2.207 11.117 2.443 1 96.88 143 ARG B CA 1
ATOM 2984 C C . ARG B 1 143 ? 1.044 12.102 2.578 1 96.88 143 ARG B C 1
ATOM 2986 O O . ARG B 1 143 ? 1.214 13.203 3.092 1 96.88 143 ARG B O 1
ATOM 2993 N N . THR B 1 144 ? -0.135 11.664 2.186 1 97.38 144 THR B N 1
ATOM 2994 C CA . THR B 1 144 ? -1.308 12.523 2.283 1 97.38 144 THR B CA 1
ATOM 2995 C C . THR B 1 144 ? -1.643 12.82 3.742 1 97.38 144 THR B C 1
ATOM 2997 O O . THR B 1 144 ? -1.937 13.961 4.098 1 97.38 144 THR B O 1
ATOM 3000 N N . GLY B 1 145 ? -1.583 11.797 4.57 1 98.19 145 GLY B N 1
ATOM 3001 C CA . GLY B 1 145 ? -1.872 11.961 5.984 1 98.19 145 GLY B CA 1
ATOM 3002 C C . GLY B 1 145 ? -0.963 12.961 6.668 1 98.19 145 GLY B C 1
ATOM 3003 O O . GLY B 1 145 ? -1.415 13.75 7.5 1 98.19 145 GLY B O 1
ATOM 3004 N N . ASN B 1 146 ? 0.307 12.891 6.328 1 98.31 146 ASN B N 1
ATOM 3005 C CA . ASN B 1 146 ? 1.269 13.82 6.906 1 98.31 146 ASN B CA 1
ATOM 3006 C C . ASN B 1 146 ? 0.939 15.266 6.531 1 98.31 146 ASN B C 1
ATOM 3008 O O . ASN B 1 146 ? 1.023 16.156 7.375 1 98.31 146 ASN B O 1
ATOM 3012 N N . ILE B 1 147 ? 0.556 15.477 5.34 1 98.19 147 ILE B N 1
ATOM 3013 C CA . ILE B 1 147 ? 0.238 16.812 4.863 1 98.19 147 ILE B CA 1
ATOM 3014 C C . ILE B 1 147 ? -1.025 17.328 5.559 1 98.19 147 ILE B C 1
ATOM 3016 O O . ILE B 1 147 ? -1.074 18.469 6.012 1 98.19 147 ILE B O 1
ATOM 3020 N N . VAL B 1 148 ? -1.984 16.5 5.703 1 97.5 148 VAL B N 1
ATOM 3021 C CA . VAL B 1 148 ? -3.254 16.891 6.305 1 97.5 148 VAL B CA 1
ATOM 3022 C C . VAL B 1 148 ? -3.057 17.156 7.793 1 97.5 148 VAL B C 1
ATOM 3024 O O . VAL B 1 148 ? -3.641 18.109 8.344 1 97.5 148 VAL B O 1
ATOM 3027 N N . LEU B 1 149 ? -2.26 16.281 8.422 1 98.19 149 LEU B N 1
ATOM 3028 C CA . LEU B 1 149 ? -2.023 16.547 9.836 1 98.19 149 LEU B CA 1
ATOM 3029 C C . LEU B 1 149 ? -1.363 17.906 10.039 1 98.19 149 LEU B C 1
ATOM 3031 O O . LEU B 1 149 ? -1.634 18.594 11.031 1 98.19 149 LEU B O 1
ATOM 3035 N N . ASN B 1 150 ? -0.519 18.312 9.078 1 98.31 150 ASN B N 1
ATOM 3036 C CA . ASN B 1 150 ? 0.126 19.609 9.18 1 98.31 150 ASN B CA 1
ATOM 3037 C C . ASN B 1 150 ? -0.867 20.75 8.953 1 98.31 150 ASN B C 1
ATOM 3039 O O . ASN B 1 150 ? -0.745 21.812 9.547 1 98.31 150 ASN B O 1
ATOM 3043 N N . TYR B 1 151 ? -1.854 20.531 8.102 1 96.56 151 TYR B N 1
ATOM 3044 C CA . TYR B 1 151 ? -2.955 21.484 8.016 1 96.56 151 TYR B CA 1
ATOM 3045 C C . TYR B 1 151 ? -3.611 21.688 9.375 1 96.56 151 TYR B C 1
ATOM 3047 O O . TYR B 1 151 ? -3.867 22.812 9.789 1 96.56 151 TYR B O 1
ATOM 3055 N N . LEU B 1 152 ? -3.92 20.609 10.055 1 96.31 152 LEU B N 1
ATOM 3056 C CA . LEU B 1 152 ? -4.59 20.672 11.352 1 96.31 152 LEU B CA 1
ATOM 3057 C C . LEU B 1 152 ? -3.748 21.438 12.367 1 96.31 152 LEU B C 1
ATOM 3059 O O . LEU B 1 152 ? -4.281 22.203 13.164 1 96.31 152 LEU B O 1
ATOM 3063 N N . LEU B 1 153 ? -2.445 21.203 12.281 1 97.25 153 LEU B N 1
ATOM 3064 C CA . LEU B 1 153 ? -1.547 21.922 13.188 1 97.25 153 LEU B CA 1
ATOM 3065 C C . LEU B 1 153 ? -1.519 23.406 12.859 1 97.25 153 LEU B C 1
ATOM 3067 O O . LEU B 1 153 ? -1.847 24.234 13.711 1 97.25 153 LEU B O 1
ATOM 3071 N N . VAL B 1 154 ? -1.304 23.719 11.633 1 96.19 154 VAL B N 1
ATOM 3072 C CA . VAL B 1 154 ? -1.044 25.109 11.234 1 96.19 154 VAL B CA 1
ATOM 3073 C C . VAL B 1 154 ? -2.34 25.906 11.281 1 96.19 154 VAL B C 1
ATOM 3075 O O . VAL B 1 154 ? -2.338 27.078 11.68 1 96.19 154 VAL B O 1
ATOM 3078 N N . SER B 1 155 ? -3.449 25.281 10.906 1 91.56 155 SER B N 1
ATOM 3079 C CA . SER B 1 155 ? -4.727 25.984 10.898 1 91.56 155 SER B CA 1
ATOM 3080 C C . SER B 1 155 ? -5.168 26.359 12.312 1 91.56 155 SER B C 1
ATOM 3082 O O . SER B 1 155 ? -6.035 27.219 12.492 1 91.56 155 SER B O 1
ATOM 3084 N N . THR B 1 156 ? -4.551 25.75 13.336 1 90.88 156 THR B N 1
ATOM 3085 C CA . THR B 1 156 ? -4.918 26.047 14.719 1 90.88 156 THR B CA 1
ATOM 3086 C C . THR B 1 156 ? -3.787 26.781 15.43 1 90.88 156 THR B C 1
ATOM 3088 O O . THR B 1 156 ? -3.803 26.906 16.656 1 90.88 156 THR B O 1
ATOM 3091 N N . GLY B 1 157 ? -2.814 27.125 14.703 1 91.12 157 GLY B N 1
ATOM 3092 C CA . GLY B 1 157 ? -1.789 28.016 15.227 1 91.12 157 GLY B CA 1
ATOM 3093 C C . GLY B 1 157 ? -0.543 27.281 15.688 1 91.12 157 GLY B C 1
ATOM 3094 O O . GLY B 1 157 ? 0.421 27.906 16.141 1 91.12 157 GLY B O 1
ATOM 3095 N N . ALA B 1 158 ? -0.52 25.984 15.641 1 96.44 158 ALA B N 1
ATOM 3096 C CA . ALA B 1 158 ? 0.659 25.203 16.016 1 96.44 158 ALA B CA 1
ATOM 3097 C C . ALA B 1 158 ? 1.635 25.094 14.844 1 96.44 158 ALA B C 1
ATOM 3099 O O . ALA B 1 158 ? 1.245 25.25 13.68 1 96.44 158 ALA B O 1
ATOM 3100 N N . PRO B 1 159 ? 2.932 24.938 15.125 1 97.81 159 PRO B N 1
ATOM 3101 C CA . PRO B 1 159 ? 3.877 24.703 14.031 1 97.81 159 PRO B CA 1
ATOM 3102 C C . PRO B 1 159 ? 3.709 23.328 13.391 1 97.81 159 PRO B C 1
ATOM 3104 O O . PRO B 1 159 ? 3.223 22.391 14.039 1 97.81 159 PRO B O 1
ATOM 3107 N N . PRO B 1 160 ? 4.062 23.203 12.133 1 98.5 160 PRO B N 1
ATOM 3108 C CA . PRO B 1 160 ? 3.975 21.906 11.461 1 98.5 160 PRO B CA 1
ATOM 3109 C C . PRO B 1 160 ? 5.145 20.984 11.797 1 98.5 160 PRO B C 1
ATOM 3111 O O . PRO B 1 160 ? 6.176 21.453 12.297 1 98.5 160 PRO B O 1
ATOM 3114 N N . TYR B 1 161 ? 4.957 19.75 11.578 1 98.75 161 TYR B N 1
ATOM 3115 C CA . TYR B 1 161 ? 6.023 18.766 11.539 1 98.75 161 TYR B CA 1
ATOM 3116 C C . TYR B 1 161 ? 6.41 18.438 10.109 1 98.75 161 TYR B C 1
ATOM 3118 O O . TYR B 1 161 ? 5.617 17.859 9.359 1 98.75 161 TYR B O 1
ATOM 3126 N N . ILE B 1 162 ? 7.633 18.781 9.758 1 98.81 162 ILE B N 1
ATOM 3127 C CA . ILE B 1 162 ? 8.203 18.375 8.477 1 98.81 162 ILE B CA 1
ATOM 3128 C C . ILE B 1 162 ? 9.352 17.391 8.719 1 98.81 162 ILE B C 1
ATOM 3130 O O . ILE B 1 162 ? 10.227 17.625 9.547 1 98.81 162 ILE B O 1
ATOM 3134 N N . ILE B 1 163 ? 9.266 16.266 8.031 1 98.56 163 ILE B N 1
ATOM 3135 C CA . ILE B 1 163 ? 10.25 15.203 8.195 1 98.56 163 ILE B CA 1
ATOM 3136 C C . ILE B 1 163 ? 11.656 15.758 7.945 1 98.56 163 ILE B C 1
ATOM 3138 O O . ILE B 1 163 ? 11.859 16.547 7.012 1 98.56 163 ILE B O 1
ATOM 3142 N N . THR B 1 164 ? 12.617 15.508 8.805 1 98.06 164 THR B N 1
ATOM 3143 C CA . THR B 1 164 ? 14.039 15.797 8.672 1 98.06 164 THR B CA 1
ATOM 3144 C C . THR B 1 164 ? 14.867 14.523 8.812 1 98.06 164 THR B C 1
ATOM 3146 O O . THR B 1 164 ? 14.352 13.477 9.211 1 98.06 164 THR B O 1
ATOM 3149 N N . VAL B 1 165 ? 16.141 14.594 8.453 1 97.88 165 VAL B N 1
ATOM 3150 C CA . VAL B 1 165 ? 17.047 13.445 8.555 1 97.88 165 VAL B CA 1
ATOM 3151 C C . VAL B 1 165 ? 17.078 12.945 10 1 97.88 165 VAL B C 1
ATOM 3153 O O . VAL B 1 165 ? 17.031 11.734 10.242 1 97.88 165 VAL B O 1
ATOM 3156 N N . GLU B 1 166 ? 17.016 13.812 10.93 1 96.88 166 GLU B N 1
ATOM 3157 C CA . GLU B 1 166 ? 17.219 13.5 12.344 1 96.88 166 GLU B CA 1
ATOM 3158 C C . GLU B 1 166 ? 15.992 12.797 12.93 1 96.88 166 GLU B C 1
ATOM 3160 O O . GLU B 1 166 ? 16.125 11.953 13.82 1 96.88 166 GLU B O 1
ATOM 3165 N N . ASN B 1 167 ? 14.844 13.156 12.438 1 97.62 167 ASN B N 1
ATOM 3166 C CA . ASN B 1 167 ? 13.648 12.625 13.086 1 97.62 167 ASN B CA 1
ATOM 3167 C C . ASN B 1 167 ? 12.938 11.602 12.211 1 97.62 167 ASN B C 1
ATOM 3169 O O . ASN B 1 167 ? 11.938 11.008 12.625 1 97.62 167 ASN B O 1
ATOM 3173 N N . ALA B 1 168 ? 13.492 11.312 11.031 1 98 168 ALA B N 1
ATOM 3174 C CA . ALA B 1 168 ? 12.836 10.492 10.016 1 98 168 ALA B CA 1
ATOM 3175 C C . ALA B 1 168 ? 12.617 9.07 10.523 1 98 168 ALA B C 1
ATOM 3177 O O . ALA B 1 168 ? 11.531 8.508 10.367 1 98 168 ALA B O 1
ATOM 3178 N N . GLN B 1 169 ? 13.648 8.492 11.133 1 96.62 169 GLN B N 1
ATOM 3179 C CA . GLN B 1 169 ? 13.547 7.102 11.57 1 96.62 169 GLN B CA 1
ATOM 3180 C C . GLN B 1 169 ? 12.406 6.922 12.57 1 96.62 169 GLN B C 1
ATOM 3182 O O . GLN B 1 169 ? 11.578 6.023 12.414 1 96.62 169 GLN B O 1
ATOM 3187 N N . THR B 1 170 ? 12.367 7.77 13.586 1 96.62 170 THR B N 1
ATOM 3188 C CA . THR B 1 170 ? 11.336 7.684 14.617 1 96.62 170 THR B CA 1
ATOM 3189 C C . THR B 1 170 ? 9.945 7.879 14.016 1 96.62 170 THR B C 1
ATOM 3191 O O . THR B 1 170 ? 9.016 7.129 14.328 1 96.62 170 THR B O 1
ATOM 3194 N N . TYR B 1 171 ? 9.812 8.828 13.125 1 97.81 171 TYR B N 1
ATOM 3195 C CA . TYR B 1 171 ? 8.539 9.125 12.484 1 97.81 171 TYR B CA 1
ATOM 3196 C C . TYR B 1 171 ? 8.047 7.926 11.672 1 97.81 171 TYR B C 1
ATOM 3198 O O . TYR B 1 171 ? 6.895 7.504 11.82 1 97.81 171 TYR B O 1
ATOM 3206 N N . LEU B 1 172 ? 8.938 7.422 10.852 1 96.31 172 LEU B N 1
ATOM 3207 C CA . LEU B 1 172 ? 8.555 6.336 9.953 1 96.31 172 LEU B CA 1
ATOM 3208 C C . LEU B 1 172 ? 8.25 5.066 10.742 1 96.31 172 LEU B C 1
ATOM 3210 O O . LEU B 1 172 ? 7.348 4.312 10.383 1 96.31 172 LEU B O 1
ATOM 3214 N N . ASP B 1 173 ? 8.969 4.84 11.844 1 92.5 173 ASP B N 1
ATOM 3215 C CA . ASP B 1 173 ? 8.703 3.672 12.68 1 92.5 173 ASP B CA 1
ATOM 3216 C C . ASP B 1 173 ? 7.348 3.793 13.375 1 92.5 173 ASP B C 1
ATOM 3218 O O . ASP B 1 173 ? 6.57 2.838 13.391 1 92.5 173 ASP B O 1
ATOM 3222 N N . ILE B 1 174 ? 7.043 4.965 13.93 1 94.44 174 ILE B N 1
ATOM 3223 C CA . ILE B 1 174 ? 5.75 5.188 14.57 1 94.44 174 ILE B CA 1
ATOM 3224 C C . ILE B 1 174 ? 4.629 5.02 13.547 1 94.44 174 ILE B C 1
ATOM 3226 O O . ILE B 1 174 ? 3.619 4.375 13.828 1 94.44 174 ILE B O 1
ATOM 3230 N N . SER B 1 175 ? 4.793 5.578 12.344 1 95.06 175 SER B N 1
ATOM 3231 C CA . SER B 1 175 ? 3.797 5.488 11.281 1 95.06 175 SER B CA 1
ATOM 3232 C C . SER B 1 175 ? 3.551 4.035 10.883 1 95.06 175 SER B C 1
ATOM 3234 O O . SER B 1 175 ? 2.414 3.65 10.602 1 95.06 175 SER B O 1
ATOM 3236 N N . GLY B 1 176 ? 4.691 3.285 10.797 1 90.5 176 GLY B N 1
ATOM 3237 C CA . GLY B 1 176 ? 4.562 1.861 10.523 1 90.5 176 GLY B CA 1
ATOM 3238 C C . GLY B 1 176 ? 3.725 1.131 11.555 1 90.5 176 GLY B C 1
ATOM 3239 O O . GLY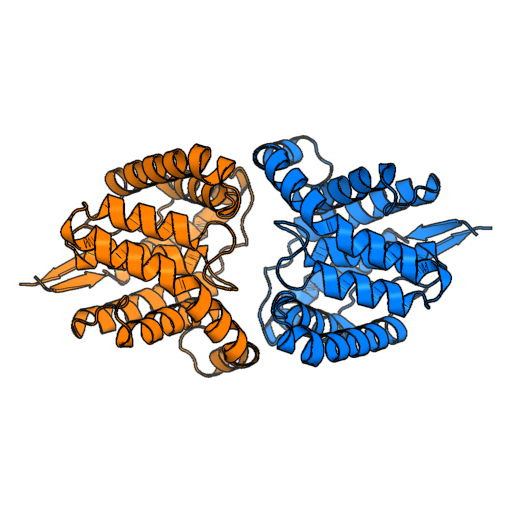 B 1 176 ? 2.854 0.333 11.203 1 90.5 176 GLY B O 1
ATOM 3240 N N . ASP B 1 177 ? 3.969 1.409 12.82 1 88.31 177 ASP B N 1
ATOM 3241 C CA . ASP B 1 177 ? 3.203 0.806 13.914 1 88.31 177 ASP B CA 1
ATOM 3242 C C . ASP B 1 177 ? 1.719 1.137 13.789 1 88.31 177 ASP B C 1
ATOM 3244 O O . ASP B 1 177 ? 0.865 0.267 13.977 1 88.31 177 ASP B O 1
ATOM 3248 N N . ILE B 1 178 ? 1.434 2.346 13.484 1 91.88 178 ILE B N 1
ATOM 3249 C CA . ILE B 1 178 ? 0.054 2.799 13.359 1 91.88 178 ILE B CA 1
ATOM 3250 C C . ILE B 1 178 ? -0.623 2.068 12.195 1 91.88 178 ILE B C 1
ATOM 3252 O O . ILE B 1 178 ? -1.755 1.597 12.328 1 91.88 178 ILE B O 1
ATOM 3256 N N . LYS B 1 179 ? 0.055 1.966 11.062 1 90.25 179 LYS B N 1
ATOM 3257 C CA . LYS B 1 179 ? -0.479 1.317 9.867 1 90.25 179 LYS B CA 1
ATOM 3258 C C . LYS B 1 179 ? -0.894 -0.121 10.164 1 90.25 179 LYS B C 1
ATOM 3260 O O . LYS B 1 179 ? -1.861 -0.624 9.586 1 90.25 179 LYS B O 1
ATOM 3265 N N . PHE B 1 180 ? -0.172 -0.766 11.047 1 85.88 180 PHE B N 1
ATOM 3266 C CA . PHE B 1 180 ? -0.427 -2.176 11.312 1 85.88 180 PHE B CA 1
ATOM 3267 C C . PHE B 1 180 ? -1.52 -2.34 12.367 1 85.88 180 PHE B C 1
ATOM 3269 O O . PHE B 1 180 ? -1.92 -3.461 12.68 1 85.88 180 PHE B O 1
ATOM 3276 N N . THR B 1 181 ? -2.035 -1.273 12.812 1 84.69 181 THR B N 1
ATOM 3277 C CA . THR B 1 181 ? -3.16 -1.322 13.734 1 84.69 181 THR B CA 1
ATOM 3278 C C . THR B 1 181 ? -4.473 -1.508 12.984 1 84.69 181 THR B C 1
ATOM 3280 O O . THR B 1 181 ? -4.68 -0.911 11.922 1 84.69 181 THR B O 1
ATOM 3283 N N . ASP B 1 182 ? -5.316 -2.35 13.57 1 81.31 182 ASP B N 1
ATOM 3284 C CA . ASP B 1 182 ? -6.613 -2.654 12.969 1 81.31 182 ASP B CA 1
ATOM 3285 C C . ASP B 1 182 ? -7.746 -1.966 13.727 1 81.31 182 ASP B C 1
ATOM 3287 O O . ASP B 1 182 ? -8.07 -2.354 14.852 1 81.31 182 ASP B O 1
ATOM 3291 N N . ASN B 1 183 ? -8.367 -1.079 13.078 1 74.75 183 ASN B N 1
ATOM 3292 C CA . ASN B 1 183 ? -9.461 -0.34 13.688 1 74.75 183 ASN B CA 1
ATOM 3293 C C . ASN B 1 183 ? -10.703 -1.215 13.852 1 74.75 183 ASN B C 1
ATOM 3295 O O . ASN B 1 183 ? -11.602 -0.882 14.625 1 74.75 183 ASN B O 1
ATOM 3299 N N . GLY B 1 184 ? -10.711 -2.318 13.156 1 69.25 184 GLY B N 1
ATOM 3300 C CA . GLY B 1 184 ? -11.852 -3.213 13.273 1 69.25 184 GLY B CA 1
ATOM 3301 C C . GLY B 1 184 ? -11.719 -4.195 14.422 1 69.25 184 GLY B C 1
ATOM 3302 O O . GLY B 1 184 ? -12.68 -4.902 14.75 1 69.25 184 GLY B O 1
ATOM 3303 N N . ASN B 1 185 ? -10.516 -4.207 14.969 1 67.94 185 ASN B N 1
ATOM 3304 C CA . ASN B 1 185 ? -10.273 -5.078 16.109 1 67.94 185 ASN B CA 1
ATOM 3305 C C . ASN B 1 185 ? -10.25 -4.297 17.422 1 67.94 185 ASN B C 1
ATOM 3307 O O . ASN B 1 185 ? -9.281 -3.586 17.703 1 67.94 185 ASN B O 1
ATOM 3311 N N . TYR B 1 186 ? -11.273 -4.516 18 1 60.75 186 TYR B N 1
ATOM 3312 C CA . TYR B 1 186 ? -11.5 -3.752 19.219 1 60.75 186 TYR B CA 1
ATOM 3313 C C . TYR B 1 186 ? -10.305 -3.846 20.156 1 60.75 186 TYR B C 1
ATOM 3315 O O . TYR B 1 186 ? -9.914 -2.854 20.781 1 60.75 186 TYR B O 1
ATOM 3323 N N . LEU B 1 187 ? -9.852 -5.074 20.219 1 61.19 187 LEU B N 1
ATOM 3324 C CA . LEU B 1 187 ? -8.742 -5.25 21.156 1 61.19 187 LEU B CA 1
ATOM 3325 C C . LEU B 1 187 ? -7.52 -4.465 20.688 1 61.19 187 LEU B C 1
ATOM 3327 O O . LEU B 1 187 ? -6.828 -3.854 21.516 1 61.19 187 LEU B O 1
ATOM 3331 N N . ASP B 1 188 ? -7.352 -4.473 19.453 1 63.22 188 ASP B N 1
ATOM 3332 C CA . ASP B 1 188 ? -6.238 -3.699 18.922 1 63.22 188 ASP B CA 1
ATOM 3333 C C . ASP B 1 188 ? -6.457 -2.203 19.125 1 63.22 188 ASP B C 1
ATOM 3335 O O . ASP B 1 188 ? -5.555 -1.495 19.578 1 63.22 188 ASP B O 1
ATOM 3339 N N . THR B 1 189 ? -7.598 -1.864 18.859 1 63.59 189 THR B N 1
ATOM 3340 C CA . THR B 1 189 ? -7.922 -0.446 18.969 1 63.59 189 THR B CA 1
ATOM 3341 C C . THR B 1 189 ? -7.84 0.03 20.406 1 63.59 189 THR B C 1
ATOM 3343 O O . THR B 1 189 ? -7.328 1.115 20.688 1 63.59 189 THR B O 1
ATOM 3346 N N . ALA B 1 190 ? -8.266 -0.733 21.125 1 64.06 190 ALA B N 1
ATOM 3347 C CA . ALA B 1 190 ? -8.344 -0.339 22.531 1 64.06 190 ALA B CA 1
ATOM 3348 C C . ALA B 1 190 ? -6.973 -0.393 23.188 1 64.06 190 ALA B C 1
ATOM 3350 O O . ALA B 1 190 ? -6.664 0.423 24.062 1 64.06 190 ALA B O 1
ATOM 3351 N N . LEU B 1 191 ? -6.227 -1.27 22.719 1 68.44 191 LEU B N 1
ATOM 3352 C CA . LEU B 1 191 ? -4.992 -1.51 23.453 1 68.44 191 LEU B CA 1
ATOM 3353 C C . LEU B 1 191 ? -3.803 -0.858 22.75 1 68.44 191 LEU B C 1
ATOM 3355 O O . LEU B 1 191 ? -2.908 -0.32 23.406 1 68.44 191 LEU B O 1
ATOM 3359 N N . ARG B 1 192 ? -3.832 -0.834 21.562 1 72.62 192 ARG B N 1
ATOM 3360 C CA . ARG B 1 192 ? -2.627 -0.416 20.859 1 72.62 192 ARG B CA 1
ATOM 3361 C C . ARG B 1 192 ? -2.76 1.016 20.344 1 72.62 192 ARG B C 1
ATOM 3363 O O . ARG B 1 192 ? -1.811 1.798 20.422 1 72.62 192 ARG B O 1
ATOM 3370 N N . MET B 1 193 ? -3.861 1.344 19.969 1 76.62 193 MET B N 1
ATOM 3371 C CA . MET B 1 193 ? -4.059 2.625 19.297 1 76.62 193 MET B CA 1
ATOM 3372 C C . MET B 1 193 ? -3.795 3.785 20.25 1 76.62 193 MET B C 1
ATOM 3374 O O . MET B 1 193 ? -3.127 4.754 19.891 1 76.62 193 MET B O 1
ATOM 3378 N N . PRO B 1 194 ? -4.336 3.662 21.438 1 76.62 194 PRO B N 1
ATOM 3379 C CA . PRO B 1 194 ? -4.062 4.785 22.344 1 76.62 194 PRO B CA 1
ATOM 3380 C C . PRO B 1 194 ? -2.572 4.988 22.594 1 76.62 194 PRO B C 1
ATOM 3382 O O . PRO B 1 194 ? -2.109 6.125 22.703 1 76.62 194 PRO B O 1
ATOM 3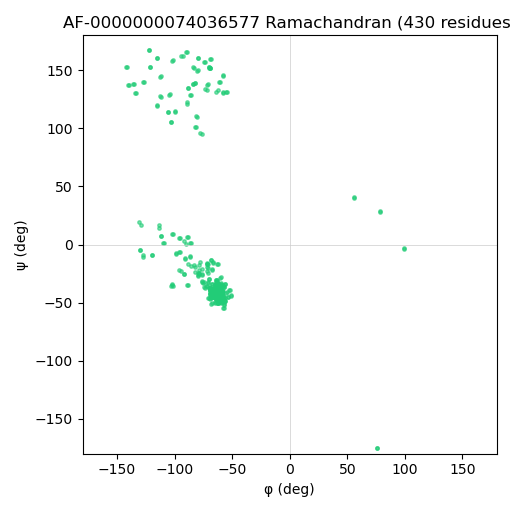385 N N . GLY B 1 195 ? -1.872 3.926 22.656 1 83.94 195 GLY B N 1
ATOM 3386 C CA . GLY B 1 195 ? -0.434 4.027 22.844 1 83.94 195 GLY B CA 1
ATOM 3387 C C . GLY B 1 195 ? 0.281 4.66 21.656 1 83.94 195 GLY B C 1
ATOM 3388 O O . GLY B 1 195 ? 1.125 5.539 21.844 1 83.94 195 GLY B O 1
ATOM 3389 N N . HIS B 1 196 ? -0.057 4.258 20.516 1 88.12 196 HIS B N 1
ATOM 3390 C CA . HIS B 1 196 ? 0.55 4.812 19.312 1 88.12 196 HIS B CA 1
ATOM 3391 C C . HIS B 1 196 ? 0.198 6.289 19.156 1 88.12 196 HIS B C 1
ATOM 3393 O O . HIS B 1 196 ? 1.049 7.098 18.766 1 88.12 196 HIS B O 1
ATOM 3399 N N . ARG B 1 197 ? -1.052 6.586 19.453 1 91.19 197 ARG B N 1
ATOM 3400 C CA . ARG B 1 197 ? -1.514 7.965 19.359 1 91.19 197 ARG B CA 1
ATOM 3401 C C . ARG B 1 197 ? -0.75 8.867 20.328 1 91.19 197 ARG B C 1
ATOM 3403 O O . ARG B 1 197 ? -0.329 9.969 19.953 1 91.19 197 ARG B O 1
ATOM 3410 N N . LYS B 1 198 ? -0.641 8.422 21.516 1 93.69 198 LYS B N 1
ATOM 3411 C CA . LYS B 1 198 ? 0.08 9.203 22.516 1 93.69 198 LYS B CA 1
ATOM 3412 C C . LYS B 1 198 ? 1.548 9.367 22.141 1 93.69 198 LYS B C 1
ATOM 3414 O O . LYS B 1 198 ? 2.107 10.461 22.266 1 93.69 198 LYS B O 1
ATOM 3419 N N . ARG B 1 199 ? 2.156 8.312 21.719 1 95.5 199 ARG B N 1
ATOM 3420 C CA . ARG B 1 199 ? 3.547 8.352 21.281 1 95.5 199 ARG B CA 1
ATOM 3421 C C . ARG B 1 199 ? 3.723 9.32 20.109 1 95.5 199 ARG B C 1
ATOM 3423 O O . ARG B 1 199 ? 4.676 10.102 20.094 1 95.5 199 ARG B O 1
ATOM 3430 N N . PHE B 1 200 ? 2.826 9.266 19.203 1 97.75 200 PHE B N 1
ATOM 3431 C CA . PHE B 1 200 ? 2.918 10.133 18.031 1 97.75 200 PHE B CA 1
ATOM 3432 C C . PHE B 1 200 ? 2.678 11.586 18.422 1 97.75 200 PHE B C 1
ATOM 3434 O O . PHE B 1 200 ? 3.322 12.492 17.891 1 97.75 200 PHE B O 1
ATOM 3441 N N . ARG B 1 201 ? 1.725 11.82 19.328 1 97.88 201 ARG B N 1
ATOM 3442 C CA . ARG B 1 201 ? 1.485 13.172 19.828 1 97.88 201 ARG B CA 1
ATOM 3443 C C . ARG B 1 201 ? 2.748 13.758 20.453 1 97.88 201 ARG B C 1
ATOM 3445 O O . ARG B 1 201 ? 3.131 14.891 20.141 1 97.88 201 ARG B O 1
ATOM 3452 N N . THR B 1 202 ? 3.354 12.961 21.297 1 98 202 THR B N 1
ATOM 3453 C CA . THR B 1 202 ? 4.586 13.398 21.953 1 98 202 THR B CA 1
ATOM 3454 C C . THR B 1 202 ? 5.668 13.688 20.906 1 98 202 THR B C 1
ATOM 3456 O O . THR B 1 202 ? 6.379 14.695 21.016 1 98 202 THR B O 1
ATOM 3459 N N . PHE B 1 203 ? 5.773 12.867 19.953 1 98.56 203 PHE B N 1
ATOM 3460 C CA . PHE B 1 203 ? 6.727 13.047 18.859 1 98.56 203 PHE B CA 1
ATOM 3461 C C . PHE B 1 203 ? 6.484 14.367 18.141 1 98.56 203 PHE B C 1
ATOM 3463 O O . PHE B 1 203 ? 7.422 15.125 17.891 1 98.56 203 PHE B O 1
ATOM 3470 N N . LEU B 1 204 ? 5.184 14.633 17.797 1 98.56 204 LEU B N 1
ATOM 3471 C CA . LEU B 1 204 ? 4.836 15.867 17.078 1 98.56 204 LEU B CA 1
ATOM 3472 C C . LEU B 1 204 ? 5.184 17.094 17.922 1 98.56 204 LEU B C 1
ATOM 3474 O O . LEU B 1 204 ? 5.734 18.062 17.406 1 98.56 204 LEU B O 1
ATOM 3478 N N . GLU B 1 205 ? 4.855 17.031 19.188 1 98 205 GLU B N 1
ATOM 3479 C CA . GLU B 1 205 ? 5.141 18.141 20.094 1 98 205 GLU B CA 1
ATOM 3480 C C . GLU B 1 205 ? 6.637 18.438 20.141 1 98 205 GLU B C 1
ATOM 3482 O O . GLU B 1 205 ? 7.039 19.609 20.203 1 98 205 GLU B O 1
ATOM 3487 N N . GLU B 1 206 ? 7.414 17.391 20.062 1 98 206 GLU B N 1
ATOM 3488 C CA . GLU B 1 206 ? 8.867 17.516 20.203 1 98 206 GLU B CA 1
ATOM 3489 C C . GLU B 1 206 ? 9.5 18 18.906 1 98 206 GLU B C 1
ATOM 3491 O O . GLU B 1 206 ? 10.531 18.672 18.922 1 98 206 GLU B O 1
ATOM 3496 N N . HIS B 1 207 ? 8.891 17.734 17.766 1 98.38 207 HIS B N 1
ATOM 3497 C CA . HIS B 1 207 ? 9.633 17.891 16.531 1 98.38 207 HIS B CA 1
ATOM 3498 C C . HIS B 1 207 ? 8.977 18.922 15.617 1 98.38 207 HIS B C 1
ATOM 3500 O O . HIS B 1 207 ? 9.531 19.281 14.578 1 98.38 207 HIS B O 1
ATOM 3506 N N . ALA B 1 208 ? 7.77 19.375 15.969 1 98.31 208 ALA B N 1
ATOM 3507 C CA . ALA B 1 208 ? 7.176 20.484 15.211 1 98.31 208 ALA B CA 1
ATOM 3508 C C . ALA B 1 208 ? 8.047 21.734 15.289 1 98.31 208 ALA B C 1
ATOM 3510 O O . ALA B 1 208 ? 8.633 22.031 16.328 1 98.31 208 ALA B O 1
ATOM 3511 N N . ARG B 1 209 ? 8.141 22.422 14.148 1 97.69 209 ARG B N 1
ATOM 3512 C CA . ARG B 1 209 ? 9.047 23.562 14.102 1 97.69 209 ARG B CA 1
ATOM 3513 C C . ARG B 1 209 ? 8.398 24.766 13.406 1 97.69 209 ARG B C 1
ATOM 3515 O O . ARG B 1 209 ? 7.82 24.609 12.328 1 97.69 209 ARG B O 1
ATOM 3522 N N . GLU B 1 210 ? 8.617 25.922 13.984 1 97.25 210 GLU B N 1
ATOM 3523 C CA . GLU B 1 210 ? 8.086 27.156 13.422 1 97.25 210 GLU B CA 1
ATOM 3524 C C . GLU B 1 210 ? 8.82 27.547 12.141 1 97.25 210 GLU B C 1
ATOM 3526 O O . GLU B 1 210 ? 8.297 28.312 11.328 1 97.25 210 GLU B O 1
ATOM 3531 N N . ALA B 1 211 ? 9.977 26.953 11.938 1 96.75 211 ALA B N 1
ATOM 3532 C CA . ALA B 1 211 ? 10.789 27.266 10.773 1 96.75 211 ALA B CA 1
ATOM 3533 C C . ALA B 1 211 ? 10.07 26.906 9.477 1 96.75 211 ALA B C 1
ATOM 3535 O O . ALA B 1 211 ? 10.398 27.438 8.406 1 96.75 211 ALA B O 1
ATOM 3536 N N . PHE B 1 212 ? 9.031 26.078 9.539 1 98.38 212 PHE B N 1
ATOM 3537 C CA . PHE B 1 212 ? 8.383 25.562 8.336 1 98.38 212 PHE B CA 1
ATOM 3538 C C . PHE B 1 212 ? 7.086 26.312 8.055 1 98.38 212 PHE B C 1
ATOM 3540 O O . PHE B 1 212 ? 6.309 25.906 7.184 1 98.38 212 PHE B O 1
ATOM 3547 N N . VAL B 1 213 ? 6.848 27.359 8.758 1 97.44 213 VAL B N 1
ATOM 3548 C CA . VAL B 1 213 ? 5.637 28.156 8.547 1 97.44 213 VAL B CA 1
ATOM 3549 C C . VAL B 1 213 ? 5.961 29.641 8.656 1 97.44 213 VAL B C 1
ATOM 3551 O O . VAL B 1 213 ? 6.848 30.031 9.414 1 97.44 213 VAL B O 1
ATOM 3554 N N . THR B 1 214 ? 5.406 30.422 7.754 1 95.44 214 THR B N 1
ATOM 3555 C CA . THR B 1 214 ? 5.461 31.875 7.84 1 95.44 214 THR B CA 1
ATOM 3556 C C . THR B 1 214 ? 4.117 32.438 8.289 1 95.44 214 THR B C 1
ATOM 3558 O O . THR B 1 214 ? 3.068 32.062 7.77 1 95.44 214 THR B O 1
ATOM 3561 N N . ARG B 1 215 ? 4.152 33.281 9.305 1 92.31 215 ARG B N 1
ATOM 3562 C CA . ARG B 1 215 ? 2.924 33.875 9.828 1 92.31 215 ARG B CA 1
ATOM 3563 C C . ARG B 1 215 ? 2.908 35.375 9.625 1 92.31 215 ARG B C 1
ATOM 3565 O O . ARG B 1 215 ? 3.916 36.062 9.852 1 92.31 215 ARG B O 1
ATOM 3572 N N . THR B 1 216 ? 1.967 35.75 8.93 1 83.94 216 THR B N 1
ATOM 3573 C CA . THR B 1 216 ? 1.816 37.188 8.711 1 83.94 216 THR B CA 1
ATOM 3574 C C . THR B 1 216 ? 0.56 37.719 9.398 1 83.94 216 THR B C 1
ATOM 3576 O O . THR B 1 216 ? -0.426 37 9.539 1 83.94 216 THR B O 1
ATOM 3579 N N . ASP B 1 217 ? 0.573 39 9.969 1 73.25 217 ASP B N 1
ATOM 3580 C CA . ASP B 1 217 ? -0.53 39.719 10.617 1 73.25 217 ASP B CA 1
ATOM 3581 C C . ASP B 1 217 ? -1.618 40.094 9.617 1 73.25 217 ASP B C 1
ATOM 3583 O O . ASP B 1 217 ? -1.323 40.406 8.461 1 73.25 217 ASP B O 1
#

Radius of gyration: 22.48 Å; Cα contacts (8 Å, |Δi|>4): 588; chains: 2; bounding box: 43×78×47 Å

Sequence (434 aa):
MKAQFNILQIESSLARFQEAFSEINDSLSMRREIFTTQMREQIVEAYDYLNSLLRKDMDIFTPAGLHALLEMNHVVLCGRSQIDRRHYYAHLEETRKSFLKKIRPIKEWVLRKRTESEPFQIASGFYSQMLSRPQLFLEGNHRTGNIVLNYLLVSTGAPPYIITVENAQTYLDISGDIKFTDNGNYLDTALRMPGHRKRFRTFLEEHAREAFVTRTDMKAQFNILQIESSLARFQEAFSEINDSLSMRREIFTTQMREQIVEAYDYLNSLLRKDMDIFTPAGLHALLEMNHVVLCGRSQIDRRHYYAHLEETRKSFLKKIRPIKEWVLRKRTESEPFQIASGFYSQMLSRPQLFLEGNHRTGNIVLNYLLVSTGAPPYIITVENAQTYLDISGDIKFTDNGNYLDTALRMPGHRKRFRTFLEEHAREAFVTRTD